Protein AF-0000000078525175 (afdb_homodimer)

Foldseek 3Di:
DVVVVVVVVVVVVVVVVVVVVVVVVVVCVVVVVVVVVVVVVVCCCVVVVVVVVLVLQLLQFQDDVVLPDVRTHGNGCVLVVCLCPDPCNVLQVVLLLVLLVLLCVPQLVLLLVVLLVLLPDDDPVVSVVVLCVQQVLLPQDLLNLLVLLCQLLPQPHHVVQVVCVVVPHHGDNQLLDLVNLSVSVRVSVSSRPSSVSNVQLNVQQVPFDCVVVVVCVVVVHDPVRCCVPPSCVSCVLVSLVVSLVSLLCSLVPDLPNLVSSDDPNNCSNSNHLSVVLCCCCVVVVSPNSSSNSVVVSNVVSVVRSVVSQVVSVVVDVHGPD/DVVVVVVVVVVVVVVVVVVVVVVVVVVCVVVVVVVVVVVVVVVCCVVVVVVVVLVLQLLQFPDDVVLPDVRTHGNGCVLVVCLCPDPCNVLQVCLLLVLLVLLCVPQLVLLLVVLLVLLPDDDPVVSVVSLCVQQVLLPQDLLNLLVLLCQLLPQPHHVVQVVCVVVPHHGDNQLLDLVNLSVSVRVSVSSRPSSVSNVQLNVQQVPFDCVVVVVCVVVVHDPVRCCVPPSCVSCVLVSLVVSLVSLLCSLVPDLPNLVSSDDPNNCSNSNHLSVVLCCCCVVVVSPNSSSNSVVVSNVVSVVRSVVSQVVSVVVDVHGPD

Secondary structure (DSSP, 8-state):
-HHHHHHHHHHHHHHHHHHHHHHHHHHHHHTHHHHHHHHHHHHIIIIIIHHHHHHGGGGGEEEEGGGHHHHEEE-TTHHHHHHHTSTTHHHHHHHHHHHHHHHHHHHHHHHHHHHHHHHH---HHHHHHHHHHHHGGGGS-HHHHHHHHHHHT-TTT-HHHHHHHHTTPPP--GGG-HHHHHHHHHHHHHHHHHHHHTHHHHHHHHTS-HHHHHHHHHTT--HHHHIIIIIHHHTHHHHHHHHHHHHTTGGG--HHHHHHH--TTSHHHH--HHHHHHIIIIIS--HHHHHHHHHHHHHHHHHHHHHHHHHHHHH-S----/-HHHHHHHHHHHHHHHHHHHHHHHHHHHHHTHHHHHHHHHHHHIIIIIIHHHHHHGGGGGEEEEGGGHHHHEEE-TTHHHHHHHTSTTHHHHHHHHHHHHHHHHHHHHHHHHHHHHHHHH---HHHHHHHHHHHHGGGGS-HHHHHHHHHHHT-TTT-HHHHHHHHTTPPP--GGG-HHHHHHHHHHHHHHHHHHHHTHHHHHHHHTS-HHHHHHHHHTT--HHHHIIIIIHHHTHHHHHHHHHHHHTTGGG--HHHHHHH--TTSHHHH--HHHHHHIIIIIS--HHHHHHHHHHHHHHHHHHHHHHHHHHHHH-S----

Solvent-accessible surface area (backbone atoms only — not comparable to full-atom values): 32439 Å² total; per-residue (Å²): 122,66,71,62,50,53,54,50,50,55,48,50,49,50,48,48,51,48,48,49,48,46,47,49,47,49,48,42,62,74,37,37,66,56,47,54,43,42,37,46,55,46,43,42,40,58,54,53,47,45,49,59,49,60,44,55,50,34,23,29,22,60,60,37,78,93,51,16,72,86,60,22,50,78,51,52,61,51,38,47,51,53,46,68,70,34,88,57,34,65,50,23,52,48,27,32,50,48,48,28,51,50,32,45,67,52,32,54,53,47,9,50,53,46,20,53,31,46,64,68,48,83,50,66,66,57,38,47,53,52,48,53,54,33,33,51,45,48,37,51,38,62,64,43,47,43,52,30,52,54,49,39,41,25,54,86,50,6,59,55,29,51,52,37,38,74,75,72,44,74,64,48,56,47,72,61,34,34,83,42,46,56,56,53,55,33,52,57,46,30,52,25,37,24,40,51,61,11,49,64,50,37,52,45,53,68,66,52,64,63,63,61,55,52,53,37,48,73,73,64,50,50,69,67,53,41,43,66,69,43,50,51,62,68,31,39,58,60,52,51,51,51,48,50,57,53,43,58,40,34,65,66,47,62,40,67,53,40,58,64,65,46,46,90,63,15,40,86,48,51,41,21,53,55,49,48,34,41,46,41,23,70,72,62,61,34,53,22,47,21,32,20,52,31,49,53,44,19,51,52,27,49,52,52,32,54,53,50,36,53,51,35,43,73,75,32,96,53,46,89,116,122,65,71,63,50,53,55,50,50,53,48,50,50,51,49,48,50,47,48,49,47,46,48,48,47,48,49,42,61,75,37,36,66,56,47,53,43,42,38,46,54,46,43,44,40,55,54,53,46,45,49,59,48,59,44,55,51,34,24,29,21,61,59,36,79,94,50,18,72,86,60,24,50,78,51,52,62,50,38,47,50,52,46,70,69,35,87,57,34,65,49,22,51,49,25,31,49,49,48,29,51,50,31,46,67,51,30,54,53,46,10,51,52,46,19,52,30,45,65,68,47,82,50,66,67,56,38,46,53,52,47,52,53,32,32,52,46,48,38,51,37,62,64,42,47,44,50,29,53,53,49,38,40,24,53,86,50,7,60,56,28,51,52,38,39,74,74,72,45,74,65,47,55,48,73,62,34,35,84,43,45,57,56,53,55,35,52,55,44,32,53,25,37,24,39,52,62,10,48,65,50,38,51,44,53,67,68,53,63,63,64,59,56,54,53,37,48,74,74,64,50,50,69,68,53,42,44,65,68,41,51,51,61,68,30,39,61,60,52,52,52,51,49,51,56,52,43,58,40,35,65,67,48,61,41,66,54,41,58,66,65,46,46,89,63,14,39,86,48,51,42,22,54,54,49,47,35,42,46,40,23,68,70,62,62,34,52,21,48,22,31,19,50,31,49,52,45,19,51,52,29,50,51,50,32,52,52,49,37,55,51,35,44,73,76,33,95,53,45,89,116

InterPro domains:
  IPR000515 ABC transporter type 1, transmembrane domain MetI-like [PF00528] (107-315)
  IPR000515 ABC transporter type 1, transmembrane domain MetI-like [PS50928] (93-308)
  IPR000515 ABC transporter type 1, transmembrane domain MetI-like [cd06261] (93-300)
  IPR035906 MetI-like superfamily [G3DSA:1.10.3720.10] (73-321)
  IPR035906 MetI-like superfamily [SSF161098] (78-305)
  IPR050809 Bacterial G3P & Sugar ABC Transporter Permeases [PTHR43227] (28-315)

Nearest PDB structures (foldseek):
  4tqv-assembly4_M  TM=9.052E-01  e=3.758E-21  Sphingomonas sp.
  4xtc-assembly1_M  TM=9.164E-01  e=6.109E-21  Sphingomonas sp. A1
  4tqu-assembly1_M  TM=9.035E-01  e=9.037E-20  Sphingomonas sp.
  2r6g-assembly1_F  TM=8.346E-01  e=4.310E-07  Escherichia coli K-12
  4jbw-assembly1_F  TM=8.024E-01  e=2.323E-07  Escherichia coli K-12

Organism: NCBI:txid29354

Radius of gyration: 28.92 Å; Cα contacts (8 Å, |Δi|>4): 830; chains: 2; bounding box: 129×66×66 Å

pLDDT: mean 84.56, std 12.34, range [41.88, 97.06]

Structure (mmCIF, N/CA/C/O backbone):
data_AF-0000000078525175-model_v1
#
loop_
_entity.id
_entity.type
_entity.pdbx_description
1 polymer 'Sugar ABC transporter permease'
#
loop_
_atom_site.group_PDB
_atom_site.id
_atom_site.type_symbol
_atom_site.label_atom_id
_atom_site.label_alt_id
_atom_site.label_comp_id
_atom_site.label_asym_id
_atom_site.label_entity_id
_atom_site.label_seq_id
_atom_site.pdbx_PDB_ins_code
_atom_site.Cartn_x
_atom_site.Cartn_y
_atom_site.Cartn_z
_atom_site.occupancy
_atom_site.B_iso_or_equiv
_atom_site.auth_seq_id
_atom_site.auth_comp_id
_atom_site.auth_asym_id
_atom_site.auth_atom_id
_atom_site.pdbx_PDB_model_num
ATOM 1 N N . MET A 1 1 ? 69.625 -20.359 15.43 1 43.78 1 MET A N 1
ATOM 2 C CA . MET A 1 1 ? 68.875 -21.234 14.562 1 43.78 1 MET A CA 1
ATOM 3 C C . MET A 1 1 ? 67.375 -21.047 14.812 1 43.78 1 MET A C 1
ATOM 5 O O . MET A 1 1 ? 66.562 -21.219 13.906 1 43.78 1 MET A O 1
ATOM 9 N N . LEU A 1 2 ? 67 -20.438 15.922 1 52.09 2 LEU A N 1
ATOM 10 C CA . LEU A 1 2 ? 65.562 -20.312 16.297 1 52.09 2 LEU A CA 1
ATOM 11 C C . LEU A 1 2 ? 65 -19.016 15.758 1 52.09 2 LEU A C 1
ATOM 13 O O . LEU A 1 2 ? 63.812 -18.984 15.352 1 52.09 2 LEU A O 1
ATOM 17 N N . LYS A 1 3 ? 65.75 -17.859 15.711 1 59.72 3 LYS A N 1
ATOM 18 C CA . LYS A 1 3 ? 65.25 -16.578 15.234 1 59.72 3 LYS A CA 1
ATOM 19 C C . LYS A 1 3 ? 65 -16.609 13.727 1 59.72 3 LYS A C 1
ATOM 21 O O . LYS A 1 3 ? 64.125 -15.953 13.219 1 59.72 3 LYS A O 1
ATOM 26 N N . THR A 1 4 ? 65.75 -17.406 13.047 1 58.75 4 THR A N 1
ATOM 27 C CA . THR A 1 4 ? 65.625 -17.484 11.594 1 58.75 4 THR A CA 1
ATOM 28 C C . THR A 1 4 ? 64.375 -18.297 11.203 1 58.75 4 THR A C 1
ATOM 30 O O . THR A 1 4 ? 63.75 -18.031 10.18 1 58.75 4 THR A O 1
ATOM 33 N N . ALA A 1 5 ? 64 -19.109 12.148 1 61.41 5 ALA A N 1
ATOM 34 C CA . ALA A 1 5 ? 62.844 -19.938 11.898 1 61.41 5 ALA A CA 1
ATOM 35 C C . ALA A 1 5 ? 61.562 -19.125 12.055 1 61.41 5 ALA A C 1
ATOM 37 O O . ALA A 1 5 ? 60.594 -19.312 11.297 1 61.41 5 ALA A O 1
ATOM 38 N N . GLY A 1 6 ? 61.5 -18.094 12.891 1 63.88 6 GLY A N 1
ATOM 39 C CA . GLY A 1 6 ? 60.344 -17.266 13.109 1 63.88 6 GLY A CA 1
ATOM 40 C C . GLY A 1 6 ? 60.031 -16.344 11.938 1 63.88 6 GLY A C 1
ATOM 41 O O . GLY A 1 6 ? 58.875 -16.125 11.586 1 63.88 6 GLY A O 1
ATOM 42 N N . LYS A 1 7 ? 61.094 -15.789 11.359 1 64.38 7 LYS A N 1
ATOM 43 C CA . LYS A 1 7 ? 60.969 -14.867 10.227 1 64.38 7 LYS A CA 1
ATOM 44 C C . LYS A 1 7 ? 60.5 -15.594 8.969 1 64.38 7 LYS A C 1
ATOM 46 O O . LYS A 1 7 ? 59.719 -15.062 8.203 1 64.38 7 LYS A O 1
ATOM 51 N N . THR A 1 8 ? 61 -16.859 8.875 1 60.75 8 THR A N 1
ATOM 52 C CA . THR A 1 8 ? 60.594 -17.672 7.727 1 60.75 8 THR A CA 1
ATOM 53 C C . THR A 1 8 ? 59.125 -18.062 7.824 1 60.75 8 THR A C 1
ATOM 55 O O . THR A 1 8 ? 58.406 -18.047 6.828 1 60.75 8 THR A O 1
ATOM 58 N N . ALA A 1 9 ? 58.719 -18.328 9.031 1 70.31 9 ALA A N 1
ATOM 59 C CA . ALA A 1 9 ? 57.312 -18.703 9.242 1 70.31 9 ALA A CA 1
ATOM 60 C C . ALA A 1 9 ? 56.375 -17.516 9.016 1 70.31 9 ALA A C 1
ATOM 62 O O . ALA A 1 9 ? 55.312 -17.672 8.438 1 70.31 9 ALA A O 1
ATOM 63 N N . SER A 1 10 ? 56.812 -16.297 9.531 1 68.69 10 SER A N 1
ATOM 64 C CA . SER A 1 10 ? 56.031 -15.086 9.297 1 68.69 10 SER A CA 1
ATOM 65 C C . SER A 1 10 ? 55.969 -14.734 7.809 1 68.69 10 SER A C 1
ATOM 67 O O . SER A 1 10 ? 54.938 -14.312 7.297 1 68.69 10 SER A O 1
ATOM 69 N N . ALA A 1 11 ? 57.062 -15.148 7.074 1 68.62 11 ALA A N 1
ATOM 70 C CA . ALA A 1 11 ? 57.156 -14.867 5.641 1 68.62 11 ALA A CA 1
ATOM 71 C C . ALA A 1 11 ? 56.281 -15.836 4.844 1 68.62 11 ALA A C 1
ATOM 73 O O . ALA A 1 11 ? 55.625 -15.445 3.867 1 68.62 11 ALA A O 1
ATOM 74 N N . LEU A 1 12 ? 56.281 -17.094 5.281 1 65.81 12 LEU A N 1
ATOM 75 C CA . LEU A 1 12 ? 55.406 -18.078 4.633 1 65.81 12 LEU A CA 1
ATOM 76 C C . LEU A 1 12 ? 53.938 -17.766 4.887 1 65.81 12 LEU A C 1
ATOM 78 O O . LEU A 1 12 ? 53.125 -17.938 3.996 1 65.81 12 LEU A O 1
ATOM 82 N N . ALA A 1 13 ? 53.625 -17.344 6.141 1 72.19 13 ALA A N 1
ATOM 83 C CA . ALA A 1 13 ? 52.281 -16.969 6.477 1 72.19 13 ALA A CA 1
ATOM 84 C C . ALA A 1 13 ? 51.812 -15.766 5.656 1 72.19 13 ALA A C 1
ATOM 86 O O . ALA A 1 13 ? 50.688 -15.711 5.195 1 72.19 13 ALA A O 1
ATOM 87 N N . ALA A 1 14 ? 52.688 -14.82 5.586 1 67.06 14 ALA A N 1
ATOM 88 C CA . ALA A 1 14 ? 52.406 -13.641 4.773 1 67.06 14 ALA A CA 1
ATOM 89 C C . ALA A 1 14 ? 52.219 -14.016 3.305 1 67.06 14 ALA A C 1
ATOM 91 O O . ALA A 1 14 ? 51.375 -13.469 2.613 1 67.06 14 ALA A O 1
ATOM 92 N N . GLY A 1 15 ? 53.094 -14.914 2.877 1 65.06 15 GLY A N 1
ATOM 93 C CA . GLY A 1 15 ? 52.969 -15.414 1.518 1 65.06 15 GLY A CA 1
ATOM 94 C C . GLY A 1 15 ? 51.688 -16.141 1.258 1 65.06 15 GLY A C 1
ATOM 95 O O . GLY A 1 15 ? 51.062 -15.984 0.194 1 65.06 15 GLY A O 1
ATOM 96 N N . ARG A 1 16 ? 51.219 -16.922 2.188 1 69.5 16 ARG A N 1
ATOM 97 C CA . ARG A 1 16 ? 49.969 -17.656 2.074 1 69.5 16 ARG A CA 1
ATOM 98 C C . ARG A 1 16 ? 48.75 -16.719 2.109 1 69.5 16 ARG A C 1
ATOM 100 O O . ARG A 1 16 ? 47.781 -16.906 1.373 1 69.5 16 ARG A O 1
ATOM 107 N N . ARG A 1 17 ? 48.844 -15.75 3.055 1 72.31 17 ARG A N 1
ATOM 108 C CA . ARG A 1 17 ? 47.781 -14.758 3.094 1 72.31 17 ARG A CA 1
ATOM 109 C C . ARG A 1 17 ? 47.688 -13.984 1.781 1 72.31 17 ARG A C 1
ATOM 111 O O . ARG A 1 17 ? 46.594 -13.695 1.289 1 72.31 17 ARG A O 1
ATOM 118 N N . LYS A 1 18 ? 48.875 -13.656 1.297 1 69.06 18 LYS A N 1
ATOM 119 C CA . LYS A 1 18 ? 48.938 -12.945 0.021 1 69.06 18 LYS A CA 1
ATOM 120 C C . LYS A 1 18 ? 48.375 -13.812 -1.109 1 69.06 18 LYS A C 1
ATOM 122 O O . LYS A 1 18 ? 47.688 -13.312 -1.995 1 69.06 18 LYS A O 1
ATOM 127 N N . GLU A 1 19 ? 48.781 -15 -1.062 1 69.94 19 GLU A N 1
ATOM 128 C CA . GLU A 1 19 ? 48.25 -15.93 -2.057 1 69.94 19 GLU A CA 1
ATOM 129 C C . GLU A 1 19 ? 46.75 -16.109 -1.889 1 69.94 19 GLU A C 1
ATOM 131 O O . GLU A 1 19 ? 46 -16.188 -2.875 1 69.94 19 GLU A O 1
ATOM 136 N N . GLU A 1 20 ? 46.25 -16.172 -0.659 1 71.44 20 GLU A N 1
ATOM 137 C CA . GLU A 1 20 ? 44.844 -16.297 -0.402 1 71.44 20 GLU A CA 1
ATOM 138 C C . GLU A 1 20 ? 44.062 -15.047 -0.849 1 71.44 20 GLU A C 1
ATOM 140 O O . GLU A 1 20 ? 43 -15.148 -1.428 1 71.44 20 GLU A O 1
ATOM 145 N N . ILE A 1 21 ? 44.719 -13.961 -0.481 1 65.06 21 ILE A N 1
ATOM 146 C CA . ILE A 1 21 ? 44.125 -12.711 -0.939 1 65.06 21 ILE A CA 1
ATOM 147 C C . ILE A 1 21 ? 44.125 -12.664 -2.465 1 65.06 21 ILE A C 1
ATOM 149 O O . ILE A 1 21 ? 43.156 -12.258 -3.09 1 65.06 21 ILE A O 1
ATOM 153 N N . ALA A 1 22 ? 45.219 -13.109 -3.061 1 67.06 22 ALA A N 1
ATOM 154 C CA . ALA A 1 22 ? 45.344 -13.125 -4.516 1 67.06 22 ALA A CA 1
ATOM 155 C C . ALA A 1 22 ? 44.312 -14.062 -5.141 1 67.06 22 ALA A C 1
ATOM 157 O O . ALA A 1 22 ? 43.75 -13.75 -6.188 1 67.06 22 ALA A O 1
ATOM 158 N N . GLN A 1 23 ? 44.125 -15.141 -4.605 1 66.62 23 GLN A N 1
ATOM 159 C CA . GLN A 1 23 ? 43.094 -16.078 -5.086 1 66.62 23 GLN A CA 1
ATOM 160 C C . GLN A 1 23 ? 41.719 -15.508 -4.902 1 66.62 23 GLN A C 1
ATOM 162 O O . GLN A 1 23 ? 40.844 -15.664 -5.773 1 66.62 23 GLN A O 1
ATOM 167 N N . VAL A 1 24 ? 41.562 -14.898 -3.709 1 62.94 24 VAL A N 1
ATOM 168 C CA . VAL A 1 24 ? 40.281 -14.258 -3.465 1 62.94 24 VAL A CA 1
ATOM 169 C C . VAL A 1 24 ? 40.062 -13.133 -4.48 1 62.94 24 VAL A C 1
ATOM 171 O O . VAL A 1 24 ? 38.969 -13.008 -5.051 1 62.94 24 VAL A O 1
ATOM 174 N N . ILE A 1 25 ? 41.094 -12.391 -4.645 1 61.88 25 ILE A N 1
ATOM 175 C CA . ILE A 1 25 ? 41.031 -11.312 -5.629 1 61.88 25 ILE A CA 1
ATOM 176 C C . ILE A 1 25 ? 40.844 -11.898 -7.027 1 61.88 25 ILE A C 1
ATOM 178 O O . ILE A 1 25 ? 40.094 -11.367 -7.848 1 61.88 25 ILE A O 1
ATOM 182 N N . GLY A 1 26 ? 41.625 -12.867 -7.34 1 61.53 26 GLY A N 1
ATOM 183 C CA . GLY A 1 26 ? 41.469 -13.555 -8.609 1 61.53 26 GLY A CA 1
ATOM 184 C C . GLY A 1 26 ? 40.062 -14.117 -8.82 1 61.53 26 GLY A C 1
ATOM 185 O O . GLY A 1 26 ? 39.5 -13.992 -9.906 1 61.53 26 GLY A O 1
ATOM 186 N N . ARG A 1 27 ? 39.562 -14.734 -7.855 1 61.56 27 ARG A N 1
ATOM 187 C CA . ARG A 1 27 ? 38.188 -15.25 -7.895 1 61.56 27 ARG A CA 1
ATOM 188 C C . ARG A 1 27 ? 37.188 -14.102 -7.973 1 61.56 27 ARG A C 1
ATOM 190 O O . ARG A 1 27 ? 36.156 -14.203 -8.672 1 61.56 27 ARG A O 1
ATOM 197 N N . MET A 1 28 ? 37.531 -13.125 -7.211 1 60.84 28 MET A N 1
ATOM 198 C CA . MET A 1 28 ? 36.688 -11.922 -7.277 1 60.84 28 MET A CA 1
ATOM 199 C C . MET A 1 28 ? 36.719 -11.312 -8.672 1 60.84 28 MET A C 1
ATOM 201 O O . MET A 1 28 ? 35.688 -10.844 -9.18 1 60.84 28 MET A O 1
ATOM 205 N N . LYS A 1 29 ? 37.875 -11.227 -9.172 1 60.31 29 LYS A N 1
ATOM 206 C CA . LYS A 1 29 ? 38 -10.703 -10.531 1 60.31 29 LYS A CA 1
ATOM 207 C C . LYS A 1 29 ? 37.312 -11.602 -11.539 1 60.31 29 LYS A C 1
ATOM 209 O O . LYS A 1 29 ? 36.719 -11.117 -12.516 1 60.31 29 LYS A O 1
ATOM 214 N N . LYS A 1 30 ? 37.438 -12.859 -11.383 1 60.56 30 LYS A N 1
ATOM 215 C CA . LYS A 1 30 ? 36.781 -13.789 -12.297 1 60.56 30 LYS A CA 1
ATOM 216 C C . LYS A 1 30 ? 35.281 -13.75 -12.133 1 60.56 30 LYS A C 1
ATOM 218 O O . LYS A 1 30 ? 34.531 -13.953 -13.102 1 60.56 30 LYS A O 1
ATOM 223 N N . ASN A 1 31 ? 34.875 -13.461 -10.883 1 60.66 31 ASN A N 1
ATOM 224 C CA . ASN A 1 31 ? 33.438 -13.445 -10.602 1 60.66 31 ASN A CA 1
ATOM 225 C C . ASN A 1 31 ? 32.938 -12.023 -10.359 1 60.66 31 ASN A C 1
ATOM 227 O O . ASN A 1 31 ? 32.062 -11.805 -9.516 1 60.66 31 ASN A O 1
ATOM 231 N N . TRP A 1 32 ? 33.625 -11.109 -10.984 1 61.47 32 TRP A N 1
ATOM 232 C CA . TRP A 1 32 ? 33.281 -9.711 -10.766 1 61.47 32 TRP A CA 1
ATOM 233 C C . TRP A 1 32 ? 31.812 -9.438 -11.062 1 61.47 32 TRP A C 1
ATOM 235 O O . TRP A 1 32 ? 31.219 -8.539 -10.469 1 61.47 32 TRP A O 1
ATOM 245 N N . GLN A 1 33 ? 31.312 -10.18 -11.984 1 58.62 33 GLN A N 1
ATOM 246 C CA . GLN A 1 33 ? 29.906 -10.008 -12.32 1 58.62 33 GLN A CA 1
ATOM 247 C C . GLN A 1 33 ? 29.016 -10.305 -11.117 1 58.62 33 GLN A C 1
ATOM 249 O O . GLN A 1 33 ? 28.031 -9.594 -10.883 1 58.62 33 GLN A O 1
ATOM 254 N N . LEU A 1 34 ? 29.453 -11.367 -10.484 1 58.19 34 LEU A N 1
ATOM 255 C CA . LEU A 1 34 ? 28.703 -11.703 -9.281 1 58.19 34 LEU A CA 1
ATOM 256 C C . LEU A 1 34 ? 28.812 -10.594 -8.242 1 58.19 34 LEU A C 1
ATOM 258 O O . LEU A 1 34 ? 27.828 -10.234 -7.594 1 58.19 34 LEU A O 1
ATOM 262 N N . TYR A 1 35 ? 30.047 -10.086 -8.125 1 60.47 35 TYR A N 1
ATOM 263 C CA . TYR A 1 35 ? 30.25 -9.039 -7.133 1 60.47 35 TYR A CA 1
ATOM 264 C C . TYR A 1 35 ? 29.516 -7.762 -7.527 1 60.47 35 TYR A C 1
ATOM 266 O O . TYR A 1 35 ? 29.016 -7.031 -6.664 1 60.47 35 TYR A O 1
ATOM 274 N N . ALA A 1 36 ? 29.469 -7.574 -8.781 1 60.75 36 ALA A N 1
ATOM 275 C CA . ALA A 1 36 ? 28.719 -6.402 -9.219 1 60.75 36 ALA A CA 1
ATOM 276 C C . ALA A 1 36 ? 27.234 -6.547 -8.898 1 60.75 36 ALA A C 1
ATOM 278 O O . ALA A 1 36 ? 26.578 -5.586 -8.484 1 60.75 36 ALA A O 1
ATOM 279 N N . ILE A 1 37 ? 26.828 -7.758 -9.156 1 59.34 37 ILE A N 1
ATOM 280 C CA . ILE A 1 37 ? 25.422 -8.016 -8.867 1 59.34 37 ILE A CA 1
ATOM 281 C C . ILE A 1 37 ? 25.188 -7.965 -7.359 1 59.34 37 ILE A C 1
ATOM 283 O O . ILE A 1 37 ? 24.188 -7.398 -6.902 1 59.34 37 ILE A O 1
ATOM 287 N N . ILE A 1 38 ? 26.203 -8.484 -6.652 1 60.22 38 ILE A N 1
ATOM 288 C CA . ILE A 1 38 ? 26.078 -8.492 -5.199 1 60.22 38 ILE A CA 1
ATOM 289 C C . ILE A 1 38 ? 26.359 -7.098 -4.645 1 60.22 38 ILE A C 1
ATOM 291 O O . ILE A 1 38 ? 25.812 -6.715 -3.607 1 60.22 38 ILE A O 1
ATOM 295 N N . ALA A 1 39 ? 27.156 -6.359 -5.328 1 61.41 39 ALA A N 1
ATOM 296 C CA . ALA A 1 39 ? 27.516 -5.02 -4.875 1 61.41 39 ALA A CA 1
ATOM 297 C C . ALA A 1 39 ? 26.297 -4.125 -4.773 1 61.41 39 ALA A C 1
ATOM 299 O O . ALA A 1 39 ? 26.219 -3.252 -3.908 1 61.41 39 ALA A O 1
ATOM 300 N N . LEU A 1 40 ? 25.422 -4.406 -5.555 1 54.38 40 LEU A N 1
ATOM 301 C CA . LEU A 1 40 ? 24.25 -3.535 -5.566 1 54.38 40 LEU A CA 1
ATOM 302 C C . LEU A 1 40 ? 23.484 -3.635 -4.25 1 54.38 40 LEU A C 1
ATOM 304 O O . LEU A 1 40 ? 23.25 -2.623 -3.582 1 54.38 40 LEU A O 1
ATOM 308 N N . PRO A 1 41 ? 23.203 -4.883 -3.99 1 54.88 41 PRO A N 1
ATOM 309 C CA . PRO A 1 41 ? 22.531 -4.918 -2.691 1 54.88 41 PRO A CA 1
ATOM 310 C C . PRO A 1 41 ? 23.406 -4.418 -1.552 1 54.88 41 PRO A C 1
ATOM 312 O O . PRO A 1 41 ? 22.922 -3.762 -0.628 1 54.88 41 PRO A O 1
ATOM 315 N N . VAL A 1 42 ? 24.656 -4.645 -1.667 1 58 42 VAL A N 1
ATOM 316 C CA . VAL A 1 42 ? 25.578 -4.18 -0.635 1 58 42 VAL A CA 1
ATOM 317 C C . VAL A 1 42 ? 25.672 -2.654 -0.666 1 58 42 VAL A C 1
ATOM 319 O O . VAL A 1 42 ? 25.672 -2.006 0.383 1 58 42 VAL A O 1
ATOM 322 N N . MET A 1 43 ? 25.797 -2.135 -1.793 1 55.69 43 MET A N 1
ATOM 323 C CA . MET A 1 43 ? 25.828 -0.678 -1.897 1 55.69 43 MET A CA 1
ATOM 324 C C . MET A 1 43 ? 24.531 -0.063 -1.393 1 55.69 43 MET A C 1
ATOM 326 O O . MET A 1 43 ? 24.547 0.948 -0.688 1 55.69 43 MET A O 1
ATOM 330 N N . VAL A 1 44 ? 23.562 -0.66 -1.896 1 51.78 44 VAL A N 1
ATOM 331 C CA . VAL A 1 44 ? 22.297 -0.176 -1.381 1 51.78 44 VAL A CA 1
ATOM 332 C C . VAL A 1 44 ? 22.281 -0.261 0.144 1 51.78 44 VAL A C 1
ATOM 334 O O . VAL A 1 44 ? 21.812 0.659 0.82 1 51.78 44 VAL A O 1
ATOM 337 N N . LEU A 1 45 ? 22.734 -1.439 0.57 1 51.5 45 LEU A N 1
ATOM 338 C CA . LEU A 1 45 ? 22.859 -1.617 2.014 1 51.5 45 LEU A CA 1
ATOM 339 C C . LEU A 1 45 ? 23.734 -0.524 2.625 1 51.5 45 LEU A C 1
ATOM 341 O O . LEU A 1 45 ? 23.375 0.048 3.66 1 51.5 45 LEU A O 1
ATOM 345 N N . LEU A 1 46 ? 24.891 -0.396 2.082 1 53.22 46 LEU A N 1
ATOM 346 C CA . LEU A 1 46 ? 25.828 0.546 2.664 1 53.22 46 LEU A CA 1
ATOM 347 C C . LEU A 1 46 ? 25.328 1.978 2.545 1 53.22 46 LEU A C 1
ATOM 349 O O . LEU A 1 46 ? 25.406 2.752 3.5 1 53.22 46 LEU A O 1
ATOM 353 N N . ILE A 1 47 ? 25 2.32 1.341 1 49.09 47 ILE A N 1
ATOM 354 C CA . ILE A 1 47 ? 24.594 3.699 1.098 1 49.09 47 ILE A CA 1
ATOM 355 C C . ILE A 1 47 ? 23.25 3.961 1.762 1 49.09 47 ILE A C 1
ATOM 357 O O . ILE A 1 47 ? 23.062 4.965 2.455 1 49.09 47 ILE A O 1
ATOM 361 N N . PHE A 1 48 ? 22.328 3.146 1.356 1 47.53 48 PHE A N 1
ATOM 362 C CA . PHE A 1 48 ? 20.922 3.449 1.614 1 47.53 48 PHE A CA 1
ATOM 363 C C . PHE A 1 48 ? 20.516 2.984 3.008 1 47.53 48 PHE A C 1
ATOM 365 O O . PHE A 1 48 ? 19.562 3.504 3.586 1 47.53 48 PHE A O 1
ATOM 372 N N . SER A 1 49 ? 21.078 1.856 3.418 1 50.94 49 SER A N 1
ATOM 373 C CA . SER A 1 49 ? 20.719 1.423 4.762 1 50.94 49 SER A CA 1
ATOM 374 C C . SER A 1 49 ? 21.312 2.346 5.82 1 50.94 49 SER A C 1
ATOM 376 O O . SER A 1 49 ? 20.641 2.67 6.809 1 50.94 49 SER A O 1
ATOM 378 N N . TYR A 1 50 ? 22.531 2.881 5.617 1 56.72 50 TYR A N 1
ATOM 379 C CA . TYR A 1 50 ? 23.188 3.623 6.695 1 56.72 50 TYR A CA 1
ATOM 380 C C . TYR A 1 50 ? 22.844 5.109 6.605 1 56.72 50 TYR A C 1
ATOM 382 O O . TYR A 1 50 ? 22.875 5.816 7.617 1 56.72 50 TYR A O 1
ATOM 390 N N . GLY A 1 51 ? 22.625 5.598 5.484 1 58.69 51 GLY A N 1
ATOM 391 C CA . GLY A 1 51 ? 22.375 7.027 5.418 1 58.69 51 GLY A CA 1
ATOM 392 C C . GLY A 1 51 ? 21.188 7.469 6.246 1 58.69 51 GLY A C 1
ATOM 393 O O . GLY A 1 51 ? 21.344 8.211 7.219 1 58.69 51 GLY A O 1
ATOM 394 N N . PRO A 1 52 ? 20.078 6.93 5.855 1 57.75 52 PRO A N 1
ATOM 395 C CA . PRO A 1 52 ? 18.922 7.332 6.656 1 57.75 52 PRO A CA 1
ATOM 396 C C . PRO A 1 52 ? 19 6.844 8.102 1 57.75 52 PRO A C 1
ATOM 398 O O . PRO A 1 52 ? 18.422 7.465 9 1 57.75 52 PRO A O 1
ATOM 401 N N . MET A 1 53 ? 19.781 5.879 8.25 1 64.56 53 MET A N 1
ATOM 402 C CA . MET A 1 53 ? 19.969 5.41 9.625 1 64.56 53 MET A CA 1
ATOM 403 C C . MET A 1 53 ? 20.703 6.461 10.461 1 64.56 53 MET A C 1
ATOM 405 O O . MET A 1 53 ? 20.484 6.543 11.672 1 64.56 53 MET A O 1
ATOM 409 N N . TYR A 1 54 ? 21.422 7.227 9.703 1 73.81 54 TYR A N 1
ATOM 410 C CA . TYR A 1 54 ? 22.062 8.336 10.398 1 73.81 54 TYR A CA 1
ATOM 411 C C . TYR A 1 54 ? 21.016 9.312 10.945 1 73.81 54 TYR A C 1
ATOM 413 O O . TYR A 1 54 ? 21.203 9.891 12.016 1 73.81 54 TYR A O 1
ATOM 421 N N . GLY A 1 55 ? 19.938 9.406 10.297 1 78.25 55 GLY A N 1
ATOM 422 C CA . GLY A 1 55 ? 18.859 10.273 10.758 1 78.25 55 GLY A CA 1
ATOM 423 C C . GLY A 1 55 ? 18.094 9.703 11.938 1 78.25 55 GLY A C 1
ATOM 424 O O . GLY A 1 55 ? 17.562 10.453 12.758 1 78.25 55 GLY A O 1
ATOM 425 N N . LEU A 1 56 ? 18.203 8.43 12.078 1 84.5 56 LEU A N 1
ATOM 426 C CA . LEU A 1 56 ? 17.469 7.762 13.148 1 84.5 56 LEU A CA 1
ATOM 427 C C . LEU A 1 56 ? 18.078 8.078 14.508 1 84.5 56 LEU A C 1
ATOM 429 O O . LEU A 1 56 ? 17.453 7.867 15.547 1 84.5 56 LEU A O 1
ATOM 433 N N . GLN A 1 57 ? 19.266 8.633 14.516 1 86.12 57 GLN A N 1
ATOM 434 C CA . GLN A 1 57 ? 19.938 8.945 15.773 1 86.12 57 GLN A CA 1
ATOM 435 C C . GLN A 1 57 ? 19.188 10.031 16.531 1 86.12 57 GLN A C 1
ATOM 437 O O . GLN A 1 57 ? 19.359 10.188 17.75 1 86.12 57 GLN A O 1
ATOM 442 N N . ILE A 1 58 ? 18.344 10.695 15.844 1 86.81 58 ILE A N 1
ATOM 443 C CA . ILE A 1 58 ? 17.562 11.773 16.438 1 86.81 58 ILE A CA 1
ATOM 444 C C . ILE A 1 58 ? 16.688 11.219 17.562 1 86.81 58 ILE A C 1
ATOM 446 O O . ILE A 1 58 ? 16.344 11.938 18.516 1 86.81 58 ILE A O 1
ATOM 450 N N . ALA A 1 59 ? 16.344 9.961 17.406 1 90.88 59 ALA A N 1
ATOM 451 C CA . ALA A 1 59 ? 15.531 9.312 18.438 1 90.88 59 ALA A CA 1
ATOM 452 C C . ALA A 1 59 ? 16.266 9.281 19.766 1 90.88 59 ALA A C 1
ATOM 454 O O . ALA A 1 59 ? 15.641 9.18 20.828 1 90.88 59 ALA A O 1
ATOM 455 N N . PHE A 1 60 ? 17.609 9.438 19.734 1 93.19 60 PHE A N 1
ATOM 456 C CA . PHE A 1 60 ? 18.422 9.312 20.922 1 93.19 60 PHE A CA 1
ATOM 457 C C . PHE A 1 60 ? 19.031 10.656 21.328 1 93.19 60 PHE A C 1
ATOM 459 O O . PHE A 1 60 ? 19.938 10.719 22.156 1 93.19 60 PHE A O 1
ATOM 466 N N . LYS A 1 61 ? 18.547 11.695 20.641 1 92.5 61 LYS A N 1
ATOM 467 C CA . LYS A 1 61 ? 19.078 13.039 20.891 1 92.5 61 LYS A CA 1
ATOM 468 C C . LYS A 1 61 ? 17.953 14.023 21.188 1 92.5 61 LYS A C 1
ATOM 470 O O . LYS A 1 61 ? 16.797 13.773 20.859 1 92.5 61 LYS A O 1
ATOM 475 N N . ASP A 1 62 ? 18.312 15.062 21.953 1 92.5 62 ASP A N 1
ATOM 476 C CA . ASP A 1 62 ? 17.484 16.266 21.953 1 92.5 62 ASP A CA 1
ATOM 477 C C . ASP A 1 62 ? 17.812 17.156 20.75 1 92.5 62 ASP A C 1
ATOM 479 O O . ASP A 1 62 ? 18.516 18.156 20.891 1 92.5 62 ASP A O 1
ATOM 483 N N . PHE A 1 63 ? 17.281 16.797 19.734 1 86 63 PHE A N 1
ATOM 484 C CA . PHE A 1 63 ? 17.641 17.359 18.422 1 86 63 PHE A CA 1
ATOM 485 C C . PHE A 1 63 ? 17.203 18.812 18.312 1 86 63 PHE A C 1
ATOM 487 O O . PHE A 1 63 ? 16.047 19.141 18.578 1 86 63 PHE A O 1
ATOM 494 N N . VAL A 1 64 ? 18.125 19.594 18 1 83 64 VAL A N 1
ATOM 495 C CA . VAL A 1 64 ? 17.891 21.016 17.688 1 83 64 VAL A CA 1
ATOM 496 C C . VAL A 1 64 ? 18.281 21.281 16.234 1 83 64 VAL A C 1
ATOM 498 O O . VAL A 1 64 ? 19.469 21.25 15.891 1 83 64 VAL A O 1
ATOM 501 N N . PRO A 1 65 ? 17.328 21.547 15.406 1 76.5 65 PRO A N 1
ATOM 502 C CA . PRO A 1 65 ? 17.562 21.688 13.969 1 76.5 65 PRO A CA 1
ATOM 503 C C . PRO A 1 65 ? 18.703 22.656 13.648 1 76.5 65 PRO A C 1
ATOM 505 O O . PRO A 1 65 ? 19.516 22.375 12.758 1 76.5 65 PRO A O 1
ATOM 508 N N . THR A 1 66 ? 18.812 23.719 14.32 1 78 66 THR A N 1
ATOM 509 C CA . THR A 1 66 ? 19.812 24.734 14.031 1 78 66 THR A CA 1
ATOM 510 C C . THR A 1 66 ? 21.219 24.234 14.383 1 78 66 THR A C 1
ATOM 512 O O . THR A 1 66 ? 22.219 24.75 13.859 1 78 66 THR A O 1
ATOM 515 N N . ARG A 1 67 ? 21.312 23.25 15.297 1 80.94 67 ARG A N 1
ATOM 516 C CA . ARG A 1 67 ? 22.609 22.75 15.727 1 80.94 67 ARG A CA 1
ATOM 517 C C . ARG A 1 67 ? 23.016 21.5 14.922 1 80.94 67 ARG A C 1
ATOM 519 O O . ARG A 1 67 ? 24.156 21.062 14.977 1 80.94 67 ARG A O 1
ATOM 526 N N . GLY A 1 68 ? 22.062 21.016 14.211 1 76.81 68 GLY A N 1
ATOM 527 C CA . GLY A 1 68 ? 22.344 19.828 13.422 1 76.81 68 GLY A CA 1
ATOM 528 C C . GLY A 1 68 ? 22.438 18.578 14.266 1 76.81 68 GLY A C 1
ATOM 529 O O . GLY A 1 68 ? 22.172 18.594 15.469 1 76.81 68 GLY A O 1
ATOM 530 N N . PHE A 1 69 ? 22.828 17.453 13.648 1 78.69 69 PHE A N 1
ATOM 531 C CA . PHE A 1 69 ? 22.891 16.156 14.305 1 78.69 69 PHE A CA 1
ATOM 532 C C . PHE A 1 69 ? 24.031 16.125 15.32 1 78.69 69 PHE A C 1
ATOM 534 O O . PHE A 1 69 ? 23.844 15.719 16.469 1 78.69 69 PHE A O 1
ATOM 541 N N . ALA A 1 70 ? 25.156 16.609 14.852 1 78.06 70 ALA A N 1
ATOM 542 C CA . ALA A 1 70 ? 26.344 16.547 15.695 1 78.06 70 ALA A CA 1
ATOM 543 C C . ALA A 1 70 ? 26.234 17.516 16.859 1 78.06 70 ALA A C 1
ATOM 545 O O . ALA A 1 70 ? 26.75 17.234 17.953 1 78.06 70 ALA A O 1
ATOM 546 N N . GLY A 1 71 ? 25.547 18.516 16.688 1 82.56 71 GLY A N 1
ATOM 547 C CA . GLY A 1 71 ? 25.469 19.547 17.719 1 82.56 71 GLY A CA 1
ATOM 548 C C . GLY A 1 71 ? 24.359 19.312 18.719 1 82.56 71 GLY A C 1
ATOM 549 O O . GLY A 1 71 ? 24.266 20.016 19.734 1 82.56 71 GLY A O 1
ATOM 550 N N . SER A 1 72 ? 23.562 18.344 18.516 1 89.75 72 SER A N 1
ATOM 551 C CA . SER A 1 72 ? 22.438 18.062 19.406 1 89.75 72 SER A CA 1
ATOM 552 C C . SER A 1 72 ? 22.844 17.047 20.469 1 89.75 72 SER A C 1
ATOM 554 O O . SER A 1 72 ? 23.578 16.094 20.188 1 89.75 72 SER A O 1
ATOM 556 N N . LYS A 1 73 ? 22.438 17.25 21.688 1 92.88 73 LYS A N 1
ATOM 557 C CA . LYS A 1 73 ? 22.844 16.469 22.859 1 92.88 73 LYS A CA 1
ATOM 558 C C . LYS A 1 73 ? 22.297 15.047 22.781 1 92.88 73 LYS A C 1
ATOM 560 O O . LYS A 1 73 ? 21.125 14.836 22.469 1 92.88 73 LYS A O 1
ATOM 565 N N . TRP A 1 74 ? 23.172 14.094 23.125 1 93.5 74 TRP A N 1
ATOM 566 C CA . TRP A 1 74 ? 22.75 12.695 23.234 1 93.5 74 TRP A CA 1
ATOM 567 C C . TRP A 1 74 ? 22.016 12.453 24.547 1 93.5 74 TRP A C 1
ATOM 569 O O . TRP A 1 74 ? 22.531 12.766 25.625 1 93.5 74 TRP A O 1
ATOM 579 N N . VAL A 1 75 ? 20.797 11.938 24.453 1 95 75 VAL A N 1
ATOM 580 C CA . VAL A 1 75 ? 20 11.758 25.656 1 95 75 VAL A CA 1
ATOM 581 C C . VAL A 1 75 ? 19.641 10.289 25.844 1 95 75 VAL A C 1
ATOM 583 O O . VAL A 1 75 ? 18.812 9.938 26.672 1 95 75 VAL A O 1
ATOM 586 N N . GLY A 1 76 ? 20.188 9.469 25.031 1 93.44 76 GLY A N 1
ATOM 587 C CA . GLY A 1 76 ? 20 8.039 25.172 1 93.44 76 GLY A CA 1
ATOM 588 C C . GLY A 1 76 ? 18.562 7.605 24.938 1 93.44 76 GLY A C 1
ATOM 589 O O . GLY A 1 76 ? 17.969 7.938 23.906 1 93.44 76 GLY A O 1
ATOM 590 N N . MET A 1 77 ? 18 6.934 25.969 1 95.38 77 MET A N 1
ATOM 591 C CA . MET A 1 77 ? 16.672 6.336 25.812 1 95.38 77 MET A CA 1
ATOM 592 C C . MET A 1 77 ? 15.602 7.227 26.422 1 95.38 77 MET A C 1
ATOM 594 O O . MET A 1 77 ? 14.477 6.777 26.656 1 95.38 77 MET A O 1
ATOM 598 N N . LYS A 1 78 ? 15.828 8.43 26.578 1 96 78 LYS A N 1
ATOM 599 C CA . LYS A 1 78 ? 14.938 9.375 27.234 1 96 78 LYS A CA 1
ATOM 600 C C . LYS A 1 78 ? 13.57 9.422 26.547 1 96 78 LYS A C 1
ATOM 602 O O . LYS A 1 78 ? 12.539 9.281 27.203 1 96 78 LYS A O 1
ATOM 607 N N . HIS A 1 79 ? 13.625 9.602 25.281 1 95.56 79 HIS A N 1
ATOM 608 C CA . HIS A 1 79 ? 12.383 9.75 24.531 1 95.56 79 HIS A CA 1
ATOM 609 C C . HIS A 1 79 ? 11.602 8.438 24.5 1 95.56 79 HIS A C 1
ATOM 611 O O . HIS A 1 79 ? 10.367 8.445 24.516 1 95.56 79 HIS A O 1
ATOM 617 N N . PHE A 1 80 ? 12.312 7.336 24.547 1 95.25 80 PHE A N 1
ATOM 618 C CA . PHE A 1 80 ? 11.664 6.031 24.609 1 95.25 80 PHE A CA 1
ATOM 619 C C . PHE A 1 80 ? 10.984 5.828 25.953 1 95.25 80 PHE A C 1
ATOM 621 O O . PHE A 1 80 ? 9.852 5.359 26.016 1 95.25 80 PHE A O 1
ATOM 628 N N . GLN A 1 81 ? 11.672 6.184 26.938 1 96.25 81 GLN A N 1
ATOM 629 C CA . GLN A 1 81 ? 11.141 6.059 28.297 1 96.25 81 GLN A CA 1
ATOM 630 C C . GLN A 1 81 ? 9.922 6.953 28.484 1 96.25 81 GLN A C 1
ATOM 632 O O . GLN A 1 81 ? 8.938 6.551 29.125 1 96.25 81 GLN A O 1
ATOM 637 N N . THR A 1 82 ? 10.016 8.125 27.938 1 95.44 82 THR A N 1
ATOM 638 C CA . THR A 1 82 ? 8.891 9.055 28.016 1 95.44 82 THR A CA 1
ATOM 639 C C . THR A 1 82 ? 7.652 8.461 27.344 1 95.44 82 THR A C 1
ATOM 641 O O . THR A 1 82 ? 6.539 8.586 27.859 1 95.44 82 THR A O 1
ATOM 644 N N . PHE A 1 83 ? 7.832 7.836 26.266 1 95.88 83 PHE A N 1
ATOM 645 C CA . PHE A 1 83 ? 6.715 7.246 25.531 1 95.88 83 PHE A CA 1
ATOM 646 C C . PHE A 1 83 ? 6.125 6.074 26.297 1 95.88 83 PHE A C 1
ATOM 648 O O . PHE A 1 83 ? 4.91 6.008 26.516 1 95.88 83 PHE A O 1
ATOM 655 N N . VAL A 1 84 ? 6.953 5.133 26.844 1 95.75 84 VAL A N 1
ATOM 656 C CA . VAL A 1 84 ? 6.508 3.898 27.469 1 95.75 84 VAL A CA 1
ATOM 657 C C . VAL A 1 84 ? 5.805 4.219 28.797 1 95.75 84 VAL A C 1
ATOM 659 O O . VAL A 1 84 ? 4.887 3.51 29.203 1 95.75 84 VAL A O 1
ATOM 662 N N . THR A 1 85 ? 6.176 5.312 29.359 1 95.62 85 THR A N 1
ATOM 663 C CA . THR A 1 85 ? 5.598 5.672 30.656 1 95.62 85 THR A CA 1
ATOM 664 C C . THR A 1 85 ? 4.418 6.625 30.484 1 95.62 85 THR A C 1
ATOM 666 O O . THR A 1 85 ? 3.775 7.012 31.453 1 95.62 85 THR A O 1
ATOM 669 N N . SER A 1 86 ? 4.176 6.961 29.297 1 94.31 86 SER A N 1
ATOM 670 C CA . SER A 1 86 ? 3.053 7.855 29.031 1 94.31 86 SER A CA 1
ATOM 671 C C . SER A 1 86 ? 1.719 7.145 29.219 1 94.31 86 SER A C 1
ATOM 673 O O . SER A 1 86 ? 1.628 5.926 29.047 1 94.31 86 SER A O 1
ATOM 675 N N . TYR A 1 87 ? 0.72 7.898 29.547 1 93.19 87 TYR A N 1
ATOM 676 C CA . TYR A 1 87 ? -0.612 7.344 29.766 1 93.19 87 TYR A CA 1
ATOM 677 C C . TYR A 1 87 ? -1.221 6.863 28.453 1 93.19 87 TYR A C 1
ATOM 679 O O . TYR A 1 87 ? -2.143 6.043 28.453 1 93.19 87 TYR A O 1
ATOM 687 N N . GLN A 1 88 ? -0.677 7.398 27.328 1 93.69 88 GLN A N 1
ATOM 688 C CA . GLN A 1 88 ? -1.229 7.066 26.016 1 93.69 88 GLN A CA 1
ATOM 689 C C . GLN A 1 88 ? -0.628 5.77 25.469 1 93.69 88 GLN A C 1
ATOM 691 O O . GLN A 1 88 ? -1.139 5.195 24.516 1 93.69 88 GLN A O 1
ATOM 696 N N . PHE A 1 89 ? 0.396 5.266 26.125 1 95.69 89 PHE A N 1
ATOM 697 C CA . PHE A 1 89 ? 1.168 4.148 25.578 1 95.69 89 PHE A CA 1
ATOM 698 C C . PHE A 1 89 ? 0.277 2.936 25.359 1 95.69 89 PHE A C 1
ATOM 700 O O . PHE A 1 89 ? 0.166 2.443 24.234 1 95.69 89 PHE A O 1
ATOM 707 N N . GLY A 1 90 ? -0.375 2.504 26.344 1 95.56 90 GLY A N 1
ATOM 708 C CA . GLY A 1 90 ? -1.216 1.32 26.266 1 95.56 90 GLY A CA 1
ATOM 709 C C . GLY A 1 90 ? -2.328 1.453 25.234 1 95.56 90 GLY A C 1
ATOM 710 O O . GLY A 1 90 ? -2.568 0.534 24.453 1 95.56 90 GLY A O 1
ATOM 711 N N . ARG A 1 91 ? -2.936 2.559 25.234 1 95.88 91 ARG A N 1
ATOM 712 C CA . ARG A 1 91 ? -4.051 2.797 24.328 1 95.88 91 ARG A CA 1
ATOM 713 C C . ARG A 1 91 ? -3.582 2.828 22.875 1 95.88 91 ARG A C 1
ATOM 715 O O . ARG A 1 91 ? -4.219 2.242 22 1 95.88 91 ARG A O 1
ATOM 722 N N . LEU A 1 92 ? -2.459 3.477 22.625 1 95.5 92 LEU A N 1
ATOM 723 C CA . LEU A 1 92 ? -1.938 3.611 21.266 1 95.5 92 LEU A CA 1
ATOM 724 C C . LEU A 1 92 ? -1.529 2.254 20.703 1 95.5 92 LEU A C 1
ATOM 726 O O . LEU A 1 92 ? -1.83 1.938 19.547 1 95.5 92 LEU A O 1
ATOM 730 N N . ILE A 1 93 ? -0.902 1.479 21.562 1 95.12 93 ILE A N 1
ATOM 731 C CA . ILE A 1 93 ? -0.47 0.156 21.125 1 95.12 93 ILE A CA 1
ATOM 732 C C . ILE A 1 93 ? -1.69 -0.724 20.875 1 95.12 93 ILE A C 1
ATOM 734 O O . ILE A 1 93 ? -1.778 -1.381 19.828 1 95.12 93 ILE A O 1
ATOM 738 N N . LYS A 1 94 ? -2.568 -0.688 21.781 1 96.31 94 LYS A N 1
ATOM 739 C CA . LYS A 1 94 ? -3.777 -1.496 21.656 1 96.31 94 LYS A CA 1
ATOM 740 C C . LYS A 1 94 ? -4.574 -1.112 20.406 1 96.31 94 LYS A C 1
ATOM 742 O O . LYS A 1 94 ? -4.973 -1.979 19.625 1 96.31 94 LYS A O 1
ATOM 747 N N . ASN A 1 95 ? -4.82 0.152 20.25 1 96.44 95 ASN A N 1
ATOM 748 C CA . ASN A 1 95 ? -5.586 0.624 19.094 1 96.44 95 ASN A CA 1
ATOM 749 C C . ASN A 1 95 ? -4.91 0.246 17.781 1 96.44 95 ASN A C 1
ATOM 751 O O . ASN A 1 95 ? -5.574 -0.185 16.844 1 96.44 95 ASN A O 1
ATOM 755 N N . THR A 1 96 ? -3.584 0.374 17.734 1 95.38 96 THR A N 1
ATOM 756 C CA . THR A 1 96 ? -2.83 0.075 16.531 1 95.38 96 THR A CA 1
ATOM 757 C C . THR A 1 96 ? -2.902 -1.413 16.203 1 95.38 96 THR A C 1
ATOM 759 O O . THR A 1 96 ? -3.232 -1.79 15.07 1 95.38 96 THR A O 1
ATOM 762 N N . LEU A 1 97 ? -2.725 -2.225 17.188 1 95.25 97 LEU A N 1
ATOM 763 C CA . LEU A 1 97 ? -2.711 -3.668 16.969 1 95.25 97 LEU A CA 1
ATOM 764 C C . LEU A 1 97 ? -4.109 -4.184 16.656 1 95.25 97 LEU A C 1
ATOM 766 O O . LEU A 1 97 ? -4.281 -5.027 15.773 1 95.25 97 LEU A O 1
ATOM 770 N N . LEU A 1 98 ? -5.078 -3.672 17.312 1 96.31 98 LEU A N 1
ATOM 771 C CA . LEU A 1 98 ? -6.438 -4.16 17.125 1 96.31 98 LEU A CA 1
ATOM 772 C C . LEU A 1 98 ? -6.949 -3.805 15.734 1 96.31 98 LEU A C 1
ATOM 774 O O . LEU A 1 98 ? -7.512 -4.652 15.039 1 96.31 98 LEU A O 1
ATOM 778 N N . VAL A 1 99 ? -6.777 -2.59 15.391 1 95.5 99 VAL A N 1
ATOM 779 C CA . VAL A 1 99 ? -7.273 -2.174 14.086 1 95.5 99 VAL A CA 1
ATOM 780 C C . VAL A 1 99 ? -6.516 -2.912 12.984 1 95.5 99 VAL A C 1
ATOM 782 O O . VAL A 1 99 ? -7.113 -3.354 12 1 95.5 99 VAL A O 1
ATOM 785 N N . SER A 1 100 ? -5.234 -3.062 13.109 1 94.88 100 SER A N 1
ATOM 786 C CA . SER A 1 100 ? -4.414 -3.713 12.094 1 94.88 100 SER A CA 1
ATOM 787 C C . SER A 1 100 ? -4.723 -5.203 12 1 94.88 100 SER A C 1
ATOM 789 O O . SER A 1 100 ? -4.879 -5.742 10.906 1 94.88 100 SER A O 1
ATOM 791 N N . LEU A 1 101 ? -4.781 -5.883 13.156 1 94.94 101 LEU A N 1
ATOM 792 C CA . LEU A 1 101 ? -5.066 -7.312 13.164 1 94.94 101 LEU A CA 1
ATOM 793 C C . LEU A 1 101 ? -6.484 -7.59 12.68 1 94.94 101 LEU A C 1
ATOM 795 O O . LEU A 1 101 ? -6.73 -8.578 11.984 1 94.94 101 LEU A O 1
ATOM 799 N N . TYR A 1 102 ? -7.375 -6.719 13.109 1 96.62 102 TYR A N 1
ATOM 800 C CA . TYR A 1 102 ? -8.75 -6.816 12.625 1 96.62 102 TYR A CA 1
ATOM 801 C C . TYR A 1 102 ? -8.812 -6.641 11.117 1 96.62 102 TYR A C 1
ATOM 803 O O . TYR A 1 102 ? -9.477 -7.41 10.422 1 96.62 102 TYR A O 1
ATOM 811 N N . SER A 1 103 ? -8.133 -5.688 10.57 1 95.75 103 SER A N 1
ATOM 812 C CA . SER A 1 103 ? -8.078 -5.453 9.133 1 95.75 103 SER A CA 1
ATOM 813 C C . SER A 1 103 ? -7.48 -6.645 8.398 1 95.75 103 SER A C 1
ATOM 815 O O . SER A 1 103 ? -7.957 -7.027 7.328 1 95.75 103 SER A O 1
ATOM 817 N N . LEU A 1 104 ? -6.453 -7.188 8.984 1 94.94 104 LEU A N 1
ATOM 818 C CA . LEU A 1 104 ? -5.816 -8.352 8.391 1 94.94 104 LEU A CA 1
ATOM 819 C C . LEU A 1 104 ? -6.758 -9.555 8.398 1 94.94 104 LEU A C 1
ATOM 821 O O . LEU A 1 104 ? -6.918 -10.234 7.387 1 94.94 104 LEU A O 1
ATOM 825 N N . ALA A 1 105 ? -7.359 -9.812 9.516 1 96.19 105 ALA A N 1
ATOM 826 C CA . ALA A 1 105 ? -8.234 -10.969 9.695 1 96.19 105 ALA A CA 1
ATOM 827 C C . ALA A 1 105 ? -9.438 -10.898 8.75 1 96.19 105 ALA A C 1
ATOM 829 O O . ALA A 1 105 ? -9.938 -11.93 8.297 1 96.19 105 ALA A O 1
ATOM 830 N N . ALA A 1 106 ? -9.859 -9.719 8.523 1 95.31 106 ALA A N 1
ATOM 831 C CA . ALA A 1 106 ? -11.039 -9.547 7.668 1 95.31 106 ALA A CA 1
ATOM 832 C C . ALA A 1 106 ? -10.633 -9.438 6.199 1 95.31 106 ALA A C 1
ATOM 834 O O . ALA A 1 106 ? -11.219 -10.109 5.34 1 95.31 106 ALA A O 1
ATOM 835 N N . GLY A 1 107 ? -9.656 -8.641 5.961 1 94.5 107 GLY A N 1
ATOM 836 C CA . GLY A 1 107 ? -9.305 -8.297 4.594 1 94.5 107 GLY A CA 1
ATOM 837 C C . GLY A 1 107 ? -8.586 -9.414 3.859 1 94.5 107 GLY A C 1
ATOM 838 O O . GLY A 1 107 ? -8.852 -9.656 2.682 1 94.5 107 GLY A O 1
ATOM 839 N N . PHE A 1 108 ? -7.703 -10.078 4.531 1 96 108 PHE A N 1
ATOM 840 C CA . PHE A 1 108 ? -6.855 -11.086 3.9 1 96 108 PHE A CA 1
ATOM 841 C C . PHE A 1 108 ? -7.688 -12.266 3.42 1 96 108 PHE A C 1
ATOM 843 O O . PHE A 1 108 ? -7.648 -12.617 2.238 1 96 108 PHE A O 1
ATOM 850 N N . PRO A 1 109 ? -8.5 -12.828 4.25 1 96.12 109 PRO A N 1
ATOM 851 C CA . PRO A 1 109 ? -9.344 -13.93 3.768 1 96.12 109 PRO A CA 1
ATOM 852 C C . PRO A 1 109 ? -10.375 -13.477 2.734 1 96.12 109 PRO A C 1
ATOM 854 O O . PRO A 1 109 ? -10.719 -14.234 1.83 1 96.12 109 PRO A O 1
ATOM 857 N N . ALA A 1 110 ? -10.844 -12.289 2.877 1 92.81 110 ALA A N 1
ATOM 858 C CA . ALA A 1 110 ? -11.859 -11.789 1.952 1 92.81 110 ALA A CA 1
ATOM 859 C C . ALA A 1 110 ? -11.344 -11.797 0.515 1 92.81 110 ALA A C 1
ATOM 861 O O . ALA A 1 110 ? -12.07 -12.188 -0.407 1 92.81 110 ALA A O 1
ATOM 862 N N . ALA A 1 111 ? -10.148 -11.367 0.341 1 94.69 111 ALA A N 1
ATOM 863 C CA . ALA A 1 111 ? -9.547 -11.344 -0.991 1 94.69 111 ALA A CA 1
ATOM 864 C C . ALA A 1 111 ? -9.398 -12.75 -1.554 1 94.69 111 ALA A C 1
ATOM 866 O O . ALA A 1 111 ? -9.648 -12.984 -2.74 1 94.69 111 ALA A O 1
ATOM 867 N N . ILE A 1 112 ? -9.008 -13.695 -0.748 1 96.25 112 ILE A N 1
ATOM 868 C CA . ILE A 1 112 ? -8.828 -15.078 -1.169 1 96.25 112 ILE A CA 1
ATOM 869 C C . ILE A 1 112 ? -10.18 -15.703 -1.516 1 96.25 112 ILE A C 1
ATOM 871 O O . ILE A 1 112 ? -10.32 -16.344 -2.555 1 96.25 112 ILE A O 1
ATOM 875 N N . ILE A 1 113 ? -11.141 -15.453 -0.6 1 93.44 113 ILE A N 1
ATOM 876 C CA . ILE A 1 113 ? -12.477 -15.992 -0.816 1 93.44 113 ILE A CA 1
ATOM 877 C C . ILE A 1 113 ? -13.031 -15.469 -2.139 1 93.44 113 ILE A C 1
ATOM 879 O O . ILE A 1 113 ? -13.57 -16.234 -2.939 1 93.44 113 ILE A O 1
ATOM 883 N N . LEU A 1 114 ? -12.867 -14.227 -2.416 1 91.19 114 LEU A N 1
ATOM 884 C CA . LEU A 1 114 ? -13.352 -13.633 -3.66 1 91.19 114 LEU A CA 1
ATOM 885 C C . LEU A 1 114 ? -12.633 -14.234 -4.859 1 91.19 114 LEU A C 1
ATOM 887 O O . LEU A 1 114 ? -13.258 -14.531 -5.883 1 91.19 114 LEU A O 1
ATOM 891 N N . ALA A 1 115 ? -11.336 -14.414 -4.75 1 94.19 115 ALA A N 1
ATOM 892 C CA . ALA A 1 115 ? -10.555 -14.992 -5.836 1 94.19 115 ALA A CA 1
ATOM 893 C C . ALA A 1 115 ? -11.039 -16.391 -6.18 1 94.19 115 ALA A C 1
ATOM 895 O O . ALA A 1 115 ? -11.227 -16.734 -7.352 1 94.19 115 ALA A O 1
ATOM 896 N N . VAL A 1 116 ? -11.258 -17.203 -5.156 1 93.44 116 VAL A N 1
ATOM 897 C CA . VAL A 1 116 ? -11.703 -18.578 -5.355 1 93.44 116 VAL A CA 1
ATOM 898 C C . VAL A 1 116 ? -13.102 -18.578 -5.973 1 93.44 116 VAL A C 1
ATOM 900 O O . VAL A 1 116 ? -13.383 -19.359 -6.887 1 93.44 116 VAL A O 1
ATOM 903 N N . ALA A 1 117 ? -13.984 -17.703 -5.453 1 89.5 117 ALA A N 1
ATOM 904 C CA . ALA A 1 117 ? -15.344 -17.609 -5.98 1 89.5 117 ALA A CA 1
ATOM 905 C C . ALA A 1 117 ? -15.328 -17.234 -7.461 1 89.5 117 ALA A C 1
ATOM 907 O O . ALA A 1 117 ? -16.047 -17.844 -8.258 1 89.5 117 ALA A O 1
ATOM 908 N N . ILE A 1 118 ? -14.523 -16.312 -7.824 1 88.31 118 ILE A N 1
ATOM 909 C CA . ILE A 1 118 ? -14.445 -15.867 -9.211 1 88.31 118 ILE A CA 1
ATOM 910 C C . ILE A 1 118 ? -13.852 -16.984 -10.078 1 88.31 118 ILE A C 1
ATOM 912 O O . ILE A 1 118 ? -14.312 -17.219 -11.195 1 88.31 118 ILE A O 1
ATOM 916 N N . ASN A 1 119 ? -12.875 -17.656 -9.492 1 88.69 119 ASN A N 1
ATOM 917 C CA . ASN A 1 119 ? -12.219 -18.734 -10.211 1 88.69 119 ASN A CA 1
ATOM 918 C C . ASN A 1 119 ? -13.18 -19.875 -10.516 1 88.69 119 ASN A C 1
ATOM 920 O O . ASN A 1 119 ? -13.016 -20.594 -11.508 1 88.69 119 ASN A O 1
ATOM 924 N N . GLU A 1 120 ? -14.148 -20.047 -9.711 1 85 120 GLU A N 1
ATOM 925 C CA . GLU A 1 120 ? -15.117 -21.141 -9.859 1 85 120 GLU A CA 1
ATOM 926 C C . GLU A 1 120 ? -16.141 -20.828 -10.945 1 85 120 GLU A C 1
ATOM 928 O O . GLU A 1 120 ? -16.844 -21.719 -11.422 1 85 120 GLU A O 1
ATOM 933 N N . CYS A 1 121 ? -16.203 -19.594 -11.273 1 81.75 121 CYS A N 1
ATOM 934 C CA . CYS A 1 121 ? -17.156 -19.219 -12.32 1 81.75 121 CYS A CA 1
ATOM 935 C C . CYS A 1 121 ? -16.703 -19.734 -13.68 1 81.75 121 CYS A C 1
ATOM 937 O O . CYS A 1 121 ? -15.516 -19.672 -14.008 1 81.75 121 CYS A O 1
ATOM 939 N N . LYS A 1 122 ? -17.578 -20.297 -14.438 1 78.81 122 LYS A N 1
ATOM 940 C CA . LYS A 1 122 ? -17.25 -20.938 -15.711 1 78.81 122 LYS A CA 1
ATOM 941 C C . LYS A 1 122 ? -17.344 -19.922 -16.859 1 78.81 122 LYS A C 1
ATOM 943 O O . LYS A 1 122 ? -16.578 -20 -17.828 1 78.81 122 LYS A O 1
ATOM 948 N N . SER A 1 123 ? -18.266 -19 -16.719 1 82.19 123 SER A N 1
ATOM 949 C CA . SER A 1 123 ? -18.469 -18.047 -17.797 1 82.19 123 SER A CA 1
ATOM 950 C C . SER A 1 123 ? -17.422 -16.953 -17.781 1 82.19 123 SER A C 1
ATOM 952 O O . SER A 1 123 ? -17.25 -16.25 -16.781 1 82.19 123 SER A O 1
ATOM 954 N N . LYS A 1 124 ? -16.75 -16.812 -18.875 1 83.38 124 LYS A N 1
ATOM 955 C CA . LYS A 1 124 ? -15.703 -15.797 -19 1 83.38 124 LYS A CA 1
ATOM 956 C C . LYS A 1 124 ? -16.281 -14.391 -18.859 1 83.38 124 LYS A C 1
ATOM 958 O O . LYS A 1 124 ? -15.664 -13.523 -18.234 1 83.38 124 LYS A O 1
ATOM 963 N N . TRP A 1 125 ? -17.438 -14.266 -19.438 1 81.94 125 TRP A N 1
ATOM 964 C CA . TRP A 1 125 ? -18.062 -12.953 -19.375 1 81.94 125 TRP A CA 1
ATOM 965 C C . TRP A 1 125 ? -18.438 -12.594 -17.938 1 81.94 125 TRP A C 1
ATOM 967 O O . TRP A 1 125 ? -18.266 -11.453 -17.516 1 81.94 125 TRP A O 1
ATOM 977 N N . TYR A 1 126 ? -18.969 -13.516 -17.234 1 79.44 126 TYR A N 1
ATOM 978 C CA . TYR A 1 126 ? -19.344 -13.289 -15.844 1 79.44 126 TYR A CA 1
ATOM 979 C C . TYR A 1 126 ? -18.109 -12.992 -15 1 79.44 126 TYR A C 1
ATOM 981 O O . TYR A 1 126 ? -18.125 -12.07 -14.18 1 79.44 126 TYR A O 1
ATOM 989 N N . LYS A 1 127 ? -17.016 -13.711 -15.195 1 84.62 127 LYS A N 1
ATOM 990 C CA . LYS A 1 127 ? -15.773 -13.5 -14.461 1 84.62 127 LYS A CA 1
ATOM 991 C C . LYS A 1 127 ? -15.25 -12.078 -14.664 1 84.62 127 LYS A C 1
ATOM 993 O O . LYS A 1 127 ? -14.938 -11.383 -13.695 1 84.62 127 LYS A O 1
ATOM 998 N N . LYS A 1 128 ? -15.328 -11.703 -15.859 1 82.94 128 LYS A N 1
ATOM 999 C CA . LYS A 1 128 ? -14.82 -10.375 -16.219 1 82.94 128 LYS A CA 1
ATOM 1000 C C . LYS A 1 128 ? -15.672 -9.281 -15.594 1 82.94 128 LYS A C 1
ATOM 1002 O O . LYS A 1 128 ? -15.148 -8.289 -15.086 1 82.94 128 LYS A O 1
ATOM 1007 N N . THR A 1 129 ? -16.969 -9.469 -15.68 1 80.94 129 THR A N 1
ATOM 1008 C CA . THR A 1 129 ? -17.875 -8.469 -15.141 1 80.94 129 THR A CA 1
ATOM 1009 C C . THR A 1 129 ? -17.719 -8.344 -13.633 1 80.94 129 THR A C 1
ATOM 1011 O O . THR A 1 129 ? -17.641 -7.238 -13.102 1 80.94 129 THR A O 1
ATOM 1014 N N . VAL A 1 130 ? -17.641 -9.5 -12.977 1 82.25 130 VAL A N 1
ATOM 1015 C CA . VAL A 1 130 ? -17.5 -9.492 -11.523 1 82.25 130 VAL A CA 1
ATOM 1016 C C . VAL A 1 130 ? -16.156 -8.859 -11.141 1 82.25 130 VAL A C 1
ATOM 1018 O O . VAL A 1 130 ? -16.094 -8.086 -10.18 1 82.25 130 VAL A O 1
ATOM 1021 N N . GLN A 1 131 ? -15.117 -9.133 -11.859 1 83.75 131 GLN A N 1
ATOM 1022 C CA . GLN A 1 131 ? -13.797 -8.57 -11.594 1 83.75 131 GLN A CA 1
ATOM 1023 C C . GLN A 1 131 ? -13.812 -7.047 -11.75 1 83.75 131 GLN A C 1
ATOM 1025 O O . GLN A 1 131 ? -13.305 -6.328 -10.891 1 83.75 131 GLN A O 1
ATOM 1030 N N . MET A 1 132 ? -14.422 -6.582 -12.75 1 79.06 132 MET A N 1
ATOM 1031 C CA . MET A 1 132 ? -14.445 -5.145 -13.008 1 79.06 132 MET A CA 1
ATOM 1032 C C . MET A 1 132 ? -15.211 -4.414 -11.906 1 79.06 132 MET A C 1
ATOM 1034 O O . MET A 1 132 ? -14.773 -3.361 -11.438 1 79.06 132 MET A O 1
ATOM 1038 N N . ILE A 1 133 ? -16.25 -5.012 -11.539 1 80.69 133 ILE A N 1
ATOM 1039 C CA . ILE A 1 133 ? -17.094 -4.398 -10.516 1 80.69 133 ILE A CA 1
ATOM 1040 C C . ILE A 1 133 ? -16.375 -4.414 -9.172 1 80.69 133 ILE A C 1
ATOM 1042 O O . ILE A 1 133 ? -16.406 -3.43 -8.43 1 80.69 133 ILE A O 1
ATOM 1046 N N . THR A 1 134 ? -15.734 -5.492 -8.906 1 84.38 134 THR A N 1
ATOM 1047 C CA . THR A 1 134 ? -15.102 -5.637 -7.598 1 84.38 134 THR A CA 1
ATOM 1048 C C . THR A 1 134 ? -13.805 -4.844 -7.535 1 84.38 134 THR A C 1
ATOM 1050 O O . THR A 1 134 ? -13.359 -4.453 -6.449 1 84.38 134 THR A O 1
ATOM 1053 N N . TYR A 1 135 ? -13.203 -4.543 -8.711 1 84.88 135 TYR A N 1
ATOM 1054 C CA . TYR A 1 135 ? -11.961 -3.779 -8.742 1 84.88 135 TYR A CA 1
ATOM 1055 C C . TYR A 1 135 ? -12.242 -2.285 -8.625 1 84.88 135 TYR A C 1
ATOM 1057 O O . TYR A 1 135 ? -11.398 -1.525 -8.141 1 84.88 135 TYR A O 1
ATOM 1065 N N . ALA A 1 136 ? -13.398 -1.848 -8.922 1 83.19 136 ALA A N 1
ATOM 1066 C CA . ALA A 1 136 ? -13.75 -0.446 -9.141 1 83.19 136 ALA A CA 1
ATOM 1067 C C . ALA A 1 136 ? -13.547 0.371 -7.867 1 83.19 136 ALA A C 1
ATOM 1069 O O . ALA A 1 136 ? -13.008 1.482 -7.914 1 83.19 136 ALA A O 1
ATOM 1070 N N . PRO A 1 137 ? -13.906 -0.12 -6.695 1 85.12 137 PRO A N 1
ATOM 1071 C CA . PRO A 1 137 ? -13.76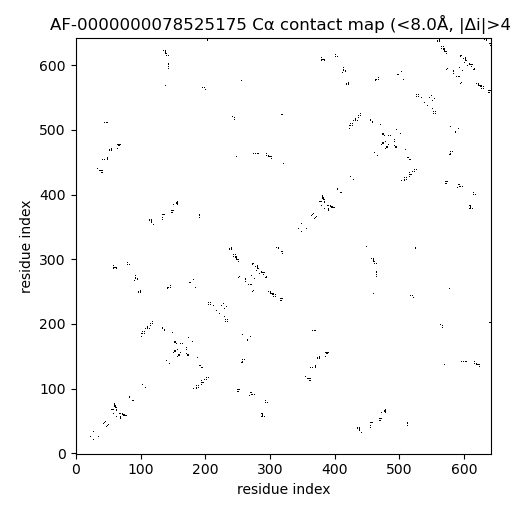6 0.693 -5.484 1 85.12 137 PRO A CA 1
ATOM 1072 C C . PRO A 1 137 ? -12.32 1.072 -5.191 1 85.12 137 PRO A C 1
ATOM 1074 O O . PRO A 1 137 ? -12.062 2.084 -4.535 1 85.12 137 PRO A O 1
ATOM 1077 N N . HIS A 1 138 ? -11.469 0.258 -5.645 1 88.12 138 HIS A N 1
ATOM 1078 C CA . HIS A 1 138 ? -10.055 0.477 -5.371 1 88.12 138 HIS A CA 1
ATOM 1079 C C . HIS A 1 138 ? -9.578 1.805 -5.949 1 88.12 138 HIS A C 1
ATOM 1081 O O . HIS A 1 138 ? -8.602 2.379 -5.477 1 88.12 138 HIS A O 1
ATOM 1087 N N . PHE A 1 139 ? -10.289 2.361 -6.855 1 83.44 139 PHE A N 1
ATOM 1088 C CA . PHE A 1 139 ? -9.836 3.555 -7.559 1 83.44 139 PHE A CA 1
ATOM 1089 C C . PHE A 1 139 ? -10.406 4.812 -6.91 1 83.44 139 PHE A C 1
ATOM 1091 O O . PHE A 1 139 ? -10.062 5.93 -7.309 1 83.44 139 PHE A O 1
ATOM 1098 N N . ILE A 1 140 ? -11.211 4.586 -5.93 1 82.25 140 ILE A N 1
ATOM 1099 C CA . ILE A 1 140 ? -11.672 5.719 -5.133 1 82.25 140 ILE A CA 1
ATOM 1100 C C . ILE A 1 140 ? -10.562 6.176 -4.191 1 82.25 140 ILE A C 1
ATOM 1102 O O . ILE A 1 140 ? -9.984 5.367 -3.465 1 82.25 140 ILE A O 1
ATOM 1106 N N . SER A 1 141 ? -10.266 7.422 -4.285 1 80.88 141 SER A N 1
ATOM 1107 C CA . SER A 1 141 ? -9.203 7.926 -3.424 1 80.88 141 SER A CA 1
ATOM 1108 C C . SER A 1 141 ? -9.586 7.801 -1.951 1 80.88 141 SER A C 1
ATOM 1110 O O . SER A 1 141 ? -10.766 7.742 -1.611 1 80.88 141 SER A O 1
ATOM 1112 N N . THR A 1 142 ? -8.625 7.805 -1.146 1 84.31 142 THR A N 1
ATOM 1113 C CA . THR A 1 142 ? -8.844 7.656 0.289 1 84.31 142 THR A CA 1
ATOM 1114 C C . THR A 1 142 ? -9.656 8.82 0.837 1 84.31 142 THR A C 1
ATOM 1116 O O . THR A 1 142 ? -10.531 8.633 1.688 1 84.31 142 THR A O 1
ATOM 1119 N N . VAL A 1 143 ? -9.383 10 0.361 1 79.5 143 VAL A N 1
ATOM 1120 C CA . VAL A 1 143 ? -10.086 11.188 0.832 1 79.5 143 VAL A CA 1
ATOM 1121 C C . VAL A 1 143 ? -11.562 11.102 0.459 1 79.5 143 VAL A C 1
ATOM 1123 O O . VAL A 1 143 ? -12.438 11.344 1.293 1 79.5 143 VAL A O 1
ATOM 1126 N N . VAL A 1 144 ? -11.773 10.742 -0.79 1 80.19 144 VAL A N 1
ATOM 1127 C CA . VAL A 1 144 ? -13.148 10.617 -1.261 1 80.19 144 VAL A CA 1
ATOM 1128 C C . VAL A 1 144 ? -13.852 9.484 -0.506 1 80.19 144 VAL A C 1
ATOM 1130 O O . VAL A 1 144 ? -15.008 9.625 -0.101 1 80.19 144 VAL A O 1
ATOM 1133 N N . MET A 1 145 ? -13.109 8.438 -0.313 1 85.88 145 MET A N 1
ATOM 1134 C CA . MET A 1 145 ? -13.672 7.305 0.421 1 85.88 145 MET A CA 1
ATOM 1135 C C . MET A 1 145 ? -14.062 7.715 1.838 1 85.88 145 MET A C 1
ATOM 1137 O O . MET A 1 145 ? -15.125 7.344 2.326 1 85.88 145 MET A O 1
ATOM 1141 N N . ALA A 1 146 ? -13.211 8.422 2.523 1 87.5 146 ALA A N 1
ATOM 1142 C CA . ALA A 1 146 ? -13.516 8.898 3.871 1 87.5 146 ALA A CA 1
ATOM 1143 C C . ALA A 1 146 ? -14.75 9.789 3.875 1 87.5 146 ALA A C 1
ATOM 1145 O O . ALA A 1 146 ? -15.602 9.68 4.758 1 87.5 146 ALA A O 1
ATOM 1146 N N . GLY A 1 147 ? -14.82 10.68 2.904 1 82.44 147 GLY A N 1
ATOM 1147 C CA . GLY A 1 147 ? -16 11.523 2.775 1 82.44 147 GLY A CA 1
ATOM 1148 C C . GLY A 1 147 ? -17.281 10.734 2.582 1 82.44 147 GLY A C 1
ATOM 1149 O O . GLY A 1 147 ? -18.297 11.031 3.203 1 82.44 147 GLY A O 1
ATOM 1150 N N . ILE A 1 148 ? -17.188 9.766 1.759 1 83.44 148 ILE A N 1
ATOM 1151 C CA . ILE A 1 148 ? -18.328 8.906 1.496 1 83.44 148 ILE A CA 1
ATOM 1152 C C . ILE A 1 148 ? -18.766 8.219 2.787 1 83.44 148 ILE A C 1
ATOM 1154 O O . ILE A 1 148 ? -19.953 8.188 3.109 1 83.44 148 ILE A O 1
ATOM 1158 N N . VAL A 1 149 ? -17.859 7.66 3.488 1 88.69 149 VAL A N 1
ATOM 1159 C CA . VAL A 1 149 ? -18.141 6.953 4.73 1 88.69 149 VAL A CA 1
ATOM 1160 C C . VAL A 1 149 ? -18.844 7.898 5.711 1 88.69 149 VAL A C 1
ATOM 1162 O O . VAL A 1 149 ? -19.875 7.555 6.289 1 88.69 149 VAL A O 1
ATOM 1165 N N . ILE A 1 150 ? -18.328 9.078 5.875 1 88.31 150 ILE A N 1
ATOM 1166 C CA . ILE A 1 150 ? -18.859 10.055 6.809 1 88.31 150 ILE A CA 1
ATOM 1167 C C . ILE A 1 150 ? -20.281 10.438 6.391 1 88.31 150 ILE A C 1
ATOM 1169 O O . ILE A 1 150 ? -21.188 10.531 7.227 1 88.31 150 ILE A O 1
ATOM 1173 N N . MET A 1 151 ? -20.516 10.555 5.156 1 83.44 151 MET A N 1
ATOM 1174 C CA . MET A 1 151 ? -21.812 10.992 4.648 1 83.44 151 MET A CA 1
ATOM 1175 C C . MET A 1 151 ? -22.844 9.875 4.742 1 83.44 151 MET A C 1
ATOM 1177 O O . MET A 1 151 ? -23.984 10.109 5.113 1 83.44 151 MET A O 1
ATOM 1181 N N . VAL A 1 152 ? -22.422 8.719 4.387 1 85.12 152 VAL A N 1
ATOM 1182 C CA . VAL A 1 152 ? -23.312 7.57 4.383 1 85.12 152 VAL A CA 1
ATOM 1183 C C . VAL A 1 152 ? -23.734 7.238 5.812 1 85.12 152 VAL A C 1
ATOM 1185 O O . VAL A 1 152 ? -24.875 6.801 6.047 1 85.12 152 VAL A O 1
ATOM 1188 N N . LEU A 1 153 ? -22.891 7.605 6.727 1 90.25 153 LEU A N 1
ATOM 1189 C CA . LEU A 1 153 ? -23.156 7.23 8.117 1 90.25 153 LEU A CA 1
ATOM 1190 C C . LEU A 1 153 ? -23.656 8.43 8.914 1 90.25 153 LEU A C 1
ATOM 1192 O O . LEU A 1 153 ? -23.766 8.352 10.141 1 90.25 153 LEU A O 1
ATOM 1196 N N . SER A 1 154 ? -23.922 9.484 8.258 1 89 154 SER A N 1
ATOM 1197 C CA . SER A 1 154 ? -24.422 10.68 8.93 1 89 154 SER A CA 1
ATOM 1198 C C . SER A 1 154 ? -25.688 10.383 9.719 1 89 154 SER A C 1
ATOM 1200 O O . SER A 1 154 ? -26.578 9.672 9.242 1 89 154 SER A O 1
ATOM 1202 N N . PRO A 1 155 ? -25.797 10.891 10.914 1 90.75 155 PRO A N 1
ATOM 1203 C CA . PRO A 1 155 ? -26.984 10.625 11.727 1 90.75 155 PRO A CA 1
ATOM 1204 C C . PRO A 1 155 ? -28.234 11.336 11.203 1 90.75 155 PRO A C 1
ATOM 1206 O O . PRO A 1 155 ? -29.359 10.898 11.477 1 90.75 155 PRO A O 1
ATOM 1209 N N . TYR A 1 156 ? -28.109 12.312 10.523 1 85.25 156 TYR A N 1
ATOM 1210 C CA . TYR A 1 156 ? -29.234 13.125 10.109 1 85.25 156 TYR A CA 1
ATOM 1211 C C . TYR A 1 156 ? -29.688 12.758 8.703 1 85.25 156 TYR A C 1
ATOM 1213 O O . TYR A 1 156 ? -30.891 12.609 8.445 1 85.25 156 TYR A O 1
ATOM 1221 N N . SER A 1 157 ? -28.719 12.508 7.816 1 80.69 157 SER A N 1
ATOM 1222 C CA . SER A 1 157 ? -29.109 12.352 6.422 1 80.69 157 SER A CA 1
ATOM 1223 C C . SER A 1 157 ? -28.469 11.117 5.801 1 80.69 157 SER A C 1
ATOM 1225 O O . SER A 1 157 ? -28.578 10.891 4.598 1 80.69 157 SER A O 1
ATOM 1227 N N . GLY A 1 158 ? -27.859 10.312 6.547 1 84.06 158 GLY A N 1
ATOM 1228 C CA . GLY A 1 158 ? -27.141 9.164 6.012 1 84.06 158 GLY A CA 1
ATOM 1229 C C . GLY A 1 158 ? -28.062 8.039 5.574 1 84.06 158 GLY A C 1
ATOM 1230 O O . GLY A 1 158 ? -29.094 7.797 6.203 1 84.06 158 GLY A O 1
ATOM 1231 N N . VAL A 1 159 ? -27.672 7.352 4.566 1 81.88 159 VAL A N 1
ATOM 1232 C CA . VAL A 1 159 ? -28.469 6.277 3.988 1 81.88 159 VAL A CA 1
ATOM 1233 C C . VAL A 1 159 ? -28.609 5.137 4.992 1 81.88 159 VAL A C 1
ATOM 1235 O O . VAL A 1 159 ? -29.672 4.508 5.082 1 81.88 159 VAL A O 1
ATOM 1238 N N . VAL A 1 160 ? -27.594 4.859 5.742 1 86.94 160 VAL A N 1
ATOM 1239 C CA . VAL A 1 160 ? -27.625 3.75 6.688 1 86.94 160 VAL A CA 1
ATOM 1240 C C . VAL A 1 160 ? -28.656 4.016 7.773 1 86.94 160 VAL A C 1
ATOM 1242 O O . VAL A 1 160 ? -29.469 3.143 8.102 1 86.94 160 VAL A O 1
ATOM 1245 N N . ASN A 1 161 ? -28.609 5.203 8.25 1 90.06 161 ASN A N 1
ATOM 1246 C CA . ASN A 1 161 ? -29.594 5.555 9.273 1 90.06 161 ASN A CA 1
ATOM 1247 C C . ASN A 1 161 ? -31.016 5.602 8.695 1 90.06 161 ASN A C 1
ATOM 1249 O O . ASN A 1 161 ? -31.969 5.266 9.383 1 90.06 161 ASN A O 1
ATOM 1253 N N . ASN A 1 162 ? -31.156 5.98 7.402 1 85.69 162 ASN A N 1
ATOM 1254 C CA . ASN A 1 162 ? -32.469 5.922 6.754 1 85.69 162 ASN A CA 1
ATOM 1255 C C . ASN A 1 162 ? -33 4.496 6.727 1 85.69 162 ASN A C 1
ATOM 1257 O O . ASN A 1 162 ? -34.188 4.281 6.98 1 85.69 162 ASN A O 1
ATOM 1261 N N . ILE A 1 163 ? -32.156 3.594 6.43 1 86.5 163 ILE A N 1
ATOM 1262 C CA . ILE A 1 163 ? -32.531 2.189 6.375 1 86.5 163 ILE A CA 1
ATOM 1263 C C . ILE A 1 163 ? -32.875 1.694 7.773 1 86.5 163 ILE A C 1
ATOM 1265 O O . ILE A 1 163 ? -33.906 1.008 7.965 1 86.5 163 ILE A O 1
ATOM 1269 N N . ILE A 1 164 ? -32.062 2.029 8.75 1 92.38 164 ILE A N 1
ATOM 1270 C CA . ILE A 1 164 ? -32.312 1.632 10.133 1 92.38 164 ILE A CA 1
ATOM 1271 C C . ILE A 1 164 ? -33.688 2.15 10.586 1 92.38 164 ILE A C 1
ATOM 1273 O O . ILE A 1 164 ? -34.469 1.405 11.164 1 92.38 164 ILE A O 1
ATOM 1277 N N . GLN A 1 165 ? -33.906 3.393 10.25 1 93.25 165 GLN A N 1
ATOM 1278 C CA . GLN A 1 165 ? -35.156 4.004 10.617 1 93.25 165 GLN A CA 1
ATOM 1279 C C . GLN A 1 165 ? -36.312 3.342 9.883 1 93.25 165 GLN A C 1
ATOM 1281 O O . GLN A 1 165 ? -37.406 3.174 10.445 1 93.25 165 GLN A O 1
ATOM 1286 N N . ALA A 1 166 ? -36.188 3.008 8.664 1 91.88 166 ALA A N 1
ATOM 1287 C CA . ALA A 1 166 ? -37.219 2.352 7.867 1 91.88 166 ALA A CA 1
ATOM 1288 C C . ALA A 1 166 ? -37.625 1.013 8.484 1 91.88 166 ALA A C 1
ATOM 1290 O O . ALA A 1 166 ? -38.781 0.58 8.352 1 91.88 166 ALA A O 1
ATOM 1291 N N . PHE A 1 167 ? -36.719 0.363 9.156 1 94.56 167 PHE A N 1
ATOM 1292 C CA . PHE A 1 167 ? -37 -0.929 9.781 1 94.56 167 PHE A CA 1
ATOM 1293 C C . PHE A 1 167 ? -37.375 -0.758 11.25 1 94.56 167 PHE A C 1
ATOM 1295 O O . PHE A 1 167 ? -37.375 -1.729 12.008 1 94.56 167 PHE A O 1
ATOM 1302 N N . GLY A 1 168 ? -37.562 0.468 11.695 1 94.25 168 GLY A N 1
ATOM 1303 C CA . GLY A 1 168 ? -38.094 0.755 13.023 1 94.25 168 GLY A CA 1
ATOM 1304 C C . GLY A 1 168 ? -37 1.026 14.055 1 94.25 168 GLY A C 1
ATOM 1305 O O . GLY A 1 168 ? -37.312 1.116 15.25 1 94.25 168 GLY A O 1
ATOM 1306 N N . GLY A 1 169 ? -35.812 1.15 13.656 1 95.38 169 GLY A N 1
ATOM 1307 C CA . GLY A 1 169 ? -34.719 1.425 14.578 1 95.38 169 GLY A CA 1
ATOM 1308 C C . GLY A 1 169 ? -34.5 2.906 14.805 1 95.38 169 GLY A C 1
ATOM 1309 O O . GLY A 1 169 ? -35.125 3.744 14.164 1 95.38 169 GLY A O 1
ATOM 1310 N N . GLU A 1 170 ? -33.594 3.189 15.773 1 95.75 170 GLU A N 1
ATOM 1311 C CA . GLU A 1 170 ? -33.188 4.566 16.047 1 95.75 170 GLU A CA 1
ATOM 1312 C C . GLU A 1 170 ? -31.906 4.934 15.328 1 95.75 170 GLU A C 1
ATOM 1314 O O . GLU A 1 170 ? -31.016 4.09 15.164 1 95.75 170 GLU A O 1
ATOM 1319 N N . ARG A 1 171 ? -31.938 6.168 14.953 1 94.5 171 ARG A N 1
ATOM 1320 C CA . ARG A 1 171 ? -30.75 6.664 14.258 1 94.5 171 ARG A CA 1
ATOM 1321 C C . ARG A 1 171 ? -29.516 6.633 15.164 1 94.5 171 ARG A C 1
ATOM 1323 O O . ARG A 1 171 ? -29.609 6.922 16.359 1 94.5 171 ARG A O 1
ATOM 1330 N N . ILE A 1 172 ? -28.469 6.258 14.625 1 95.25 172 ILE A N 1
ATOM 1331 C CA . ILE A 1 172 ? -27.219 6.102 15.359 1 95.25 172 ILE A CA 1
ATOM 1332 C C . ILE A 1 172 ? -26.188 7.082 14.828 1 95.25 172 ILE A C 1
ATOM 1334 O O . ILE A 1 172 ? -26.062 7.27 13.617 1 95.25 172 ILE A O 1
ATOM 1338 N N . ASP A 1 173 ? -25.453 7.734 15.758 1 95.38 173 ASP A N 1
ATOM 1339 C CA . ASP A 1 173 ? -24.297 8.539 15.375 1 95.38 173 ASP A CA 1
ATOM 1340 C C . ASP A 1 173 ? -23.016 7.691 15.344 1 95.38 173 ASP A C 1
ATOM 1342 O O . ASP A 1 173 ? -22.203 7.754 16.266 1 95.38 173 ASP A O 1
ATOM 1346 N N . PHE A 1 174 ? -22.812 7.043 14.273 1 95.56 174 PHE A N 1
ATOM 1347 C CA . PHE A 1 174 ? -21.75 6.055 14.133 1 95.56 174 PHE A CA 1
ATOM 1348 C C . PHE A 1 174 ? -20.391 6.691 14.359 1 95.56 174 PHE A C 1
ATOM 1350 O O . PHE A 1 174 ? -19.547 6.121 15.047 1 95.56 174 PHE A O 1
ATOM 1357 N N . MET A 1 175 ? -20.172 7.906 13.859 1 93.69 175 MET A N 1
ATOM 1358 C CA . MET A 1 175 ? -18.859 8.547 13.867 1 93.69 175 MET A CA 1
ATOM 1359 C C . MET A 1 175 ? -18.531 9.07 15.258 1 93.69 175 MET A C 1
ATOM 1361 O O . MET A 1 175 ? -17.359 9.25 15.594 1 93.69 175 MET A O 1
ATOM 1365 N N . ALA A 1 176 ? -19.547 9.281 16.031 1 94.38 176 ALA A N 1
ATOM 1366 C CA . ALA A 1 176 ? -19.359 9.82 17.375 1 94.38 176 ALA A CA 1
ATOM 1367 C C . ALA A 1 176 ? -19.234 8.703 18.406 1 94.38 176 ALA A C 1
ATOM 1369 O O . ALA A 1 176 ? -18.969 8.953 19.578 1 94.38 176 ALA A O 1
ATOM 1370 N N . ASN A 1 177 ? -19.453 7.52 17.969 1 95.19 177 ASN A N 1
ATOM 1371 C CA . ASN A 1 177 ? -19.312 6.359 18.828 1 95.19 177 ASN A CA 1
ATOM 1372 C C . ASN A 1 177 ? -18.016 5.609 18.562 1 95.19 177 ASN A C 1
ATOM 1374 O O . ASN A 1 177 ? -17.875 4.953 17.531 1 95.19 177 ASN A O 1
ATOM 1378 N N . ALA A 1 178 ? -17.109 5.609 19.5 1 96.12 178 ALA A N 1
ATOM 1379 C CA . ALA A 1 178 ? -15.766 5.039 19.375 1 96.12 178 ALA A CA 1
ATOM 1380 C C . ALA A 1 178 ? -15.828 3.533 19.141 1 96.12 178 ALA A C 1
ATOM 1382 O O . ALA A 1 178 ? -14.93 2.955 18.516 1 96.12 178 ALA A O 1
ATOM 1383 N N . GLY A 1 179 ? -16.875 2.939 19.547 1 96.31 179 GLY A N 1
ATOM 1384 C CA . GLY A 1 179 ? -17.016 1.5 19.406 1 96.31 179 GLY A CA 1
ATOM 1385 C C . GLY A 1 179 ? -17.188 1.061 17.969 1 96.31 179 GLY A C 1
ATOM 1386 O O . GLY A 1 179 ? -16.844 -0.068 17.609 1 96.31 179 GLY A O 1
ATOM 1387 N N . TYR A 1 180 ? -17.672 1.947 17.156 1 96.75 180 TYR A N 1
ATOM 1388 C CA . TYR A 1 180 ? -17.938 1.594 15.766 1 96.75 180 TYR A CA 1
ATOM 1389 C C . TYR A 1 180 ? -16.734 1.896 14.883 1 96.75 180 TYR A C 1
ATOM 1391 O O . TYR A 1 180 ? -16.672 1.46 13.734 1 96.75 180 TYR A O 1
ATOM 1399 N N . PHE A 1 181 ? -15.781 2.625 15.375 1 97.06 181 PHE A N 1
ATOM 1400 C CA . PHE A 1 181 ? -14.711 3.148 14.539 1 97.06 181 PHE A CA 1
ATOM 1401 C C . PHE A 1 181 ? -13.961 2.016 13.852 1 97.06 181 PHE A C 1
ATOM 1403 O O . PHE A 1 181 ? -13.766 2.045 12.633 1 97.06 181 PHE A O 1
ATOM 1410 N N . ARG A 1 182 ? -13.617 0.985 14.641 1 96.75 182 ARG A N 1
ATOM 1411 C CA . ARG A 1 182 ? -12.82 -0.097 14.062 1 96.75 182 ARG A CA 1
ATOM 1412 C C . ARG A 1 182 ? -13.602 -0.838 12.984 1 96.75 182 ARG A C 1
ATOM 1414 O O . ARG A 1 182 ? -13.039 -1.221 11.961 1 96.75 182 ARG A O 1
ATOM 1421 N N . HIS A 1 183 ? -14.836 -1.032 13.195 1 96.75 183 HIS A N 1
ATOM 1422 C CA . HIS A 1 183 ? -15.664 -1.71 12.203 1 96.75 183 HIS A CA 1
ATOM 1423 C C . HIS A 1 183 ? -15.781 -0.889 10.93 1 96.75 183 HIS A C 1
ATOM 1425 O O . HIS A 1 183 ? -15.648 -1.428 9.828 1 96.75 183 HIS A O 1
ATOM 1431 N N . ILE A 1 184 ? -16.031 0.394 11.148 1 95.5 184 ILE A N 1
ATOM 1432 C CA . ILE A 1 184 ? -16.172 1.296 10.016 1 95.5 184 ILE A CA 1
ATOM 1433 C C . ILE A 1 184 ? -14.891 1.31 9.195 1 95.5 184 ILE A C 1
ATOM 1435 O O . ILE A 1 184 ? -14.93 1.176 7.965 1 95.5 184 ILE A O 1
ATOM 1439 N N . TYR A 1 185 ? -13.789 1.437 9.844 1 96.12 185 TYR A N 1
ATOM 1440 C CA . TYR A 1 185 ? -12.492 1.49 9.18 1 96.12 185 TYR A CA 1
ATOM 1441 C C . TYR A 1 185 ? -12.219 0.196 8.422 1 96.12 185 TYR A C 1
ATOM 1443 O O . TYR A 1 185 ? -11.898 0.222 7.23 1 96.12 185 TYR A O 1
ATOM 1451 N N . VAL A 1 186 ? -12.398 -0.943 9.086 1 95.56 186 VAL A N 1
ATOM 1452 C CA . VAL A 1 186 ? -12 -2.24 8.547 1 95.56 186 VAL A CA 1
ATOM 1453 C C . VAL A 1 186 ? -12.906 -2.613 7.375 1 95.56 186 VAL A C 1
ATOM 1455 O O . VAL A 1 186 ? -12.414 -2.934 6.285 1 95.56 186 VAL A O 1
ATOM 1458 N N . TRP A 1 187 ? -14.156 -2.457 7.535 1 93.5 187 TRP A N 1
ATOM 1459 C CA . TRP A 1 187 ? -15.055 -2.994 6.52 1 93.5 187 TRP A CA 1
ATOM 1460 C C . TRP A 1 187 ? -15.148 -2.059 5.32 1 93.5 187 TRP A C 1
ATOM 1462 O O . TRP A 1 187 ? -15.352 -2.506 4.191 1 93.5 187 TRP A O 1
ATOM 1472 N N . SER A 1 188 ? -15.023 -0.735 5.523 1 90.94 188 SER A N 1
ATOM 1473 C CA . SER A 1 188 ? -14.906 0.146 4.367 1 90.94 188 SER A CA 1
ATOM 1474 C C . SER A 1 188 ? -13.633 -0.147 3.582 1 90.94 188 SER A C 1
ATOM 1476 O O . SER A 1 188 ? -13.617 -0.056 2.352 1 90.94 188 SER A O 1
ATOM 1478 N N . GLY A 1 189 ? -12.57 -0.517 4.301 1 92.06 189 GLY A N 1
ATOM 1479 C CA . GLY A 1 189 ? -11.328 -0.908 3.65 1 92.06 189 GLY A CA 1
ATOM 1480 C C . GLY A 1 189 ? -11.445 -2.213 2.885 1 92.06 189 GLY A C 1
ATOM 1481 O O . GLY A 1 189 ? -10.93 -2.328 1.769 1 92.06 189 GLY A O 1
ATOM 1482 N N . VAL A 1 190 ? -12.086 -3.178 3.535 1 92.56 190 VAL A N 1
ATOM 1483 C CA . VAL A 1 190 ? -12.281 -4.461 2.873 1 92.56 190 VAL A CA 1
ATOM 1484 C C . VAL A 1 190 ? -13.086 -4.262 1.589 1 92.56 190 VAL A C 1
ATOM 1486 O O . VAL A 1 190 ? -12.727 -4.793 0.536 1 92.56 190 VAL A O 1
ATOM 1489 N N . TRP A 1 191 ? -14.062 -3.486 1.705 1 88.19 191 TRP A N 1
ATOM 1490 C CA . TRP A 1 191 ? -14.883 -3.197 0.533 1 88.19 191 TRP A CA 1
ATOM 1491 C C . TRP A 1 191 ? -14.047 -2.559 -0.571 1 88.19 191 TRP A C 1
ATOM 1493 O O . TRP A 1 191 ? -14.141 -2.953 -1.736 1 88.19 191 TRP A O 1
ATOM 1503 N N . GLN A 1 192 ? -13.289 -1.686 -0.219 1 88.56 192 GLN A N 1
ATOM 1504 C CA . GLN A 1 192 ? -12.539 -0.888 -1.185 1 88.56 192 GLN A CA 1
ATOM 1505 C C . GLN A 1 192 ? -11.438 -1.713 -1.843 1 88.56 192 GLN A C 1
ATOM 1507 O O . GLN A 1 192 ? -11.148 -1.534 -3.027 1 88.56 192 GLN A O 1
ATOM 1512 N N . ASN A 1 193 ? -10.859 -2.672 -1.104 1 91.44 193 ASN A N 1
ATOM 1513 C CA . ASN A 1 193 ? -9.586 -3.211 -1.584 1 91.44 193 ASN A CA 1
ATOM 1514 C C . ASN A 1 193 ? -9.695 -4.703 -1.883 1 91.44 193 ASN A C 1
ATOM 1516 O O . ASN A 1 193 ? -8.828 -5.266 -2.555 1 91.44 193 ASN A O 1
ATOM 1520 N N . MET A 1 194 ? -10.703 -5.395 -1.423 1 92.5 194 MET A N 1
ATOM 1521 C CA . MET A 1 194 ? -10.75 -6.848 -1.526 1 92.5 194 MET A CA 1
ATOM 1522 C C . MET A 1 194 ? -10.672 -7.293 -2.982 1 92.5 194 MET A C 1
ATOM 1524 O O . MET A 1 194 ? -10 -8.281 -3.301 1 92.5 194 MET A O 1
ATOM 1528 N N . GLY A 1 195 ? -11.406 -6.605 -3.818 1 90.06 195 GLY A N 1
ATOM 1529 C CA . GLY A 1 195 ? -11.359 -6.957 -5.227 1 90.06 195 GLY A CA 1
ATOM 1530 C C . GLY A 1 195 ? -9.969 -6.852 -5.824 1 90.06 195 GLY A C 1
ATOM 1531 O O . GLY A 1 195 ? -9.492 -7.785 -6.465 1 90.06 195 GLY A O 1
ATOM 1532 N N . PHE A 1 196 ? -9.367 -5.734 -5.586 1 91.19 196 PHE A N 1
ATOM 1533 C CA . PHE A 1 196 ? -8.031 -5.492 -6.117 1 91.19 196 PHE A CA 1
ATOM 1534 C C . PHE A 1 196 ? -7.023 -6.469 -5.523 1 91.19 196 PHE A C 1
ATOM 1536 O O . PHE A 1 196 ? -6.18 -7.016 -6.238 1 91.19 196 PHE A O 1
ATOM 1543 N N . ASN A 1 197 ? -7.094 -6.719 -4.277 1 94.56 197 ASN A N 1
ATOM 1544 C CA . ASN A 1 197 ? -6.18 -7.629 -3.6 1 94.56 197 ASN A CA 1
ATOM 1545 C C . ASN A 1 197 ? -6.367 -9.07 -4.07 1 94.56 197 ASN A C 1
ATOM 1547 O O . ASN A 1 197 ? -5.496 -9.914 -3.865 1 94.56 197 ASN A O 1
ATOM 1551 N N . SER A 1 198 ? -7.465 -9.383 -4.664 1 94.31 198 SER A N 1
ATOM 1552 C CA . SER A 1 198 ? -7.734 -10.742 -5.109 1 94.31 198 SER A CA 1
ATOM 1553 C C . SER A 1 198 ? -7 -11.055 -6.41 1 94.31 198 SER A C 1
ATOM 1555 O O . SER A 1 198 ? -6.883 -12.219 -6.797 1 94.31 198 SER A O 1
ATOM 1557 N N . ILE A 1 199 ? -6.492 -10.039 -7.039 1 92.69 199 ILE A N 1
ATOM 1558 C CA . ILE A 1 199 ? -5.898 -10.172 -8.367 1 92.69 199 ILE A CA 1
ATOM 1559 C C . ILE A 1 199 ? -4.762 -11.188 -8.32 1 92.69 199 ILE A C 1
ATOM 1561 O O . ILE A 1 199 ? -4.695 -12.086 -9.164 1 92.69 199 ILE A O 1
ATOM 1565 N N . ILE A 1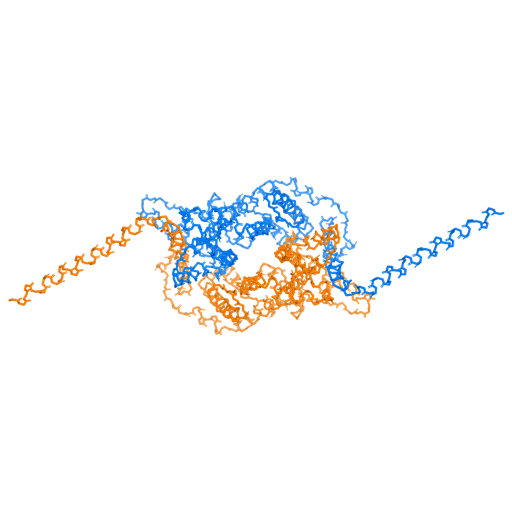 200 ? -3.957 -11.086 -7.352 1 93.5 200 ILE A N 1
ATOM 1566 C CA . ILE A 1 200 ? -2.775 -11.938 -7.277 1 93.5 200 ILE A CA 1
ATOM 1567 C C . ILE A 1 200 ? -3.201 -13.391 -7.066 1 93.5 200 ILE A C 1
ATOM 1569 O O . ILE A 1 200 ? -2.598 -14.305 -7.629 1 93.5 200 ILE A O 1
ATOM 1573 N N . TYR A 1 201 ? -4.223 -13.586 -6.352 1 96 201 TYR A N 1
ATOM 1574 C CA . TYR A 1 201 ? -4.688 -14.945 -6.082 1 96 201 TYR A CA 1
ATOM 1575 C C . TYR A 1 201 ? -5.387 -15.531 -7.305 1 96 201 TYR A C 1
ATOM 1577 O O . TYR A 1 201 ? -5.266 -16.719 -7.582 1 96 201 TYR A O 1
ATOM 1585 N N . ILE A 1 202 ? -6.141 -14.727 -7.973 1 93.25 202 ILE A N 1
ATOM 1586 C CA . ILE A 1 202 ? -6.781 -15.18 -9.203 1 93.25 202 ILE A CA 1
ATOM 1587 C C . ILE A 1 202 ? -5.723 -15.633 -10.203 1 93.25 202 ILE A C 1
ATOM 1589 O O . ILE A 1 202 ? -5.852 -16.688 -10.812 1 93.25 202 ILE A O 1
ATOM 1593 N N . SER A 1 203 ? -4.695 -14.828 -10.32 1 91.38 203 SER A N 1
ATOM 1594 C CA . SER A 1 203 ? -3.604 -15.172 -11.227 1 91.38 203 SER A CA 1
ATOM 1595 C C . SER A 1 203 ? -2.92 -16.469 -10.805 1 91.38 203 SER A C 1
ATOM 1597 O O . SER A 1 203 ? -2.578 -17.297 -11.648 1 91.38 203 SER A O 1
ATOM 1599 N N . ALA A 1 204 ? -2.684 -16.562 -9.508 1 92.88 204 ALA A N 1
ATOM 1600 C CA . ALA A 1 204 ? -2.066 -17.797 -9 1 92.88 204 ALA A CA 1
ATOM 1601 C C . ALA A 1 204 ? -2.955 -19 -9.266 1 92.88 204 ALA A C 1
ATOM 1603 O O . ALA A 1 204 ? -2.465 -20.062 -9.648 1 92.88 204 ALA A O 1
ATOM 1604 N N . LEU A 1 205 ? -4.207 -18.891 -9.125 1 94.31 205 LEU A N 1
ATOM 1605 C CA . LEU A 1 205 ? -5.16 -19.969 -9.359 1 94.31 205 LEU A CA 1
ATOM 1606 C C . LEU A 1 205 ? -5.188 -20.359 -10.836 1 94.31 205 LEU A C 1
ATOM 1608 O O . LEU A 1 205 ? -5.324 -21.547 -11.164 1 94.31 205 LEU A O 1
ATOM 1612 N N . ALA A 1 206 ? -5.055 -19.375 -11.656 1 89.56 206 ALA A N 1
ATOM 1613 C CA . ALA A 1 206 ? -5.086 -19.594 -13.102 1 89.56 206 ALA A CA 1
ATOM 1614 C C . ALA A 1 206 ? -3.879 -20.406 -13.555 1 89.56 206 ALA A C 1
ATOM 1616 O O . ALA A 1 206 ? -3.889 -21 -14.641 1 89.56 206 ALA A O 1
ATOM 1617 N N . SER A 1 207 ? -2.895 -20.406 -12.719 1 88.38 207 SER A N 1
ATOM 1618 C CA . SER A 1 207 ? -1.665 -21.094 -13.094 1 88.38 207 SER A CA 1
ATOM 1619 C C . SER A 1 207 ? -1.726 -22.578 -12.719 1 88.38 207 SER A C 1
ATOM 1621 O O . SER A 1 207 ? -0.853 -23.359 -13.102 1 88.38 207 SER A O 1
ATOM 1623 N N . ILE A 1 208 ? -2.754 -22.984 -12.023 1 92.31 208 ILE A N 1
ATOM 1624 C CA . ILE A 1 208 ? -2.889 -24.375 -11.609 1 92.31 208 ILE A CA 1
ATOM 1625 C C . ILE A 1 208 ? -3.262 -25.234 -12.82 1 92.31 208 ILE A C 1
ATOM 1627 O O . ILE A 1 208 ? -4.121 -24.859 -13.617 1 92.31 208 ILE A O 1
ATOM 1631 N N . ASP A 1 209 ? -2.684 -26.406 -12.93 1 92.56 209 ASP A N 1
ATOM 1632 C CA . ASP A 1 209 ? -2.924 -27.344 -14.023 1 92.56 209 ASP A CA 1
ATOM 1633 C C . ASP A 1 209 ? -4.387 -27.781 -14.055 1 92.56 209 ASP A C 1
ATOM 1635 O O . ASP A 1 209 ? -4.883 -28.375 -13.102 1 92.56 209 ASP A O 1
ATOM 1639 N N . PRO A 1 210 ? -4.941 -27.578 -15.133 1 91.12 210 PRO A N 1
ATOM 1640 C CA . PRO A 1 210 ? -6.352 -27.969 -15.242 1 91.12 210 PRO A CA 1
ATOM 1641 C C . PRO A 1 210 ? -6.562 -29.469 -15.148 1 91.12 210 PRO A C 1
ATOM 1643 O O . PRO A 1 210 ? -7.645 -29.922 -14.758 1 91.12 210 PRO A O 1
ATOM 1646 N N . THR A 1 211 ? -5.574 -30.234 -15.461 1 94.06 211 THR A N 1
ATOM 1647 C CA . THR A 1 211 ? -5.68 -31.688 -15.422 1 94.06 211 THR A CA 1
ATOM 1648 C C . THR A 1 211 ? -5.961 -32.156 -14 1 94.06 211 THR A C 1
ATOM 1650 O O . THR A 1 211 ? -6.609 -33.188 -13.812 1 94.06 211 THR A O 1
ATOM 1653 N N . LEU A 1 212 ? -5.445 -31.391 -13.086 1 93.75 212 LEU A N 1
ATOM 1654 C CA . LEU A 1 212 ? -5.703 -31.734 -11.695 1 93.75 212 LEU A CA 1
ATOM 1655 C C . LEU A 1 212 ? -7.195 -31.672 -11.383 1 93.75 212 LEU A C 1
ATOM 1657 O O . LEU A 1 212 ? -7.742 -32.562 -10.727 1 93.75 212 LEU A O 1
ATOM 1661 N N . HIS A 1 213 ? -7.859 -30.734 -11.914 1 92 213 HIS A N 1
ATOM 1662 C CA . HIS A 1 213 ? -9.289 -30.562 -11.688 1 92 213 HIS A CA 1
ATOM 1663 C C . HIS A 1 213 ? -10.102 -31.609 -12.453 1 92 213 HIS A C 1
ATOM 1665 O O . HIS A 1 213 ? -11.086 -32.125 -11.938 1 92 213 HIS A O 1
ATOM 1671 N N . GLU A 1 214 ? -9.68 -31.891 -13.633 1 92.94 214 GLU A N 1
ATOM 1672 C CA . GLU A 1 214 ? -10.359 -32.906 -14.445 1 92.94 214 GLU A CA 1
ATOM 1673 C C . GLU A 1 214 ? -10.281 -34.281 -13.797 1 92.94 214 GLU A C 1
ATOM 1675 O O . GLU A 1 214 ? -11.273 -35 -13.75 1 92.94 214 GLU A O 1
ATOM 1680 N N . ALA A 1 215 ? -9.109 -34.562 -13.367 1 95.56 215 ALA A N 1
ATOM 1681 C CA . ALA A 1 215 ? -8.906 -35.844 -12.695 1 95.56 215 ALA A CA 1
ATOM 1682 C C . ALA A 1 215 ? -9.773 -35.938 -11.438 1 95.56 215 ALA A C 1
ATOM 1684 O O . ALA A 1 215 ? -10.328 -37 -11.148 1 95.56 215 ALA A O 1
ATOM 1685 N N . ALA A 1 216 ? -9.859 -34.875 -10.711 1 94.62 216 ALA A N 1
ATOM 1686 C CA . ALA A 1 216 ? -10.656 -34.844 -9.484 1 94.62 216 ALA A CA 1
ATOM 1687 C C . ALA A 1 216 ? -12.141 -35.031 -9.781 1 94.62 216 ALA A C 1
ATOM 1689 O O . ALA A 1 216 ? -12.852 -35.719 -9.031 1 94.62 216 ALA A O 1
ATOM 1690 N N . VAL A 1 217 ? -12.594 -34.469 -10.852 1 92.75 217 VAL A N 1
ATOM 1691 C CA . VAL A 1 217 ? -13.992 -34.594 -11.25 1 92.75 217 VAL A CA 1
ATOM 1692 C C . VAL A 1 217 ? -14.289 -36.031 -11.617 1 92.75 217 VAL A C 1
ATOM 1694 O O . VAL A 1 217 ? -15.352 -36.562 -11.266 1 92.75 217 VAL A O 1
ATOM 1697 N N . VAL A 1 218 ? -13.367 -36.656 -12.297 1 94.69 218 VAL A N 1
ATOM 1698 C CA . VAL A 1 218 ? -13.516 -38.031 -12.672 1 94.69 218 VAL A CA 1
ATOM 1699 C C . VAL A 1 218 ? -13.586 -38.906 -11.422 1 94.69 218 VAL A C 1
ATOM 1701 O O . VAL A 1 218 ? -14.344 -39.906 -11.383 1 94.69 218 VAL A O 1
ATOM 1704 N N . ASP A 1 219 ? -12.875 -38.594 -10.375 1 95.25 219 ASP A N 1
ATOM 1705 C CA . ASP A 1 219 ? -12.859 -39.312 -9.109 1 95.25 219 ASP A CA 1
ATOM 1706 C C . ASP A 1 219 ? -14.102 -39 -8.281 1 95.25 219 ASP A C 1
ATOM 1708 O O . ASP A 1 219 ? -14.281 -39.531 -7.18 1 95.25 219 ASP A O 1
ATOM 1712 N N . GLY A 1 220 ? -14.891 -38.125 -8.742 1 93.19 220 GLY A N 1
ATOM 1713 C CA . GLY A 1 220 ? -16.141 -37.812 -8.078 1 93.19 220 GLY A CA 1
ATOM 1714 C C . GLY A 1 220 ? -16.016 -36.688 -7.043 1 93.19 220 GLY A C 1
ATOM 1715 O O . GLY A 1 220 ? -16.891 -36.531 -6.184 1 93.19 220 GLY A O 1
ATOM 1716 N N . ALA A 1 221 ? -14.945 -35.969 -7.102 1 92.75 221 ALA A N 1
ATOM 1717 C CA . ALA A 1 221 ? -14.734 -34.906 -6.125 1 92.75 221 ALA A CA 1
ATOM 1718 C C . ALA A 1 221 ? -15.656 -33.719 -6.391 1 92.75 221 ALA A C 1
ATOM 1720 O O . ALA A 1 221 ? -15.789 -33.281 -7.535 1 92.75 221 ALA A O 1
ATOM 1721 N N . GLY A 1 222 ? -16.281 -33.25 -5.34 1 91.31 222 GLY A N 1
ATOM 1722 C CA . GLY A 1 222 ? -17.125 -32.062 -5.426 1 91.31 222 GLY A CA 1
ATOM 1723 C C . GLY A 1 222 ? -16.344 -30.781 -5.461 1 91.31 222 GLY A C 1
ATOM 1724 O O . GLY A 1 222 ? -15.117 -30.781 -5.383 1 91.31 222 GLY A O 1
ATOM 1725 N N . ARG A 1 223 ? -17.016 -29.703 -5.629 1 87.88 223 ARG A N 1
ATOM 1726 C CA . ARG A 1 223 ? -16.391 -28.391 -5.758 1 87.88 223 ARG A CA 1
ATOM 1727 C C . ARG A 1 223 ? -15.633 -28.016 -4.484 1 87.88 223 ARG A C 1
ATOM 1729 O O . ARG A 1 223 ? -14.5 -27.547 -4.547 1 87.88 223 ARG A O 1
ATOM 1736 N N . TRP A 1 224 ? -16.25 -28.219 -3.402 1 90.5 224 TRP A N 1
ATOM 1737 C CA . TRP A 1 224 ? -15.641 -27.875 -2.129 1 90.5 224 TRP A CA 1
ATOM 1738 C C . TRP A 1 224 ? -14.383 -28.688 -1.884 1 90.5 224 TRP A C 1
ATOM 1740 O O . TRP A 1 224 ? -13.391 -28.172 -1.348 1 90.5 224 TRP A O 1
ATOM 1750 N N . GLN A 1 225 ? -14.469 -29.922 -2.305 1 93.88 225 GLN A N 1
ATOM 1751 C CA . GLN A 1 225 ? -13.305 -30.781 -2.162 1 93.88 225 GLN A CA 1
ATOM 1752 C C . GLN A 1 225 ? -12.148 -30.297 -3.041 1 93.88 225 GLN A C 1
ATOM 1754 O O . GLN A 1 225 ? -10.992 -30.312 -2.619 1 93.88 225 GLN A O 1
ATOM 1759 N N . ARG A 1 226 ? -12.539 -29.828 -4.211 1 94.94 226 ARG A N 1
ATOM 1760 C CA . ARG A 1 226 ? -11.516 -29.359 -5.133 1 94.94 226 ARG A CA 1
ATOM 1761 C C . ARG A 1 226 ? -10.898 -28.047 -4.645 1 94.94 226 ARG A C 1
ATOM 1763 O O . ARG A 1 226 ? -9.695 -27.844 -4.781 1 94.94 226 ARG A O 1
ATOM 1770 N N . ILE A 1 227 ? -11.75 -27.172 -4.066 1 94.88 227 ILE A N 1
ATOM 1771 C CA . ILE A 1 227 ? -11.258 -25.922 -3.527 1 94.88 227 ILE A CA 1
ATOM 1772 C C . ILE A 1 227 ? -10.273 -26.188 -2.393 1 94.88 227 ILE A C 1
ATOM 1774 O O . ILE A 1 227 ? -9.172 -25.625 -2.373 1 94.88 227 ILE A O 1
ATOM 1778 N N . TRP A 1 228 ? -10.547 -27.141 -1.526 1 95.19 228 TRP A N 1
ATOM 1779 C CA . TRP A 1 228 ? -9.766 -27.359 -0.315 1 95.19 228 TRP A CA 1
ATOM 1780 C C . TRP A 1 228 ? -8.539 -28.219 -0.61 1 95.19 228 TRP A C 1
ATOM 1782 O O . TRP A 1 228 ? -7.512 -28.094 0.053 1 95.19 228 TRP A O 1
ATOM 1792 N N . ASN A 1 229 ? -8.625 -29.047 -1.662 1 95.56 229 ASN A N 1
ATOM 1793 C CA . ASN A 1 229 ? -7.562 -30.016 -1.855 1 95.56 229 ASN A CA 1
ATOM 1794 C C . ASN A 1 229 ? -6.727 -29.703 -3.09 1 95.56 229 ASN A C 1
ATOM 1796 O O . ASN A 1 229 ? -5.625 -30.234 -3.256 1 95.56 229 ASN A O 1
ATOM 1800 N N . ILE A 1 230 ? -7.203 -28.781 -3.939 1 96.25 230 ILE A N 1
ATOM 1801 C CA . ILE A 1 230 ? -6.461 -28.469 -5.156 1 96.25 230 ILE A CA 1
ATOM 1802 C C . ILE A 1 230 ? -6.168 -26.969 -5.207 1 96.25 230 ILE A C 1
ATOM 1804 O O . ILE A 1 230 ? -5.008 -26.562 -5.18 1 96.25 230 ILE A O 1
ATOM 1808 N N . ASP A 1 231 ? -7.227 -26.141 -5.156 1 96 231 ASP A N 1
ATOM 1809 C CA . ASP A 1 231 ? -7.066 -24.703 -5.348 1 96 231 ASP A CA 1
ATOM 1810 C C . ASP A 1 231 ? -6.227 -24.078 -4.23 1 96 231 ASP A C 1
ATOM 1812 O O . ASP A 1 231 ? -5.168 -23.5 -4.488 1 96 231 ASP A O 1
ATOM 1816 N N . LEU A 1 232 ? -6.621 -24.234 -2.982 1 96 232 LEU A N 1
ATOM 1817 C CA . LEU A 1 232 ? -5.969 -23.562 -1.86 1 96 232 LEU A CA 1
ATOM 1818 C C . LEU A 1 232 ? -4.555 -24.094 -1.657 1 96 232 LEU A C 1
ATOM 1820 O O . LEU A 1 232 ? -3.604 -23.328 -1.549 1 96 232 LEU A O 1
ATOM 1824 N N . PRO A 1 233 ? -4.367 -25.422 -1.696 1 94.62 233 PRO A N 1
ATOM 1825 C CA . PRO A 1 233 ? -2.99 -25.922 -1.613 1 94.62 233 PRO A CA 1
ATOM 1826 C C . PRO A 1 233 ? -2.143 -25.5 -2.814 1 94.62 233 PRO A C 1
ATOM 1828 O O . PRO A 1 233 ? -0.932 -25.312 -2.684 1 94.62 233 PRO A O 1
ATOM 1831 N N . GLY A 1 234 ? -2.777 -25.375 -3.949 1 93.5 234 GLY A N 1
ATOM 1832 C CA . GLY A 1 234 ? -2.061 -25.016 -5.16 1 93.5 234 GLY A CA 1
ATOM 1833 C C . GLY A 1 234 ? -1.497 -23.594 -5.113 1 93.5 234 GLY A C 1
ATOM 1834 O O . GLY A 1 234 ? -0.499 -23.297 -5.773 1 93.5 234 GLY A O 1
ATOM 1835 N N . ILE A 1 235 ? -2.162 -22.734 -4.289 1 94.31 235 ILE A N 1
ATOM 1836 C CA . ILE A 1 235 ? -1.681 -21.359 -4.242 1 94.31 235 ILE A CA 1
ATOM 1837 C C . ILE A 1 235 ? -1.197 -21.031 -2.83 1 94.31 235 ILE A C 1
ATOM 1839 O O . ILE A 1 235 ? -1.135 -19.859 -2.445 1 94.31 235 ILE A O 1
ATOM 1843 N N . ALA A 1 236 ? -0.862 -22.031 -2.047 1 93.56 236 ALA A N 1
ATOM 1844 C CA . ALA A 1 236 ? -0.452 -21.859 -0.655 1 93.56 236 ALA A CA 1
ATOM 1845 C C . ALA A 1 236 ? 0.78 -20.969 -0.553 1 93.56 236 ALA A C 1
ATOM 1847 O O . ALA A 1 236 ? 0.876 -20.125 0.35 1 93.56 236 ALA A O 1
ATOM 1848 N N . SER A 1 237 ? 1.68 -21.141 -1.458 1 90.75 237 SER A N 1
ATOM 1849 C CA . SER A 1 237 ? 2.889 -20.328 -1.432 1 90.75 237 SER A CA 1
ATOM 1850 C C . SER A 1 237 ? 2.559 -18.844 -1.597 1 90.75 237 SER A C 1
ATOM 1852 O O . SER A 1 237 ? 3.102 -18 -0.882 1 90.75 237 SER A O 1
ATOM 1854 N N . THR A 1 238 ? 1.654 -18.578 -2.557 1 92.94 238 THR A N 1
ATOM 1855 C CA . THR A 1 238 ? 1.228 -17.203 -2.777 1 92.94 238 THR A CA 1
ATOM 1856 C C . THR A 1 238 ? 0.51 -16.656 -1.546 1 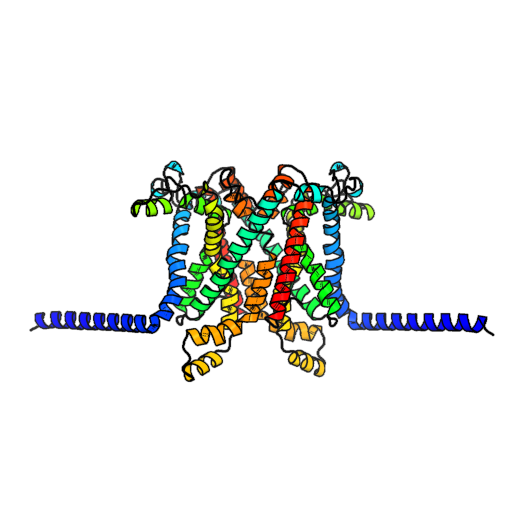92.94 238 THR A C 1
ATOM 1858 O O . THR A 1 238 ? 0.767 -15.531 -1.12 1 92.94 238 THR A O 1
ATOM 1861 N N . ILE A 1 239 ? -0.348 -17.469 -0.913 1 95.25 239 ILE A N 1
ATOM 1862 C CA . ILE A 1 239 ? -1.108 -17.078 0.27 1 95.25 239 ILE A CA 1
ATOM 1863 C C . ILE A 1 239 ? -0.151 -16.75 1.409 1 95.25 239 ILE A C 1
ATOM 1865 O O . ILE A 1 239 ? -0.298 -15.703 2.062 1 95.25 239 ILE A O 1
ATOM 1869 N N . ILE A 1 240 ? 0.825 -17.547 1.597 1 92.94 240 ILE A N 1
ATOM 1870 C CA . ILE A 1 240 ? 1.753 -17.375 2.709 1 92.94 240 ILE A CA 1
ATOM 1871 C C . ILE A 1 240 ? 2.602 -16.125 2.49 1 92.94 240 ILE A C 1
ATOM 1873 O O . ILE A 1 240 ? 2.787 -15.328 3.41 1 92.94 240 ILE A O 1
ATOM 1877 N N . ILE A 1 241 ? 3.086 -15.992 1.298 1 91.44 241 ILE A N 1
ATOM 1878 C CA . ILE A 1 241 ? 3.93 -14.836 1.002 1 91.44 241 ILE A CA 1
ATOM 1879 C C . ILE A 1 241 ? 3.117 -13.547 1.158 1 91.44 241 ILE A C 1
ATOM 1881 O O . ILE A 1 241 ? 3.609 -12.562 1.704 1 91.44 241 ILE A O 1
ATOM 1885 N N . MET A 1 242 ? 1.883 -13.547 0.669 1 93.94 242 MET A N 1
ATOM 1886 C CA . MET A 1 242 ? 1.035 -12.367 0.801 1 93.94 242 MET A CA 1
ATOM 1887 C C . MET A 1 242 ? 0.701 -12.094 2.266 1 93.94 242 MET A C 1
ATOM 1889 O O . MET A 1 242 ? 0.558 -10.938 2.672 1 93.94 242 MET A O 1
ATOM 1893 N N . LEU A 1 243 ? 0.534 -13.148 3.006 1 93.38 243 LEU A N 1
ATOM 1894 C CA . LEU A 1 243 ? 0.313 -12.984 4.438 1 93.38 243 LEU A CA 1
ATOM 1895 C C . LEU A 1 243 ? 1.512 -12.312 5.098 1 93.38 243 LEU A C 1
ATOM 1897 O O . LEU A 1 243 ? 1.349 -11.383 5.895 1 93.38 243 LEU A O 1
ATOM 1901 N N . ILE A 1 244 ? 2.656 -12.805 4.766 1 90.69 244 ILE A N 1
ATOM 1902 C CA . ILE A 1 244 ? 3.889 -12.234 5.301 1 90.69 244 ILE A CA 1
ATOM 1903 C C . ILE A 1 244 ? 3.982 -10.758 4.914 1 90.69 244 ILE A C 1
ATOM 1905 O O . ILE A 1 244 ? 4.27 -9.906 5.762 1 90.69 244 ILE A O 1
ATOM 1909 N N . MET A 1 245 ? 3.727 -10.492 3.695 1 91.56 245 MET A N 1
ATOM 1910 C CA . MET A 1 245 ? 3.811 -9.117 3.221 1 91.56 245 MET A CA 1
ATOM 1911 C C . MET A 1 245 ? 2.777 -8.234 3.918 1 91.56 245 MET A C 1
ATOM 1913 O O . MET A 1 245 ? 3.064 -7.086 4.262 1 91.56 245 MET A O 1
ATOM 1917 N N . ASN A 1 246 ? 1.594 -8.711 4.098 1 93 246 ASN A N 1
ATOM 1918 C CA . ASN A 1 246 ? 0.572 -7.965 4.82 1 93 246 ASN A CA 1
ATOM 1919 C C . ASN A 1 246 ? 0.983 -7.707 6.266 1 93 246 ASN A C 1
ATOM 1921 O O . ASN A 1 246 ? 0.728 -6.629 6.809 1 93 246 ASN A O 1
ATOM 1925 N N . CYS A 1 247 ? 1.582 -8.664 6.848 1 90 247 CYS A N 1
ATOM 1926 C CA . CYS A 1 247 ? 2.018 -8.539 8.234 1 90 247 CYS A CA 1
ATOM 1927 C C . CYS A 1 247 ? 3.109 -7.484 8.367 1 90 247 CYS A C 1
ATOM 1929 O O . CYS A 1 247 ? 3.244 -6.855 9.422 1 90 247 CYS A O 1
ATOM 1931 N N . GLY A 1 248 ? 3.848 -7.328 7.348 1 88.12 248 GLY A N 1
ATOM 1932 C CA . GLY A 1 248 ? 4.867 -6.289 7.352 1 88.12 248 GLY A CA 1
ATOM 1933 C C . GLY A 1 248 ? 4.289 -4.887 7.457 1 88.12 248 GLY A C 1
ATOM 1934 O O . GLY A 1 248 ? 5.016 -3.936 7.75 1 88.12 248 GLY A O 1
ATOM 1935 N N . HIS A 1 249 ? 3.012 -4.758 7.309 1 88.75 249 HIS A N 1
ATOM 1936 C CA . HIS A 1 249 ? 2.363 -3.453 7.348 1 88.75 249 HIS A CA 1
ATOM 1937 C C . HIS A 1 249 ? 1.47 -3.322 8.578 1 88.75 249 HIS A C 1
ATOM 1939 O O . HIS A 1 249 ? 0.696 -2.369 8.688 1 88.75 249 HIS A O 1
ATOM 1945 N N . ILE A 1 250 ? 1.568 -4.219 9.508 1 87.44 250 ILE A N 1
ATOM 1946 C CA . ILE A 1 250 ? 0.649 -4.258 10.641 1 87.44 250 ILE A CA 1
ATOM 1947 C C . ILE A 1 250 ? 0.772 -2.969 11.453 1 87.44 250 ILE A C 1
ATOM 1949 O O . ILE A 1 250 ? -0.236 -2.371 11.836 1 87.44 250 ILE A O 1
ATOM 1953 N N . MET A 1 251 ? 2.002 -2.523 11.648 1 85.38 251 MET A N 1
ATOM 1954 C CA . MET A 1 251 ? 2.176 -1.354 12.508 1 85.38 251 MET A CA 1
ATOM 1955 C C . MET A 1 251 ? 2.15 -0.069 11.688 1 85.38 251 MET A C 1
ATOM 1957 O O . MET A 1 251 ? 2.332 1.022 12.227 1 85.38 251 MET A O 1
ATOM 1961 N N . SER A 1 252 ? 2.043 -0.161 10.398 1 78.44 252 SER A N 1
ATOM 1962 C CA . SER A 1 252 ? 1.968 1.017 9.539 1 78.44 252 SER A CA 1
ATOM 1963 C C . SER A 1 252 ? 0.548 1.244 9.039 1 78.44 252 SER A C 1
ATOM 1965 O O . SER A 1 252 ? 0.351 1.688 7.902 1 78.44 252 SER A O 1
ATOM 1967 N N . VAL A 1 253 ? -0.353 1.034 9.977 1 68.69 253 VAL A N 1
ATOM 1968 C CA . VAL A 1 253 ? -1.759 1.052 9.586 1 68.69 253 VAL A CA 1
ATOM 1969 C C . VAL A 1 253 ? -2.135 2.439 9.07 1 68.69 253 VAL A C 1
ATOM 1971 O O . VAL A 1 253 ? -1.536 3.441 9.469 1 68.69 253 VAL A O 1
ATOM 1974 N N . GLY A 1 254 ? -3.068 2.543 8.148 1 71.69 254 GLY A N 1
ATOM 1975 C CA . GLY A 1 254 ? -3.689 3.533 7.281 1 71.69 254 GLY A CA 1
ATOM 1976 C C . GLY A 1 254 ? -3.812 4.898 7.93 1 71.69 254 GLY A C 1
ATOM 1977 O O . GLY A 1 254 ? -4.918 5.352 8.234 1 71.69 254 GLY A O 1
ATOM 1978 N N . TYR A 1 255 ? -2.77 5.504 8.094 1 77.5 255 TYR A N 1
ATOM 1979 C CA . TYR A 1 255 ? -2.686 6.801 8.75 1 77.5 255 TYR A CA 1
ATOM 1980 C C . TYR A 1 255 ? -3.646 7.801 8.117 1 77.5 255 TYR A C 1
ATOM 1982 O O . TYR A 1 255 ? -4.414 8.461 8.82 1 77.5 255 TYR A O 1
ATOM 1990 N N . GLU A 1 256 ? -3.65 7.781 6.855 1 79 256 GLU A N 1
ATOM 1991 C CA . GLU A 1 256 ? -4.438 8.805 6.168 1 79 256 GLU A CA 1
ATOM 1992 C C . GLU A 1 256 ? -5.93 8.609 6.41 1 79 256 GLU A C 1
ATOM 1994 O O . GLU A 1 256 ? -6.625 9.539 6.82 1 79 256 GLU A O 1
ATOM 1999 N N . LYS A 1 257 ? -6.312 7.422 6.242 1 89.19 257 LYS A N 1
ATOM 2000 C CA . LYS A 1 257 ? -7.742 7.16 6.387 1 89.19 257 LYS A CA 1
ATOM 2001 C C . LYS A 1 257 ? -8.18 7.301 7.84 1 89.19 257 LYS A C 1
ATOM 2003 O O . LYS A 1 257 ? -9.273 7.801 8.117 1 89.19 257 LYS A O 1
ATOM 2008 N N . ILE A 1 258 ? -7.352 6.867 8.727 1 92.56 258 ILE A N 1
ATOM 2009 C CA . ILE A 1 258 ? -7.684 6.992 10.141 1 92.56 258 ILE A CA 1
ATOM 2010 C C . ILE A 1 258 ? -7.781 8.469 10.523 1 92.56 258 ILE A C 1
ATOM 2012 O O . ILE A 1 258 ? -8.727 8.875 11.203 1 92.56 258 ILE A O 1
ATOM 2016 N N . LEU A 1 259 ? -6.879 9.188 10.07 1 87.06 259 LEU A N 1
ATOM 2017 C CA . LEU A 1 259 ? -6.875 10.617 10.359 1 87.06 259 LEU A CA 1
ATOM 2018 C C . LEU A 1 259 ? -8.133 11.289 9.812 1 87.06 259 LEU A C 1
ATOM 2020 O O . LEU A 1 259 ? -8.703 12.164 10.461 1 87.06 259 LEU A O 1
ATOM 2024 N N . LEU A 1 260 ? -8.547 10.844 8.68 1 86.31 260 LEU A N 1
ATOM 2025 C CA . LEU A 1 260 ? -9.688 11.461 8.008 1 86.31 260 LEU A CA 1
ATOM 2026 C C . LEU A 1 260 ? -10.992 11.086 8.703 1 86.31 260 LEU A C 1
ATOM 2028 O O . LEU A 1 260 ? -11.953 11.859 8.695 1 86.31 260 LEU A O 1
ATOM 2032 N N . LEU A 1 261 ? -10.992 9.961 9.32 1 92.69 261 LEU A N 1
ATOM 2033 C CA . LEU A 1 261 ? -12.219 9.477 9.945 1 92.69 261 LEU A CA 1
ATOM 2034 C C . LEU A 1 261 ? -12.219 9.789 11.438 1 92.69 261 LEU A C 1
ATOM 2036 O O . LEU A 1 261 ? -13.242 9.633 12.109 1 92.69 261 LEU A O 1
ATOM 2040 N N . GLN A 1 262 ? -11.094 10.25 11.875 1 92.81 262 GLN A N 1
ATOM 2041 C CA . GLN A 1 262 ? -10.898 10.531 13.289 1 92.81 262 GLN A CA 1
ATOM 2042 C C . GLN A 1 262 ? -11.586 11.828 13.695 1 92.81 262 GLN A C 1
ATOM 2044 O O . GLN A 1 262 ? -11.664 12.766 12.898 1 92.81 262 GLN A O 1
ATOM 2049 N N . ASN A 1 263 ? -12.125 11.867 14.852 1 92.06 263 ASN A N 1
ATOM 2050 C CA . ASN A 1 263 ? -12.648 13.07 15.492 1 92.06 263 ASN A CA 1
ATOM 2051 C C . ASN A 1 263 ? -12.453 13.031 17 1 92.06 263 ASN A C 1
ATOM 2053 O O . ASN A 1 263 ? -11.922 12.062 17.547 1 92.06 263 ASN A O 1
ATOM 2057 N N . SER A 1 264 ? -12.844 14.062 17.672 1 92.44 264 SER A N 1
ATOM 2058 C CA . SER A 1 264 ? -12.547 14.227 19.094 1 92.44 264 SER A CA 1
ATOM 2059 C C . SER A 1 264 ? -13.289 13.195 19.938 1 92.44 264 SER A C 1
ATOM 2061 O O . SER A 1 264 ? -12.828 12.805 21 1 92.44 264 SER A O 1
ATOM 2063 N N . VAL A 1 265 ? -14.352 12.68 19.422 1 93.62 265 VAL A N 1
ATOM 2064 C CA . VAL A 1 265 ? -15.203 11.828 20.25 1 93.62 265 VAL A CA 1
ATOM 2065 C C . VAL A 1 265 ? -14.828 10.367 20.047 1 93.62 265 VAL A C 1
ATOM 2067 O O . VAL A 1 265 ? -15.172 9.508 20.859 1 93.62 265 VAL A O 1
ATOM 2070 N N . ASN A 1 266 ? -14.109 10.031 18.984 1 95.56 266 ASN A N 1
ATOM 2071 C CA . ASN A 1 266 ? -13.773 8.625 18.766 1 95.56 266 ASN A CA 1
ATOM 2072 C C . ASN A 1 266 ? -12.273 8.383 18.922 1 95.56 266 ASN A C 1
ATOM 2074 O O . ASN A 1 266 ? -11.773 7.316 18.547 1 95.56 266 ASN A O 1
ATOM 2078 N N . MET A 1 267 ? -11.562 9.273 19.453 1 94.31 267 MET A N 1
ATOM 2079 C CA . MET A 1 267 ? -10.109 9.227 19.594 1 94.31 267 MET A CA 1
ATOM 2080 C C . MET A 1 267 ? -9.688 8.062 20.469 1 94.31 267 MET A C 1
ATOM 2082 O O . MET A 1 267 ? -8.594 7.512 20.297 1 94.31 267 MET A O 1
ATOM 2086 N N . SER A 1 268 ? -10.516 7.668 21.359 1 95.5 268 SER A N 1
ATOM 2087 C CA . SER A 1 268 ? -10.18 6.578 22.281 1 95.5 268 SER A CA 1
ATOM 2088 C C . SER A 1 268 ? -9.891 5.289 21.516 1 95.5 268 SER A C 1
ATOM 2090 O O . SER A 1 268 ? -9.117 4.445 21.984 1 95.5 268 SER A O 1
ATOM 2092 N N . THR A 1 269 ? -10.445 5.168 20.281 1 96.25 269 THR A N 1
ATOM 2093 C CA . THR A 1 269 ? -10.242 3.947 19.5 1 96.25 269 THR A CA 1
ATOM 2094 C C . THR A 1 269 ? -9.539 4.254 18.188 1 96.25 269 THR A C 1
ATOM 2096 O O . THR A 1 269 ? -8.883 3.387 17.609 1 96.25 269 THR A O 1
ATOM 2099 N N . SER A 1 270 ? -9.594 5.516 17.797 1 95.56 270 SER A N 1
ATOM 2100 C CA . SER A 1 270 ? -9.102 5.84 16.453 1 95.56 270 SER A CA 1
ATOM 2101 C C . SER A 1 270 ? -7.645 6.301 16.5 1 95.56 270 SER A C 1
ATOM 2103 O O . SER A 1 270 ? -6.961 6.316 15.477 1 95.56 270 SER A O 1
ATOM 2105 N N . ASP A 1 271 ? -7.23 6.672 17.688 1 94.75 271 ASP A N 1
ATOM 2106 C CA . ASP A 1 271 ? -5.863 7.168 17.797 1 94.75 271 ASP A CA 1
ATOM 2107 C C . ASP A 1 271 ? -4.859 6.016 17.797 1 94.75 271 ASP A C 1
ATOM 2109 O O . ASP A 1 271 ? -4.855 5.199 18.734 1 94.75 271 ASP A O 1
ATOM 2113 N N . VAL A 1 272 ? -4.09 5.977 16.797 1 94.62 272 VAL A N 1
ATOM 2114 C CA . VAL A 1 272 ? -3.072 4.941 16.641 1 94.62 272 VAL A CA 1
ATOM 2115 C C . VAL A 1 272 ? -1.685 5.578 16.625 1 94.62 272 VAL A C 1
ATOM 2117 O O . VAL A 1 272 ? -1.558 6.805 16.609 1 94.62 272 VAL A O 1
ATOM 2120 N N . ILE A 1 273 ? -0.674 4.773 16.594 1 92.31 273 ILE A N 1
ATOM 2121 C CA . ILE A 1 273 ? 0.697 5.258 16.719 1 92.31 273 ILE A CA 1
ATOM 2122 C C . ILE A 1 273 ? 1.032 6.168 15.547 1 92.31 273 ILE A C 1
ATOM 2124 O O . ILE A 1 273 ? 1.631 7.23 15.727 1 92.31 273 ILE A O 1
ATOM 2128 N N . SER A 1 274 ? 0.619 5.812 14.398 1 88.5 274 SER A N 1
ATOM 2129 C CA . SER A 1 274 ? 0.955 6.598 13.219 1 88.5 274 SER A CA 1
ATOM 2130 C C . SER A 1 274 ? 0.336 7.988 13.281 1 88.5 274 SER A C 1
ATOM 2132 O O . SER A 1 274 ? 0.98 8.977 12.93 1 88.5 274 SER A O 1
ATOM 2134 N N . THR A 1 275 ? -0.913 8.094 13.703 1 90.06 275 THR A N 1
ATOM 2135 C CA . THR A 1 275 ? -1.54 9.406 13.82 1 90.06 275 THR A CA 1
ATOM 2136 C C . THR A 1 275 ? -0.933 10.195 14.977 1 90.06 275 THR A C 1
ATOM 2138 O O . THR A 1 275 ? -0.817 11.422 14.906 1 90.06 275 THR A O 1
ATOM 2141 N N . TYR A 1 276 ? -0.556 9.5 16.016 1 91.69 276 TYR A N 1
ATOM 2142 C CA . TYR A 1 276 ? 0.111 10.133 17.156 1 91.69 276 TYR A CA 1
ATOM 2143 C C . TYR A 1 276 ? 1.451 10.727 16.734 1 91.69 276 TYR A C 1
ATOM 2145 O O . TYR A 1 276 ? 1.763 11.875 17.078 1 91.69 276 TYR A O 1
ATOM 2153 N N . VAL A 1 277 ? 2.178 9.953 16.031 1 88.38 277 VAL A N 1
ATOM 2154 C CA . VAL A 1 277 ? 3.484 10.398 15.555 1 88.38 277 VAL A CA 1
ATOM 2155 C C . VAL A 1 277 ? 3.318 11.602 14.625 1 88.38 277 VAL A C 1
ATOM 2157 O O . VAL A 1 277 ? 4.117 12.539 14.672 1 88.38 277 VAL A O 1
ATOM 2160 N N . TYR A 1 278 ? 2.312 11.531 13.859 1 84 278 TYR A N 1
ATOM 2161 C CA . TYR A 1 278 ? 2.029 12.648 12.969 1 84 278 TYR A CA 1
ATOM 2162 C C . TYR A 1 278 ? 1.717 13.914 13.758 1 84 278 TYR A C 1
ATOM 2164 O O . TYR A 1 278 ? 2.264 14.984 13.477 1 84 278 TYR A O 1
ATOM 2172 N N . ARG A 1 279 ? 0.937 13.828 14.664 1 87.56 279 ARG A N 1
ATOM 2173 C CA . ARG A 1 279 ? 0.512 14.977 15.453 1 87.56 279 ARG A CA 1
ATOM 2174 C C . ARG A 1 279 ? 1.675 15.539 16.266 1 87.56 279 ARG A C 1
ATOM 2176 O O . ARG A 1 279 ? 1.938 16.75 16.219 1 87.56 279 ARG A O 1
ATOM 2183 N N . ILE A 1 280 ? 2.402 14.695 16.875 1 87.31 280 ILE A N 1
ATOM 2184 C CA . ILE A 1 280 ? 3.463 15.164 17.766 1 87.31 280 ILE A CA 1
ATOM 2185 C C . ILE A 1 280 ? 4.672 15.602 16.938 1 87.31 280 ILE A C 1
ATOM 2187 O O . ILE A 1 280 ? 5.363 16.562 17.297 1 87.31 280 ILE A O 1
ATOM 2191 N N . GLY A 1 281 ? 4.996 14.867 15.922 1 79.62 281 GLY A N 1
ATOM 2192 C CA . GLY A 1 281 ? 6.16 15.156 15.102 1 79.62 281 GLY A CA 1
ATOM 2193 C C . GLY A 1 281 ? 5.965 16.359 14.195 1 79.62 281 GLY A C 1
ATOM 2194 O O . GLY A 1 281 ? 6.805 17.266 14.164 1 79.62 281 GLY A O 1
ATOM 2195 N N . LEU A 1 282 ? 4.914 16.375 13.461 1 72.25 282 LEU A N 1
ATOM 2196 C CA . LEU A 1 282 ? 4.754 17.375 12.414 1 72.25 282 LEU A CA 1
ATOM 2197 C C . LEU A 1 282 ? 3.959 18.578 12.93 1 72.25 282 LEU A C 1
ATOM 2199 O O . LEU A 1 282 ? 4.277 19.719 12.602 1 72.25 282 LEU A O 1
ATOM 2203 N N . GLN A 1 283 ? 3.059 18.281 13.727 1 73.44 283 GLN A N 1
ATOM 2204 C CA . GLN A 1 283 ? 2.25 19.406 14.195 1 73.44 283 GLN A CA 1
ATOM 2205 C C . GLN A 1 283 ? 2.904 20.094 15.391 1 73.44 283 GLN A C 1
ATOM 2207 O O . GLN A 1 283 ? 2.93 21.328 15.461 1 73.44 283 GLN A O 1
ATOM 2212 N N . ASN A 1 284 ? 3.516 19.297 16.266 1 80.31 284 ASN A N 1
ATOM 2213 C CA . ASN A 1 284 ? 4.094 19.859 17.484 1 80.31 284 ASN A CA 1
ATOM 2214 C C . ASN A 1 284 ? 5.605 20.016 17.359 1 80.31 284 ASN A C 1
ATOM 2216 O O . ASN A 1 284 ? 6.258 20.5 18.297 1 80.31 284 ASN A O 1
ATOM 2220 N N . ALA A 1 285 ? 6.18 19.531 16.281 1 77.62 285 ALA A N 1
ATOM 2221 C CA . ALA A 1 285 ? 7.59 19.703 15.945 1 77.62 285 ALA A CA 1
ATOM 2222 C C . ALA A 1 285 ? 8.477 19.031 16.984 1 77.62 285 ALA A C 1
ATOM 2224 O O . ALA A 1 285 ? 9.523 19.562 17.375 1 77.62 285 ALA A O 1
ATOM 2225 N N . GLN A 1 286 ? 7.945 18.016 17.609 1 86.88 286 GLN A N 1
ATOM 2226 C CA . GLN A 1 286 ? 8.766 17.188 18.5 1 86.88 286 GLN A CA 1
ATOM 2227 C C . GLN A 1 286 ? 9.414 16.047 17.719 1 86.88 286 GLN A C 1
ATOM 2229 O O . GLN A 1 286 ? 9.008 14.891 17.859 1 86.88 286 GLN A O 1
ATOM 2234 N N . TYR A 1 287 ? 10.461 16.406 17.172 1 83.56 287 TYR A N 1
ATOM 2235 C CA . TYR A 1 287 ? 11.062 15.516 16.188 1 83.56 287 TYR A CA 1
ATOM 2236 C C . TYR A 1 287 ? 11.734 14.336 16.859 1 83.56 287 TYR A C 1
ATOM 2238 O O . TYR A 1 287 ? 11.57 13.188 16.438 1 83.56 287 TYR A O 1
ATOM 2246 N N . SER A 1 288 ? 12.43 14.625 17.938 1 89.94 288 SER A N 1
ATOM 2247 C CA . SER A 1 288 ? 13.141 13.562 18.625 1 89.94 288 SER A CA 1
ATOM 2248 C C . SER A 1 288 ? 12.172 12.547 19.219 1 89.94 288 SER A C 1
ATOM 2250 O O . SER A 1 288 ? 12.344 11.336 19.047 1 89.94 288 SER A O 1
ATOM 2252 N N . PHE A 1 289 ? 11.188 13.109 19.844 1 91.69 289 PHE A N 1
ATOM 2253 C CA . PHE A 1 289 ? 10.195 12.242 20.469 1 91.69 289 PHE A CA 1
ATOM 2254 C C . PHE A 1 289 ? 9.414 11.461 19.438 1 91.69 289 PHE A C 1
ATOM 2256 O O . PHE A 1 289 ? 9.219 10.25 19.578 1 91.69 289 PHE A O 1
ATOM 2263 N N . SER A 1 290 ? 9.023 12.086 18.406 1 89.75 290 SER A N 1
ATOM 2264 C CA . SER A 1 290 ? 8.266 11.414 17.344 1 89.75 290 SER A CA 1
ATOM 2265 C C . SER A 1 290 ? 9.109 10.344 16.656 1 89.75 290 SER A C 1
ATOM 2267 O O . SER A 1 290 ? 8.602 9.273 16.312 1 89.75 290 SER A O 1
ATOM 2269 N N . THR A 1 291 ? 10.352 10.625 16.422 1 88.94 291 THR A N 1
ATOM 2270 C CA . THR A 1 291 ? 11.25 9.641 15.82 1 88.94 291 THR A CA 1
ATOM 2271 C C . THR A 1 291 ? 11.43 8.438 16.734 1 88.94 291 THR A C 1
ATOM 2273 O O . THR A 1 291 ? 11.453 7.293 16.281 1 88.94 291 THR A O 1
ATOM 2276 N N . ALA A 1 292 ? 11.547 8.719 17.969 1 91.88 292 ALA A N 1
ATOM 2277 C CA . ALA A 1 292 ? 11.672 7.633 18.938 1 91.88 292 ALA A CA 1
ATOM 2278 C C . ALA A 1 292 ? 10.438 6.738 18.922 1 91.88 292 ALA A C 1
ATOM 2280 O O . ALA A 1 292 ? 10.555 5.512 18.906 1 91.88 292 ALA A O 1
ATOM 2281 N N . VAL A 1 293 ? 9.289 7.348 18.922 1 92.38 293 VAL A N 1
ATOM 2282 C CA . VAL A 1 293 ? 8.047 6.59 18.891 1 92.38 293 VAL A CA 1
ATOM 2283 C C . VAL A 1 293 ? 7.957 5.801 17.578 1 92.38 293 VAL A C 1
ATOM 2285 O O . VAL A 1 293 ? 7.562 4.633 17.578 1 92.38 293 VAL A O 1
ATOM 2288 N N . GLY A 1 294 ? 8.328 6.434 16.516 1 88.88 294 GLY A N 1
ATOM 2289 C CA . GLY A 1 294 ? 8.359 5.754 15.234 1 88.88 294 GLY A CA 1
ATOM 2290 C C . GLY A 1 294 ? 9.297 4.562 15.211 1 88.88 294 GLY A C 1
ATOM 2291 O O . GLY A 1 294 ? 8.961 3.514 14.656 1 88.88 294 GLY A O 1
ATOM 2292 N N . LEU A 1 295 ? 10.414 4.785 15.758 1 87.5 295 LEU A N 1
ATOM 2293 C CA . LEU A 1 295 ? 11.383 3.697 15.82 1 87.5 295 LEU A CA 1
ATOM 2294 C C . LEU A 1 295 ? 10.852 2.549 16.672 1 87.5 295 LEU A C 1
ATOM 2296 O O . LEU A 1 295 ? 11.031 1.379 16.328 1 87.5 295 LEU A O 1
ATOM 2300 N N . PHE A 1 296 ? 10.297 2.943 17.75 1 89.69 296 PHE A N 1
ATOM 2301 C CA . PHE A 1 296 ? 9.664 1.947 18.594 1 89.69 296 PHE A CA 1
ATOM 2302 C C . PHE A 1 296 ? 8.625 1.15 17.812 1 89.69 296 PHE A C 1
ATOM 2304 O O . PHE A 1 296 ? 8.594 -0.08 17.891 1 89.69 296 PHE A O 1
ATOM 2311 N N . ASN A 1 297 ? 7.82 1.828 17.094 1 90.38 297 ASN A N 1
ATOM 2312 C CA . ASN A 1 297 ? 6.812 1.218 16.234 1 90.38 297 ASN A CA 1
ATOM 2313 C C . ASN A 1 297 ? 7.445 0.276 15.211 1 90.38 297 ASN A C 1
ATOM 2315 O O . ASN A 1 297 ? 6.938 -0.822 14.977 1 90.38 297 ASN A O 1
ATOM 2319 N N . GLY A 1 298 ? 8.469 0.712 14.594 1 88 298 GLY A N 1
ATOM 2320 C CA . GLY A 1 298 ? 9.188 -0.101 13.625 1 88 298 GLY A CA 1
ATOM 2321 C C . GLY A 1 298 ? 9.742 -1.381 14.211 1 88 298 GLY A C 1
ATOM 2322 O O . GLY A 1 298 ? 9.672 -2.441 13.586 1 88 298 GLY A O 1
ATOM 2323 N N . VAL A 1 299 ? 10.273 -1.301 15.375 1 85.75 299 VAL A N 1
ATOM 2324 C CA . VAL A 1 299 ? 10.844 -2.463 16.047 1 85.75 299 VAL A CA 1
ATOM 2325 C C . VAL A 1 299 ? 9.742 -3.486 16.328 1 85.75 299 VAL A C 1
ATOM 2327 O O . VAL A 1 299 ? 9.93 -4.684 16.094 1 85.75 299 VAL A O 1
ATOM 2330 N N . ILE A 1 300 ? 8.641 -2.992 16.766 1 88.12 300 ILE A N 1
ATOM 2331 C CA . ILE A 1 300 ? 7.516 -3.885 17.031 1 88.12 300 ILE A CA 1
ATOM 2332 C C . ILE A 1 300 ? 7.09 -4.574 15.734 1 88.12 300 ILE A C 1
ATOM 2334 O O . ILE A 1 300 ? 6.848 -5.781 15.719 1 88.12 300 ILE A O 1
ATOM 2338 N N . ASN A 1 301 ? 7.047 -3.775 14.742 1 88.44 301 ASN A N 1
ATOM 2339 C CA . ASN A 1 301 ? 6.648 -4.34 13.461 1 88.44 301 ASN A CA 1
ATOM 2340 C C . ASN A 1 301 ? 7.641 -5.398 12.984 1 88.44 301 ASN A C 1
ATOM 2342 O O . ASN A 1 301 ? 7.242 -6.426 12.43 1 88.44 301 ASN A O 1
ATOM 2346 N N . CYS A 1 302 ? 8.875 -5.141 13.18 1 84.06 302 CYS A N 1
ATOM 2347 C CA . CYS A 1 302 ? 9.906 -6.098 12.797 1 84.06 302 CYS A CA 1
ATOM 2348 C C . CYS A 1 302 ? 9.758 -7.398 13.586 1 84.06 302 CYS A C 1
ATOM 2350 O O . CYS A 1 302 ? 9.844 -8.484 13.008 1 84.06 302 CYS A O 1
ATOM 2352 N N . ILE A 1 303 ? 9.516 -7.277 14.82 1 85.75 303 ILE A N 1
ATOM 2353 C CA . ILE A 1 303 ? 9.336 -8.445 15.672 1 85.75 303 ILE A CA 1
ATOM 2354 C C . ILE A 1 303 ? 8.133 -9.25 15.195 1 85.75 303 ILE A C 1
ATOM 2356 O O . ILE A 1 303 ? 8.203 -10.477 15.094 1 85.75 303 ILE A O 1
ATOM 2360 N N . LEU A 1 304 ? 7.105 -8.547 14.859 1 85.88 304 LEU A N 1
ATOM 2361 C CA . LEU A 1 304 ? 5.898 -9.219 14.383 1 85.88 304 LEU A CA 1
ATOM 2362 C C . LEU A 1 304 ? 6.164 -9.938 13.062 1 85.88 304 LEU A C 1
ATOM 2364 O O . LEU A 1 304 ? 5.73 -11.078 12.875 1 85.88 304 LEU A O 1
ATOM 2368 N N . LEU A 1 305 ? 6.867 -9.297 12.195 1 84.44 305 LEU A N 1
ATOM 2369 C CA . LEU A 1 305 ? 7.18 -9.883 10.898 1 84.44 305 LEU A CA 1
ATOM 2370 C C . LEU A 1 305 ? 8.016 -11.141 11.055 1 84.44 305 LEU A C 1
ATOM 2372 O O . LEU A 1 305 ? 7.738 -12.164 10.422 1 84.44 305 LEU A O 1
ATOM 2376 N N . VAL A 1 306 ? 9.031 -11.117 11.875 1 82.25 306 VAL A N 1
ATOM 2377 C CA . VAL A 1 306 ? 9.914 -12.258 12.102 1 82.25 306 VAL A CA 1
ATOM 2378 C C . VAL A 1 306 ? 9.125 -13.406 12.734 1 82.25 306 VAL A C 1
ATOM 2380 O O . VAL A 1 306 ? 9.312 -14.562 12.367 1 82.25 306 VAL A O 1
ATOM 2383 N N . SER A 1 307 ? 8.273 -13.031 13.641 1 86.56 307 SER A N 1
ATOM 2384 C CA . SER A 1 307 ? 7.461 -14.047 14.297 1 86.56 307 SER A CA 1
ATOM 2385 C C . SER A 1 307 ? 6.543 -14.75 13.305 1 86.56 307 SER A C 1
ATOM 2387 O O . SER A 1 307 ? 6.438 -15.977 13.305 1 86.56 307 SER A O 1
ATOM 2389 N N . ILE A 1 308 ? 5.977 -14.008 12.484 1 84.75 308 ILE A N 1
ATOM 2390 C CA . ILE A 1 308 ? 5.062 -14.57 11.5 1 84.75 308 ILE A CA 1
ATOM 2391 C C . ILE A 1 308 ? 5.844 -15.398 10.484 1 84.75 308 ILE A C 1
ATOM 2393 O O . ILE A 1 308 ? 5.379 -16.453 10.031 1 84.75 308 ILE A O 1
ATOM 2397 N N . ASN A 1 309 ? 6.969 -14.891 10.117 1 83.12 309 ASN A N 1
ATOM 2398 C CA . ASN A 1 309 ? 7.82 -15.633 9.195 1 83.12 309 ASN A CA 1
ATOM 2399 C C . ASN A 1 309 ? 8.234 -16.984 9.781 1 83.12 309 ASN A C 1
ATOM 2401 O O . ASN A 1 309 ? 8.289 -17.984 9.062 1 83.12 309 ASN A O 1
ATOM 2405 N N . LYS A 1 310 ? 8.5 -17.031 11.008 1 85.12 310 LYS A N 1
ATOM 2406 C CA . LYS A 1 310 ? 8.852 -18.281 11.68 1 85.12 310 LYS A CA 1
ATOM 2407 C C . LYS A 1 310 ? 7.684 -19.266 11.672 1 85.12 310 LYS A C 1
ATOM 2409 O O . LYS A 1 310 ? 7.871 -20.469 11.469 1 85.12 310 LYS A O 1
ATOM 2414 N N . ILE A 1 311 ? 6.57 -18.719 11.82 1 86.31 311 ILE A N 1
ATOM 2415 C CA . ILE A 1 311 ? 5.371 -19.547 11.805 1 86.31 311 ILE A CA 1
ATOM 2416 C C . ILE A 1 311 ? 5.121 -20.078 10.398 1 86.31 311 ILE A C 1
ATOM 2418 O O . ILE A 1 311 ? 4.789 -21.25 10.211 1 86.31 311 ILE A O 1
ATOM 2422 N N . ALA A 1 312 ? 5.293 -19.219 9.477 1 83.88 312 ALA A N 1
ATOM 2423 C CA . ALA A 1 312 ? 5.121 -19.594 8.078 1 83.88 312 ALA A CA 1
ATOM 2424 C C . ALA A 1 312 ? 6.109 -20.688 7.684 1 83.88 312 ALA A C 1
ATOM 2426 O O . ALA A 1 312 ? 5.75 -21.625 6.969 1 83.88 312 ALA A O 1
ATOM 2427 N N . LYS A 1 313 ? 7.293 -20.641 8.148 1 82.56 313 LYS A N 1
ATOM 2428 C CA . LYS A 1 313 ? 8.328 -21.641 7.867 1 82.56 313 LYS A CA 1
ATOM 2429 C C . LYS A 1 313 ? 7.945 -23 8.422 1 82.56 313 LYS A C 1
ATOM 2431 O O . LYS A 1 313 ? 8.266 -24.031 7.816 1 82.56 313 LYS A O 1
ATOM 2436 N N . ARG A 1 314 ? 7.301 -22.984 9.438 1 81.5 314 ARG A N 1
ATOM 2437 C CA . ARG A 1 314 ? 6.914 -24.234 10.086 1 81.5 314 ARG A CA 1
ATOM 2438 C C . ARG A 1 314 ? 5.746 -24.891 9.359 1 81.5 314 ARG A C 1
ATOM 2440 O O . ARG A 1 314 ? 5.656 -26.109 9.289 1 81.5 314 ARG A O 1
ATOM 2447 N N . VAL A 1 315 ? 4.93 -24.031 8.805 1 75.88 315 VAL A N 1
ATOM 2448 C CA . VAL A 1 315 ? 3.695 -24.531 8.219 1 75.88 315 VAL A CA 1
ATOM 2449 C C . VAL A 1 315 ? 3.92 -24.844 6.738 1 75.88 315 VAL A C 1
ATOM 2451 O O . VAL A 1 315 ? 3.285 -25.75 6.18 1 75.88 315 VAL A O 1
ATOM 2454 N N . SER A 1 316 ? 4.773 -24 6.203 1 73.5 316 SER A N 1
ATOM 2455 C CA . SER A 1 316 ? 5.004 -24.188 4.773 1 73.5 316 SER A CA 1
ATOM 2456 C C . SER A 1 316 ? 6.484 -24.062 4.43 1 73.5 316 SER A C 1
ATOM 2458 O O . SER A 1 316 ? 7.273 -23.562 5.234 1 73.5 316 SER A O 1
ATOM 2460 N N . GLU A 1 317 ? 6.855 -24.672 3.387 1 72.31 317 GLU A N 1
ATOM 2461 C CA . GLU A 1 317 ? 8.242 -24.578 2.932 1 72.31 317 GLU A CA 1
ATOM 2462 C C . GLU A 1 317 ? 8.539 -23.188 2.354 1 72.31 317 GLU A C 1
ATOM 2464 O O . GLU A 1 317 ? 9.688 -22.891 2.01 1 72.31 317 GLU A O 1
ATOM 2469 N N . THR A 1 318 ? 7.48 -22.453 2.449 1 71.88 318 THR A N 1
ATOM 2470 C CA . THR A 1 318 ? 7.645 -21.109 1.91 1 71.88 318 THR A CA 1
ATOM 2471 C C . THR A 1 318 ? 7.852 -20.094 3.035 1 71.88 318 THR A C 1
ATOM 2473 O O . THR A 1 318 ? 7.07 -20.047 3.988 1 71.88 318 THR A O 1
ATOM 2476 N N . SER A 1 319 ? 8.992 -19.5 3.195 1 74.31 319 SER A N 1
ATOM 2477 C CA . SER A 1 319 ? 9.305 -18.453 4.164 1 74.31 319 SER A CA 1
ATOM 2478 C C . SER A 1 319 ? 10.273 -17.438 3.584 1 74.31 319 SER A C 1
ATOM 2480 O O . SER A 1 319 ? 10.664 -17.531 2.418 1 74.31 319 SER A O 1
ATOM 2482 N N . LEU A 1 320 ? 10.5 -16.359 4.273 1 71 320 LEU A N 1
ATOM 2483 C CA . LEU A 1 320 ? 11.422 -15.328 3.822 1 71 320 LEU A CA 1
ATOM 2484 C C . LEU A 1 320 ? 12.852 -15.844 3.818 1 71 320 LEU A C 1
ATOM 2486 O O . LEU A 1 320 ? 13.664 -15.445 2.975 1 71 320 LEU A O 1
ATOM 2490 N N . TRP A 1 321 ? 13.133 -16.484 4.766 1 67.38 321 TRP A N 1
ATOM 2491 C CA . TRP A 1 321 ? 14.453 -17.109 4.879 1 67.38 321 TRP A CA 1
ATOM 2492 C C . TRP A 1 321 ? 14.398 -18.312 5.805 1 67.38 321 TRP A C 1
ATOM 2494 O O . TRP A 1 321 ? 13.508 -18.422 6.645 1 67.38 321 TRP A O 1
ATOM 2504 N N . MET B 1 1 ? -61.219 -21.406 -34.938 1 41.88 1 MET B N 1
ATOM 2505 C CA . MET B 1 1 ? -60.094 -22.328 -34.906 1 41.88 1 MET B CA 1
ATOM 2506 C C . MET B 1 1 ? -58.781 -21.578 -34.688 1 41.88 1 MET B C 1
ATOM 2508 O O . MET B 1 1 ? -57.875 -22.125 -34.062 1 41.88 1 MET B O 1
ATOM 2512 N N . LEU B 1 2 ? -58.781 -20.25 -34.906 1 51.5 2 LEU B N 1
ATOM 2513 C CA . LEU B 1 2 ? -57.531 -19.484 -34.812 1 51.5 2 LEU B CA 1
ATOM 2514 C C . LEU B 1 2 ? -57.344 -18.953 -33.406 1 51.5 2 LEU B C 1
ATOM 2516 O O . LEU B 1 2 ? -56.188 -18.875 -32.938 1 51.5 2 LEU B O 1
ATOM 2520 N N . LYS B 1 3 ? -58.375 -18.5 -32.688 1 59.31 3 LYS B N 1
ATOM 2521 C CA . LYS B 1 3 ? -58.219 -17.938 -31.359 1 59.31 3 LYS B CA 1
ATOM 2522 C C . LYS B 1 3 ? -57.812 -19.016 -30.344 1 59.31 3 LYS B C 1
ATOM 2524 O O . LYS B 1 3 ? -57.125 -18.734 -29.375 1 59.31 3 LYS B O 1
ATOM 2529 N N . THR B 1 4 ? -58.25 -20.219 -30.594 1 58.28 4 THR B N 1
ATOM 2530 C CA . THR B 1 4 ? -57.938 -21.297 -29.672 1 58.28 4 THR B CA 1
ATOM 2531 C C . THR B 1 4 ? -56.469 -21.719 -29.828 1 58.28 4 THR B C 1
ATOM 2533 O O . THR B 1 4 ? -55.812 -22.109 -28.844 1 58.28 4 THR B O 1
ATOM 2536 N N . ALA B 1 5 ? -55.938 -21.453 -30.984 1 61.81 5 ALA B N 1
ATOM 2537 C CA . ALA B 1 5 ? -54.562 -21.797 -31.25 1 61.81 5 ALA B CA 1
ATOM 2538 C C . ALA B 1 5 ? -53.625 -20.812 -30.562 1 61.81 5 ALA B C 1
ATOM 2540 O O . ALA B 1 5 ? -52.562 -21.219 -30.062 1 61.81 5 ALA B O 1
ATOM 2541 N N . GLY B 1 6 ? -53.969 -19.531 -30.375 1 63.78 6 GLY B N 1
ATOM 2542 C CA . GLY B 1 6 ? -53.125 -18.531 -29.719 1 63.78 6 GLY B CA 1
ATOM 2543 C C . GLY B 1 6 ? -53 -18.75 -28.234 1 63.78 6 GLY B C 1
ATOM 2544 O O . GLY B 1 6 ? -51.906 -18.547 -27.672 1 63.78 6 GLY B O 1
ATOM 2545 N N . LYS B 1 7 ? -54.062 -19.172 -27.625 1 64 7 LYS B N 1
ATOM 2546 C CA . LYS B 1 7 ? -54.094 -19.406 -26.188 1 64 7 LYS B CA 1
ATOM 2547 C C . LYS B 1 7 ? -53.281 -20.656 -25.812 1 64 7 LYS B C 1
ATOM 2549 O O . LYS B 1 7 ? -52.594 -20.672 -24.797 1 64 7 LYS B O 1
ATOM 2554 N N . THR B 1 8 ? -53.344 -21.641 -26.734 1 61.75 8 THR B N 1
ATOM 2555 C CA . THR B 1 8 ? -52.562 -22.859 -26.516 1 61.75 8 THR B CA 1
ATOM 2556 C C . THR B 1 8 ? -51.062 -22.594 -26.656 1 61.75 8 THR B C 1
ATOM 2558 O O . THR B 1 8 ? -50.25 -23.125 -25.906 1 61.75 8 THR B O 1
ATOM 2561 N N . ALA B 1 9 ? -50.75 -21.734 -27.594 1 71.5 9 ALA B N 1
ATOM 2562 C CA . ALA B 1 9 ? -49.344 -21.375 -27.812 1 71.5 9 ALA B CA 1
ATOM 2563 C C . ALA B 1 9 ? -48.781 -20.562 -26.641 1 71.5 9 ALA B C 1
ATOM 2565 O O . ALA B 1 9 ? -47.656 -20.75 -26.219 1 71.5 9 ALA B O 1
ATOM 2566 N N . SER B 1 10 ? -49.594 -19.609 -26.156 1 68.44 10 SER B N 1
ATOM 2567 C CA . SER B 1 10 ? -49.188 -18.812 -25 1 68.44 10 SER B CA 1
ATOM 2568 C C . SER B 1 10 ? -49.062 -19.672 -23.75 1 68.44 10 SER B C 1
ATOM 2570 O O . SER B 1 10 ? -48.156 -19.5 -22.953 1 68.44 10 SER B O 1
ATOM 2572 N N . ALA B 1 11 ? -49.875 -20.766 -23.703 1 69 11 ALA B N 1
ATOM 2573 C CA . ALA B 1 11 ? -49.844 -21.672 -22.562 1 69 11 ALA B CA 1
ATOM 2574 C C . ALA B 1 11 ? -48.656 -22.594 -22.625 1 69 11 ALA B C 1
ATOM 2576 O O . ALA B 1 11 ? -48.031 -22.891 -21.594 1 69 11 ALA B O 1
ATOM 2577 N N . LEU B 1 12 ? -48.281 -23.062 -23.797 1 67.69 12 LEU B N 1
ATOM 2578 C CA . LEU B 1 12 ? -47.125 -23.891 -23.984 1 67.69 12 LEU B CA 1
ATOM 2579 C C . LEU B 1 12 ? -45.844 -23.094 -23.734 1 67.69 12 LEU B C 1
ATOM 2581 O O . LEU B 1 12 ? -44.875 -23.609 -23.141 1 67.69 12 LEU B O 1
ATOM 2585 N N . ALA B 1 13 ? -45.844 -21.797 -24.203 1 74.25 13 ALA B N 1
ATOM 2586 C CA . ALA B 1 13 ? -44.719 -20.922 -23.953 1 74.25 13 ALA B CA 1
ATOM 2587 C C . ALA B 1 13 ? -44.531 -20.641 -22.469 1 74.25 13 ALA B C 1
ATOM 2589 O O . ALA B 1 13 ? -43.406 -20.609 -21.953 1 74.25 13 ALA B O 1
ATOM 2590 N N . ALA B 1 14 ? -45.656 -20.391 -21.844 1 69.88 14 ALA B N 1
ATOM 2591 C CA . ALA B 1 14 ? -45.625 -20.172 -20.406 1 69.88 14 ALA B CA 1
ATOM 2592 C C . ALA B 1 14 ? -45.188 -21.438 -19.672 1 69.88 14 ALA B C 1
ATOM 2594 O O . ALA B 1 14 ? -44.438 -21.359 -18.688 1 69.88 14 ALA B O 1
ATOM 2595 N N . GLY B 1 15 ? -45.656 -22.547 -20.172 1 66.81 15 GLY B N 1
ATOM 2596 C CA . GLY B 1 15 ? -45.219 -23.828 -19.609 1 66.81 15 GLY B CA 1
ATOM 2597 C C . GLY B 1 15 ? -43.75 -24.094 -19.781 1 66.81 15 GLY B C 1
ATOM 2598 O O . GLY B 1 15 ? -43.094 -24.594 -18.875 1 66.81 15 GLY B O 1
ATOM 2599 N N . ARG B 1 16 ? -43.156 -23.75 -20.922 1 72 16 ARG B N 1
ATOM 2600 C CA . ARG B 1 16 ? -41.75 -23.922 -21.203 1 72 16 ARG B CA 1
ATOM 2601 C C . ARG B 1 16 ? -40.875 -22.984 -20.359 1 72 16 ARG B C 1
ATOM 2603 O O . ARG B 1 16 ? -39.812 -23.359 -19.875 1 72 16 ARG B O 1
ATOM 2610 N N . ARG B 1 17 ? -41.375 -21.734 -20.281 1 70.88 17 ARG B N 1
ATOM 2611 C CA . ARG B 1 17 ? -40.656 -20.797 -19.438 1 70.88 17 ARG B CA 1
ATOM 2612 C C . ARG B 1 17 ? -40.656 -21.25 -17.984 1 70.88 17 ARG B C 1
ATOM 2614 O O . ARG B 1 17 ? -39.625 -21.125 -17.281 1 70.88 17 ARG B O 1
ATOM 2621 N N . LYS B 1 18 ? -41.781 -21.797 -17.609 1 71.62 18 LYS B N 1
ATOM 2622 C CA . LYS B 1 18 ? -41.875 -22.297 -16.234 1 71.62 18 LYS B CA 1
ATOM 2623 C C . LYS B 1 18 ? -40.938 -23.5 -16.031 1 71.62 18 LYS B C 1
ATOM 2625 O O . LYS B 1 18 ? -40.312 -23.625 -14.977 1 71.62 18 LYS B O 1
ATOM 2630 N N . GLU B 1 19 ? -40.969 -24.312 -17 1 70.44 19 GLU B N 1
ATOM 2631 C CA . GLU B 1 19 ? -40.062 -25.453 -16.922 1 70.44 19 GLU B CA 1
ATOM 2632 C C . GLU B 1 19 ? -38.594 -25 -16.953 1 70.44 19 GLU B C 1
ATOM 2634 O O . GLU B 1 19 ? -37.781 -25.547 -16.25 1 70.44 19 GLU B O 1
ATOM 2639 N N . GLU B 1 20 ? -38.312 -24 -17.781 1 72.06 20 GLU B N 1
ATOM 2640 C CA . GLU B 1 20 ? -36.938 -23.469 -17.844 1 72.06 20 GLU B CA 1
ATOM 2641 C C . GLU B 1 20 ? -36.531 -22.797 -16.531 1 72.06 20 GLU B C 1
ATOM 2643 O O . GLU B 1 20 ? -35.406 -22.969 -16.062 1 72.06 20 GLU B O 1
ATOM 2648 N N . ILE B 1 21 ? -37.5 -22.094 -16.078 1 65.88 21 ILE B N 1
ATOM 2649 C CA . ILE B 1 21 ? -37.25 -21.484 -14.789 1 65.88 21 ILE B CA 1
ATOM 2650 C C . ILE B 1 21 ? -37.094 -22.562 -13.719 1 65.88 21 ILE B C 1
ATOM 2652 O O . ILE B 1 21 ? -36.219 -22.469 -12.867 1 65.88 21 ILE B O 1
ATOM 2656 N N . ALA B 1 22 ? -37.969 -23.578 -13.766 1 67.5 22 ALA B N 1
ATOM 2657 C CA . ALA B 1 22 ? -37.875 -24.688 -12.828 1 67.5 22 ALA B CA 1
ATOM 2658 C C . ALA B 1 22 ? -36.531 -25.406 -12.961 1 67.5 22 ALA B C 1
ATOM 2660 O O . ALA B 1 22 ? -35.938 -25.812 -11.953 1 67.5 22 ALA B O 1
ATOM 2661 N N . GLN B 1 23 ? -36.094 -25.625 -14.102 1 67.12 23 GLN B N 1
ATOM 2662 C CA . GLN B 1 23 ? -34.781 -26.25 -14.328 1 67.12 23 GLN B CA 1
ATOM 2663 C C . GLN B 1 23 ? -33.656 -25.359 -13.836 1 67.12 23 GLN B C 1
ATOM 2665 O O . GLN B 1 23 ? -32.688 -25.844 -13.258 1 67.12 23 GLN B O 1
ATOM 2670 N N . VAL B 1 24 ? -33.844 -24.094 -14.156 1 63.09 24 VAL B N 1
ATOM 2671 C CA . VAL B 1 24 ? -32.844 -23.141 -13.672 1 63.09 24 VAL B CA 1
ATOM 2672 C C . VAL B 1 24 ? -32.844 -23.141 -12.141 1 63.09 24 VAL B C 1
ATOM 2674 O O . VAL B 1 24 ? -31.797 -23.156 -11.516 1 63.09 24 VAL B O 1
ATOM 2677 N N . ILE B 1 25 ? -34 -23.094 -11.633 1 61.88 25 ILE B N 1
ATOM 2678 C CA . ILE B 1 25 ? -34.156 -23.141 -10.18 1 61.88 25 ILE B CA 1
ATOM 2679 C C . ILE B 1 25 ? -33.625 -24.469 -9.656 1 61.88 25 ILE B C 1
ATOM 2681 O O . ILE B 1 25 ? -32.969 -24.531 -8.609 1 61.88 25 ILE B O 1
ATOM 2685 N N . GLY B 1 26 ? -34.031 -25.531 -10.273 1 61.78 26 GLY B N 1
ATOM 2686 C CA . GLY B 1 26 ? -33.5 -26.844 -9.914 1 61.78 26 GLY B CA 1
ATOM 2687 C C . GLY B 1 26 ? -32 -26.922 -9.992 1 61.78 26 GLY B C 1
ATOM 2688 O O . GLY B 1 26 ? -31.359 -27.484 -9.102 1 61.78 26 GLY B O 1
ATOM 2689 N N . ARG B 1 27 ? -31.438 -26.422 -11.016 1 61.72 27 ARG B N 1
ATOM 2690 C CA . ARG B 1 27 ? -29.984 -26.375 -11.172 1 61.72 27 ARG B CA 1
ATOM 2691 C C . ARG B 1 27 ? -29.375 -25.422 -10.148 1 61.72 27 ARG B C 1
ATOM 2693 O O . ARG B 1 27 ? -28.297 -25.703 -9.617 1 61.72 27 ARG B O 1
ATOM 2700 N N . MET B 1 28 ? -30.078 -24.375 -9.977 1 60.62 28 MET B N 1
ATOM 2701 C CA . MET B 1 28 ? -29.641 -23.453 -8.938 1 60.62 28 MET B CA 1
ATOM 2702 C C . MET B 1 28 ? -29.672 -24.109 -7.562 1 60.62 28 MET B C 1
ATOM 2704 O O . MET B 1 28 ? -28.781 -23.891 -6.738 1 60.62 28 MET B O 1
ATOM 2708 N N . LYS B 1 29 ? -30.719 -24.75 -7.316 1 59.94 29 LYS B N 1
ATOM 2709 C CA . LYS B 1 29 ? -30.844 -25.484 -6.055 1 59.94 29 LYS B CA 1
ATOM 2710 C C . LYS B 1 29 ? -29.781 -26.562 -5.941 1 59.94 29 LYS B C 1
ATOM 2712 O O . LYS B 1 29 ? -29.25 -26.812 -4.855 1 59.94 29 LYS B O 1
ATOM 2717 N N . LYS B 1 30 ? -29.531 -27.25 -6.98 1 60.47 30 LYS B N 1
ATOM 2718 C CA . LYS B 1 30 ? -28.531 -28.312 -6.961 1 60.47 30 LYS B CA 1
ATOM 2719 C C . LYS B 1 30 ? -27.125 -27.719 -6.832 1 60.47 30 LYS B C 1
ATOM 2721 O O . LYS B 1 30 ? -26.234 -28.344 -6.234 1 60.47 30 LYS B O 1
ATOM 2726 N N . ASN B 1 31 ? -27 -26.5 -7.383 1 60.28 31 ASN B N 1
ATOM 2727 C CA . ASN B 1 31 ? -25.688 -25.859 -7.348 1 60.28 31 ASN B CA 1
ATOM 2728 C C . ASN B 1 31 ? -25.672 -24.672 -6.391 1 60.28 31 ASN B C 1
ATOM 2730 O O . ASN B 1 31 ? -25 -23.672 -6.648 1 60.28 31 ASN B O 1
ATOM 2734 N N . TRP B 1 32 ? -26.531 -24.766 -5.41 1 61.25 32 TRP B N 1
ATOM 2735 C CA . TRP B 1 32 ? -26.672 -23.656 -4.477 1 61.25 32 TRP B CA 1
ATOM 2736 C C . TRP B 1 32 ? -25.328 -23.281 -3.865 1 61.25 32 TRP B C 1
ATOM 2738 O O . TRP B 1 32 ? -25.109 -22.125 -3.514 1 61.25 32 TRP B O 1
ATOM 2748 N N . GLN B 1 33 ? -24.531 -24.281 -3.713 1 58.19 33 GLN B N 1
ATOM 2749 C CA . GLN B 1 33 ? -23.203 -24.016 -3.162 1 58.19 33 GLN B CA 1
ATOM 2750 C C . GLN B 1 33 ? -22.422 -23.031 -4.047 1 58.19 33 GLN B C 1
ATOM 2752 O O . GLN B 1 33 ? -21.734 -22.156 -3.545 1 58.19 33 GLN B O 1
ATOM 2757 N N . LEU B 1 34 ? -22.578 -23.344 -5.305 1 57.84 34 LEU B N 1
ATOM 2758 C CA . LEU B 1 34 ? -21.922 -22.438 -6.242 1 57.84 34 LEU B CA 1
ATOM 2759 C C . LEU B 1 34 ? -22.5 -21.031 -6.141 1 57.84 34 LEU B C 1
ATOM 2761 O O . LEU B 1 34 ? -21.766 -20.047 -6.168 1 57.84 34 LEU B O 1
ATOM 2765 N N . TYR B 1 35 ? -23.844 -21.016 -6.023 1 59.88 35 TYR B N 1
ATOM 2766 C CA . TYR B 1 35 ? -24.484 -19.703 -5.945 1 59.88 35 TYR B CA 1
ATOM 2767 C C . TYR B 1 35 ? -24.125 -19 -4.645 1 59.88 35 TYR B C 1
ATOM 2769 O O . TYR B 1 35 ? -23.984 -17.766 -4.609 1 59.88 35 TYR B O 1
ATOM 2777 N N . ALA B 1 36 ? -23.969 -19.797 -3.674 1 60.38 36 ALA B N 1
ATOM 2778 C CA . ALA B 1 36 ? -23.547 -19.172 -2.414 1 60.38 36 ALA B CA 1
ATOM 2779 C C . ALA B 1 36 ? -22.141 -18.594 -2.525 1 60.38 36 ALA B C 1
ATOM 2781 O O . ALA B 1 36 ? -21.875 -17.5 -2.006 1 60.38 36 ALA B O 1
ATOM 2782 N N . ILE B 1 37 ? -21.359 -19.406 -3.182 1 58.88 37 ILE B N 1
ATOM 2783 C CA . ILE B 1 37 ? -19.984 -18.938 -3.363 1 58.88 37 ILE B CA 1
ATOM 2784 C C . ILE B 1 37 ? -19.969 -17.719 -4.297 1 58.88 37 ILE B C 1
ATOM 2786 O O . ILE B 1 37 ? -19.25 -16.75 -4.055 1 58.88 37 ILE B O 1
ATOM 2790 N N . ILE B 1 38 ? -20.891 -17.828 -5.289 1 59.72 38 ILE B N 1
ATOM 2791 C CA . ILE B 1 38 ? -20.969 -16.719 -6.246 1 59.72 38 ILE B CA 1
ATOM 2792 C C . ILE B 1 38 ? -21.734 -15.555 -5.629 1 59.72 38 ILE B C 1
ATOM 2794 O O . ILE B 1 38 ? -21.469 -14.398 -5.953 1 59.72 38 ILE B O 1
ATOM 2798 N N . ALA B 1 39 ? -22.625 -15.859 -4.766 1 61 39 ALA B N 1
ATOM 2799 C CA . ALA B 1 39 ? -23.438 -14.82 -4.133 1 61 39 ALA B CA 1
ATOM 2800 C C . ALA B 1 39 ? -22.562 -13.836 -3.357 1 61 39 ALA B C 1
ATOM 2802 O O . ALA B 1 39 ? -22.875 -12.648 -3.273 1 61 39 ALA B O 1
ATOM 2803 N N . LEU B 1 40 ? -21.562 -14.32 -2.91 1 53.88 40 LEU B N 1
ATOM 2804 C CA . LEU B 1 40 ? -20.734 -13.453 -2.086 1 53.88 40 LEU B CA 1
ATOM 2805 C C . LEU B 1 40 ? -20.141 -12.312 -2.916 1 53.88 40 LEU B C 1
ATOM 2807 O O . LEU B 1 40 ? -20.328 -11.141 -2.582 1 53.88 40 LEU B O 1
ATOM 2811 N N . PRO B 1 41 ? -19.531 -12.797 -3.957 1 54.25 41 PRO B N 1
ATOM 2812 C CA . PRO B 1 41 ? -19.047 -11.656 -4.742 1 54.25 41 PRO B CA 1
ATOM 2813 C C . PRO B 1 41 ? -20.188 -10.773 -5.262 1 54.25 41 PRO B C 1
ATOM 2815 O O . PRO B 1 41 ? -20.047 -9.547 -5.316 1 54.25 41 PRO B O 1
ATOM 2818 N N . VAL B 1 42 ? -21.281 -11.375 -5.543 1 57.66 42 VAL B N 1
ATOM 2819 C CA . VAL B 1 42 ? -22.422 -10.609 -6.027 1 57.66 42 VAL B CA 1
ATOM 2820 C C . VAL B 1 42 ? -22.969 -9.742 -4.902 1 57.66 42 VAL B C 1
ATOM 2822 O O . VAL B 1 42 ? -23.312 -8.578 -5.121 1 57.66 42 VAL B O 1
ATOM 2825 N N . MET B 1 43 ? -23.109 -10.305 -3.789 1 55.22 43 MET B N 1
ATOM 2826 C CA . MET B 1 43 ? -23.594 -9.508 -2.66 1 55.22 43 MET B CA 1
ATOM 2827 C C . MET B 1 43 ? -22.625 -8.375 -2.34 1 55.22 43 MET B C 1
ATOM 2829 O O . MET B 1 43 ? -23.047 -7.25 -2.066 1 55.22 43 MET B O 1
ATOM 2833 N N . VAL B 1 44 ? -21.453 -8.82 -2.287 1 51.16 44 VAL B N 1
ATOM 2834 C CA . VAL B 1 44 ? -20.469 -7.77 -2.072 1 51.16 44 VAL B CA 1
ATOM 2835 C C . VAL B 1 44 ? -20.609 -6.691 -3.145 1 51.16 44 VAL B C 1
ATOM 2837 O O . VAL B 1 44 ? -20.531 -5.5 -2.848 1 51.16 44 VAL B O 1
ATOM 2840 N N . LEU B 1 45 ? -20.719 -7.219 -4.359 1 50.78 45 LEU B N 1
ATOM 2841 C CA . LEU B 1 45 ? -20.953 -6.297 -5.465 1 50.78 45 LEU B CA 1
ATOM 2842 C C . LEU B 1 45 ? -22.188 -5.434 -5.211 1 50.78 45 LEU B C 1
ATOM 2844 O O . LEU B 1 45 ? -22.156 -4.219 -5.418 1 50.78 45 LEU B O 1
ATOM 2848 N N . LEU B 1 46 ? -23.266 -6.105 -4.945 1 52.97 46 LEU B N 1
ATOM 2849 C CA . LEU B 1 46 ? -24.516 -5.379 -4.797 1 52.97 46 LEU B CA 1
ATOM 2850 C C . LEU B 1 46 ? -24.469 -4.445 -3.594 1 52.97 46 LEU B C 1
ATOM 2852 O O . LEU B 1 46 ? -24.891 -3.293 -3.678 1 52.97 46 LEU B O 1
ATOM 2856 N N . ILE B 1 47 ? -24.125 -5.027 -2.5 1 49.03 47 ILE B N 1
ATOM 2857 C CA . ILE B 1 47 ? -24.141 -4.25 -1.267 1 49.03 47 ILE B CA 1
ATOM 2858 C C . ILE B 1 47 ? -23.031 -3.197 -1.298 1 49.03 47 ILE B C 1
ATOM 2860 O O . ILE B 1 47 ? -23.281 -2.025 -1.003 1 49.03 47 ILE B O 1
ATOM 2864 N N . PHE B 1 48 ? -21.875 -3.717 -1.478 1 47.16 48 PHE B N 1
ATOM 2865 C CA . PHE B 1 48 ? -20.688 -2.912 -1.205 1 47.16 48 PHE B CA 1
ATOM 2866 C C . PHE B 1 48 ? -20.312 -2.062 -2.416 1 47.16 48 PHE B C 1
ATOM 2868 O O . PHE B 1 48 ? -19.656 -1.028 -2.279 1 47.16 48 PHE B O 1
ATOM 2875 N N . SER B 1 49 ? -20.547 -2.621 -3.604 1 50.53 49 SER B N 1
ATOM 2876 C CA . SER B 1 49 ? -20.219 -1.8 -4.766 1 50.53 49 SER B CA 1
ATOM 2877 C C . SER B 1 49 ? -21.203 -0.643 -4.91 1 50.53 49 SER B C 1
ATOM 2879 O O . SER B 1 49 ? -20.812 0.477 -5.242 1 50.53 49 SER B O 1
ATOM 2881 N N . TYR B 1 50 ? -22.516 -0.847 -4.605 1 56.38 50 TYR B N 1
ATOM 2882 C CA . TYR B 1 50 ? -23.484 0.198 -4.895 1 56.38 50 TYR B CA 1
ATOM 2883 C C . TYR B 1 50 ? -23.641 1.142 -3.709 1 56.38 50 TYR B C 1
ATOM 2885 O O . TYR B 1 50 ? -24.016 2.305 -3.879 1 56.38 50 TYR B O 1
ATOM 2893 N N . GLY B 1 51 ? -23.438 0.698 -2.572 1 58.44 51 GLY B N 1
ATOM 2894 C CA . GLY B 1 51 ? -23.641 1.597 -1.447 1 58.44 51 GLY B CA 1
ATOM 2895 C C . GLY B 1 51 ? -22.766 2.832 -1.501 1 58.44 51 GLY B C 1
ATOM 2896 O O . GLY B 1 51 ? -23.266 3.953 -1.616 1 58.44 51 GLY B O 1
ATOM 2897 N N . PRO B 1 52 ? -21.484 2.543 -1.476 1 57.59 52 PRO B N 1
ATOM 2898 C CA . PRO B 1 52 ? -20.625 3.725 -1.543 1 57.59 52 PRO B CA 1
ATOM 2899 C C . PRO B 1 52 ? -20.75 4.477 -2.865 1 57.59 52 PRO B C 1
ATOM 2901 O O . PRO B 1 52 ? -20.516 5.684 -2.92 1 57.59 52 PRO B O 1
ATOM 2904 N N . MET B 1 53 ? -21.234 3.766 -3.799 1 64.38 53 MET B N 1
ATOM 2905 C CA . MET B 1 53 ? -21.453 4.441 -5.07 1 64.38 53 MET B CA 1
ATOM 2906 C C . MET B 1 53 ? -22.562 5.484 -4.941 1 64.38 53 MET B C 1
ATOM 2908 O O . MET B 1 53 ? -22.562 6.496 -5.645 1 64.38 53 MET B O 1
ATOM 2912 N N . TYR B 1 54 ? -23.359 5.18 -3.977 1 73.31 54 TYR B N 1
ATOM 2913 C CA . TYR B 1 54 ? -24.391 6.18 -3.697 1 73.31 54 TYR B CA 1
ATOM 2914 C C . TYR B 1 54 ? -23.766 7.473 -3.189 1 73.31 54 TYR B C 1
ATOM 2916 O O . TYR B 1 54 ? -24.25 8.562 -3.49 1 73.31 54 TYR B O 1
ATOM 2924 N N . GLY B 1 55 ? -22.688 7.371 -2.553 1 78.06 55 GLY B N 1
ATOM 2925 C CA . GLY B 1 55 ? -21.984 8.547 -2.068 1 78.06 55 GLY B CA 1
ATOM 2926 C C . GLY B 1 55 ? -21.25 9.305 -3.164 1 78.06 55 GLY B C 1
ATOM 2927 O O . GLY B 1 55 ? -21.078 10.516 -3.08 1 78.06 55 GLY B O 1
ATOM 2928 N N . LEU B 1 56 ? -21 8.609 -4.203 1 84.25 56 LEU B N 1
ATOM 2929 C CA . LEU B 1 56 ? -20.25 9.203 -5.309 1 84.25 56 LEU B CA 1
ATOM 2930 C C . LEU B 1 56 ? -21.109 10.219 -6.055 1 84.25 56 LEU B C 1
ATOM 2932 O O . LEU B 1 56 ? -20.594 11.039 -6.812 1 84.25 56 LEU B O 1
ATOM 2936 N N . GLN B 1 57 ? -22.391 10.203 -5.82 1 85.75 57 GLN B N 1
ATOM 2937 C CA . GLN B 1 57 ? -23.281 11.117 -6.52 1 85.75 57 GLN B CA 1
ATOM 2938 C C . GLN B 1 57 ? -23.016 12.57 -6.121 1 85.75 57 GLN B C 1
ATOM 2940 O O . GLN B 1 57 ? -23.391 13.5 -6.832 1 85.75 57 GLN B O 1
ATOM 2945 N N . ILE B 1 58 ? -22.328 12.719 -5.055 1 86.62 58 ILE B N 1
ATOM 2946 C CA . ILE B 1 58 ? -21.984 14.039 -4.547 1 86.62 58 ILE B CA 1
ATOM 2947 C C . ILE B 1 58 ? -21.156 14.789 -5.574 1 86.62 58 ILE B C 1
ATOM 2949 O O . ILE B 1 58 ? -21.172 16.031 -5.629 1 86.62 58 ILE B O 1
ATOM 2953 N N . ALA B 1 59 ? -20.438 14.008 -6.355 1 90.62 59 ALA B N 1
ATOM 2954 C CA . ALA B 1 59 ? -19.609 14.617 -7.402 1 90.62 59 ALA B CA 1
ATOM 2955 C C . ALA B 1 59 ? -20.484 15.367 -8.406 1 90.62 59 ALA B C 1
ATOM 2957 O O . ALA B 1 59 ? -20 16.266 -9.094 1 90.62 59 ALA B O 1
ATOM 2958 N N . PHE B 1 60 ? -21.797 15.039 -8.445 1 93.06 60 PHE B N 1
ATOM 2959 C CA . PHE B 1 60 ? -22.703 15.594 -9.445 1 93.06 60 PHE B CA 1
ATOM 2960 C C . PHE B 1 60 ? -23.719 16.531 -8.797 1 93.06 60 PHE B C 1
ATOM 2962 O O . PHE B 1 60 ? -24.703 16.906 -9.422 1 93.06 60 PHE B O 1
ATOM 2969 N N . LYS B 1 61 ? -23.469 16.812 -7.512 1 92.31 61 LYS B N 1
ATOM 2970 C CA . LYS B 1 61 ? -24.406 17.641 -6.758 1 92.31 61 LYS B CA 1
ATOM 2971 C C . LYS B 1 61 ? -23.672 18.797 -6.07 1 92.31 61 LYS B C 1
ATOM 2973 O O . LYS B 1 61 ? -22.469 18.734 -5.871 1 92.31 61 LYS B O 1
ATOM 2978 N N . ASP B 1 62 ? -24.422 19.891 -5.867 1 92.38 62 ASP B N 1
ATOM 2979 C CA . ASP B 1 62 ? -24.016 20.875 -4.863 1 92.38 62 ASP B CA 1
ATOM 2980 C C . ASP B 1 62 ? -24.422 20.422 -3.463 1 92.38 62 ASP B C 1
ATOM 2982 O O . ASP B 1 62 ? -25.406 20.906 -2.916 1 92.38 62 ASP B O 1
ATOM 2986 N N . PHE B 1 63 ? -23.672 19.609 -2.969 1 85.75 63 PHE B N 1
ATOM 2987 C CA . PHE B 1 63 ? -24.016 18.875 -1.754 1 85.75 63 PHE B CA 1
ATOM 2988 C C . PHE B 1 63 ? -24.016 19.797 -0.544 1 85.75 63 PHE B C 1
ATOM 2990 O O . PHE B 1 63 ? -23.047 20.531 -0.316 1 85.75 63 PHE B O 1
ATOM 2997 N N . VAL B 1 64 ? -25.078 19.781 0.122 1 82.62 64 VAL B N 1
ATOM 2998 C CA . VAL B 1 64 ? -25.25 20.469 1.397 1 82.62 64 VAL B CA 1
ATOM 2999 C C . VAL B 1 64 ? -25.5 19.438 2.506 1 82.62 64 VAL B C 1
ATOM 3001 O O . VAL B 1 64 ? -26.562 18.812 2.553 1 82.62 64 VAL B O 1
ATOM 3004 N N . PRO B 1 65 ? -24.547 19.266 3.383 1 76.25 65 PRO B N 1
ATOM 3005 C CA . PRO B 1 65 ? -24.625 18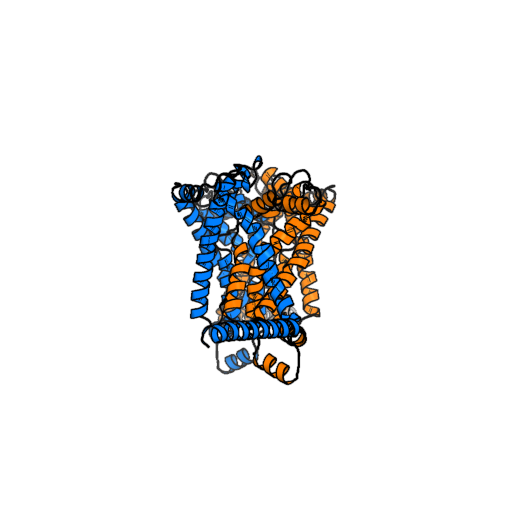.219 4.398 1 76.25 65 PRO B CA 1
ATOM 3006 C C . PRO B 1 65 ? -25.953 18.234 5.168 1 76.25 65 PRO B C 1
ATOM 3008 O O . PRO B 1 65 ? -26.516 17.172 5.449 1 76.25 65 PRO B O 1
ATOM 3011 N N . THR B 1 66 ? -26.469 19.344 5.492 1 77.75 66 THR B N 1
ATOM 3012 C CA . THR B 1 66 ? -27.672 19.453 6.297 1 77.75 66 THR B CA 1
ATOM 3013 C C . THR B 1 66 ? -28.891 19 5.508 1 77.75 66 THR B C 1
ATOM 3015 O O . THR B 1 66 ? -29.906 18.625 6.09 1 77.75 66 THR B O 1
ATOM 3018 N N . ARG B 1 67 ? -28.812 19.047 4.168 1 80.94 67 ARG B N 1
ATOM 3019 C CA . ARG B 1 67 ? -29.953 18.656 3.328 1 80.94 67 ARG B CA 1
ATOM 3020 C C . ARG B 1 67 ? -29.844 17.203 2.895 1 80.94 67 ARG B C 1
ATOM 3022 O O . ARG B 1 67 ? -30.797 16.641 2.365 1 80.94 67 ARG B O 1
ATOM 3029 N N . GLY B 1 68 ? -28.719 16.656 3.137 1 76.38 68 GLY B N 1
ATOM 3030 C CA . GLY B 1 68 ? -28.516 15.273 2.742 1 76.38 68 GLY B CA 1
ATOM 3031 C C . GLY B 1 68 ? -28.344 15.094 1.245 1 76.38 68 GLY B C 1
ATOM 3032 O O . GLY B 1 68 ? -28.266 16.078 0.505 1 76.38 68 GLY B O 1
ATOM 3033 N N . PHE B 1 69 ? -28.281 13.852 0.778 1 78.38 69 PHE B N 1
ATOM 3034 C CA . PHE B 1 69 ? -28.047 13.531 -0.625 1 78.38 69 PHE B CA 1
ATOM 3035 C C . PHE B 1 69 ? -29.25 13.914 -1.478 1 78.38 69 PHE B C 1
ATOM 3037 O O . PHE B 1 69 ? -29.109 14.57 -2.514 1 78.38 69 PHE B O 1
ATOM 3044 N N . ALA B 1 70 ? -30.391 13.523 -0.974 1 77.88 70 ALA B N 1
ATOM 3045 C CA . ALA B 1 70 ? -31.609 13.75 -1.745 1 77.88 70 ALA B CA 1
ATOM 3046 C C . ALA B 1 70 ? -31.969 15.234 -1.788 1 77.88 70 ALA B C 1
ATOM 3048 O O . ALA B 1 70 ? -32.5 15.719 -2.779 1 77.88 70 ALA B O 1
ATOM 3049 N N . GLY B 1 71 ? -31.578 15.945 -0.831 1 82.44 71 GLY B N 1
ATOM 3050 C CA . GLY B 1 71 ? -31.953 17.344 -0.739 1 82.44 71 GLY B CA 1
ATOM 3051 C C . GLY B 1 71 ? -30.969 18.266 -1.434 1 82.44 71 GLY B C 1
ATOM 3052 O O . GLY B 1 71 ? -31.234 19.469 -1.576 1 82.44 71 GLY B O 1
ATOM 3053 N N . SER B 1 72 ? -29.891 17.766 -1.893 1 89.5 72 SER B N 1
ATOM 3054 C CA . SER B 1 72 ? -28.875 18.594 -2.547 1 89.5 72 SER B CA 1
ATOM 3055 C C . SER B 1 72 ? -29.109 18.641 -4.055 1 89.5 72 SER B C 1
ATOM 3057 O O . SER B 1 72 ? -29.484 17.641 -4.668 1 89.5 72 SER B O 1
ATOM 3059 N N . LYS B 1 73 ? -28.938 19.781 -4.652 1 92.75 73 LYS B N 1
ATOM 3060 C CA . LYS B 1 73 ? -29.25 20.047 -6.055 1 92.75 73 LYS B CA 1
ATOM 3061 C C . LYS B 1 73 ? -28.297 19.297 -6.98 1 92.75 73 LYS B C 1
ATOM 3063 O O . LYS B 1 73 ? -27.094 19.281 -6.762 1 92.75 73 LYS B O 1
ATOM 3068 N N . TRP B 1 74 ? -28.891 18.688 -8.016 1 93.56 74 TRP B N 1
ATOM 3069 C CA . TRP B 1 74 ? -28.109 18.047 -9.062 1 93.56 74 TRP B CA 1
ATOM 3070 C C . TRP B 1 74 ? -27.516 19.094 -10.008 1 93.56 74 TRP B C 1
ATOM 3072 O O . TRP B 1 74 ? -28.234 19.906 -10.57 1 93.56 74 TRP B O 1
ATOM 3082 N N . VAL B 1 75 ? -26.188 19.078 -10.164 1 94.94 75 VAL B N 1
ATOM 3083 C CA . VAL B 1 75 ? -25.547 20.094 -10.984 1 94.94 75 VAL B CA 1
ATOM 3084 C C . VAL B 1 75 ? -24.797 19.438 -12.141 1 94.94 75 VAL B C 1
ATOM 3086 O O . VAL B 1 75 ? -24.016 20.094 -12.844 1 94.94 75 VAL B O 1
ATOM 3089 N N . GLY B 1 76 ? -24.969 18.188 -12.273 1 93.38 76 GLY B N 1
ATOM 3090 C CA . GLY B 1 76 ? -24.375 17.469 -13.391 1 93.38 76 GLY B CA 1
ATOM 3091 C C . GLY B 1 76 ? -22.859 17.469 -13.359 1 93.38 76 GLY B C 1
ATOM 3092 O O . GLY B 1 76 ? -22.25 17.094 -12.352 1 93.38 76 GLY B O 1
ATOM 3093 N N . MET B 1 77 ? -22.266 18 -14.461 1 95.38 77 MET B N 1
ATOM 3094 C CA . MET B 1 77 ? -20.812 17.922 -14.617 1 95.38 77 MET B CA 1
ATOM 3095 C C . MET B 1 77 ? -20.141 19.234 -14.211 1 95.38 77 MET B C 1
ATOM 3097 O O . MET B 1 77 ? -18.984 19.469 -14.547 1 95.38 77 MET B O 1
ATOM 3101 N N . LYS B 1 78 ? -20.75 20.016 -13.461 1 95.94 78 LYS B N 1
ATOM 3102 C CA . LYS B 1 78 ? -20.281 21.344 -13.086 1 95.94 78 LYS B CA 1
ATOM 3103 C C . LYS B 1 78 ? -18.906 21.266 -12.406 1 95.94 78 LYS B C 1
ATOM 3105 O O . LYS B 1 78 ? -17.984 21.969 -12.805 1 95.94 78 LYS B O 1
ATOM 3110 N N . HIS B 1 79 ? -18.828 20.422 -11.438 1 95.5 79 HIS B N 1
ATOM 3111 C CA . HIS B 1 79 ? -17.594 20.328 -10.664 1 95.5 79 HIS B CA 1
ATOM 3112 C C . HIS B 1 79 ? -16.469 19.75 -11.5 1 95.5 79 HIS B C 1
ATOM 3114 O O . HIS B 1 79 ? -15.305 20.141 -11.344 1 95.5 79 HIS B O 1
ATOM 3120 N N . PHE B 1 80 ? -16.812 18.891 -12.445 1 95.12 80 PHE B N 1
ATOM 3121 C CA . PHE B 1 80 ? -15.82 18.328 -13.359 1 95.12 80 PHE B CA 1
ATOM 3122 C C . PHE B 1 80 ? -15.312 19.406 -14.305 1 95.12 80 PHE B C 1
ATOM 3124 O O . PHE B 1 80 ? -14.102 19.516 -14.539 1 95.12 80 PHE B O 1
ATOM 3131 N N . GLN B 1 81 ? -16.188 20.141 -14.797 1 96.25 81 GLN B N 1
ATOM 3132 C CA . GLN B 1 81 ? -15.828 21.219 -15.711 1 96.25 81 GLN B CA 1
ATOM 3133 C C . GLN B 1 81 ? -14.969 22.281 -15.008 1 96.25 81 GLN B C 1
ATOM 3135 O O . GLN B 1 81 ? -14.008 22.781 -15.586 1 96.25 81 GLN B O 1
ATOM 3140 N N . THR B 1 82 ? -15.336 22.562 -13.797 1 95.44 82 THR B N 1
ATOM 3141 C CA . THR B 1 82 ? -14.562 23.516 -13.008 1 95.44 82 THR B CA 1
ATOM 3142 C C . THR B 1 82 ? -13.133 23.031 -12.828 1 95.44 82 THR B C 1
ATOM 3144 O O . THR B 1 82 ? -12.188 23.812 -12.93 1 95.44 82 THR B O 1
ATOM 3147 N N . PHE B 1 83 ? -12.969 21.797 -12.586 1 95.81 83 PHE B N 1
ATOM 3148 C CA . PHE B 1 83 ? -11.641 21.234 -12.391 1 95.81 83 PHE B CA 1
ATOM 3149 C C . PHE B 1 83 ? -10.836 21.266 -13.68 1 95.81 83 PHE B C 1
ATOM 3151 O O . PHE B 1 83 ? -9.695 21.75 -13.695 1 95.81 83 PHE B O 1
ATOM 3158 N N . VAL B 1 84 ? -11.398 20.844 -14.844 1 95.75 84 VAL B N 1
ATOM 3159 C CA . VAL B 1 84 ? -10.703 20.703 -16.125 1 95.75 84 VAL B CA 1
ATOM 3160 C C . VAL B 1 84 ? -10.312 22.078 -16.656 1 95.75 84 VAL B C 1
ATOM 3162 O O . VAL B 1 84 ? -9.289 22.219 -17.328 1 95.75 84 VAL B O 1
ATOM 3165 N N . THR B 1 85 ? -11.07 23.062 -16.266 1 95.56 85 THR B N 1
ATOM 3166 C CA . THR B 1 85 ? -10.805 24.406 -16.781 1 95.56 85 THR B CA 1
ATOM 3167 C C . THR B 1 85 ? -9.961 25.203 -15.797 1 95.56 85 THR B C 1
ATOM 3169 O O . THR B 1 85 ? -9.602 26.344 -16.062 1 95.56 85 THR B O 1
ATOM 3172 N N . SER B 1 86 ? -9.672 24.594 -14.734 1 94.31 86 SER B N 1
ATOM 3173 C CA . SER B 1 86 ? -8.852 25.281 -13.742 1 94.31 86 SER B CA 1
ATOM 3174 C C . SER B 1 86 ? -7.402 25.391 -14.211 1 94.31 86 SER B C 1
ATOM 3176 O O . SER B 1 86 ? -6.926 24.562 -14.984 1 94.31 86 SER B O 1
ATOM 3178 N N . TYR B 1 87 ? -6.73 26.375 -13.727 1 93.19 87 TYR B N 1
ATOM 3179 C CA . TYR B 1 87 ? -5.336 26.609 -14.094 1 93.19 87 TYR B CA 1
ATOM 3180 C C . TYR B 1 87 ? -4.438 25.531 -13.5 1 93.19 87 TYR B C 1
ATOM 3182 O O . TYR B 1 87 ? -3.324 25.312 -13.984 1 93.19 87 TYR B O 1
ATOM 3190 N N . GLN B 1 88 ? -4.961 24.859 -12.445 1 93.69 88 GLN B N 1
ATOM 3191 C CA . GLN B 1 88 ? -4.16 23.844 -11.75 1 93.69 88 GLN B CA 1
ATOM 3192 C C . GLN B 1 88 ? -4.266 22.484 -12.43 1 93.69 88 GLN B C 1
ATOM 3194 O O . GLN B 1 88 ? -3.48 21.578 -12.148 1 93.69 88 GLN B O 1
ATOM 3199 N N . PHE B 1 89 ? -5.172 22.359 -13.375 1 95.75 89 PHE B N 1
ATOM 3200 C CA . PHE B 1 89 ? -5.492 21.047 -13.953 1 95.75 89 PHE B CA 1
ATOM 3201 C C . PHE B 1 89 ? -4.258 20.406 -14.57 1 95.75 89 PHE B C 1
ATOM 3203 O O . PHE B 1 89 ? -3.852 19.312 -14.172 1 95.75 89 PHE B O 1
ATOM 3210 N N . GLY B 1 90 ? -3.654 21.078 -15.453 1 95.56 90 GLY B N 1
ATOM 3211 C CA . GLY B 1 90 ? -2.494 20.547 -16.156 1 95.56 90 GLY B CA 1
ATOM 3212 C C . GLY B 1 90 ? -1.342 20.203 -15.227 1 95.56 90 GLY B C 1
ATOM 3213 O O . GLY B 1 90 ? -0.736 19.141 -15.344 1 95.56 90 GLY B O 1
ATOM 3214 N N . ARG B 1 91 ? -1.103 21.062 -14.328 1 95.94 91 ARG B N 1
ATOM 3215 C CA . ARG B 1 91 ? 0.006 20.875 -13.398 1 95.94 91 ARG B CA 1
ATOM 3216 C C . ARG B 1 91 ? -0.247 19.688 -12.484 1 95.94 91 ARG B C 1
ATOM 3218 O O . ARG B 1 91 ? 0.65 18.875 -12.25 1 95.94 91 ARG B O 1
ATOM 3225 N N . LEU B 1 92 ? -1.458 19.547 -11.992 1 95.56 92 LEU B N 1
ATOM 3226 C CA . LEU B 1 92 ? -1.801 18.469 -11.062 1 95.56 92 LEU B CA 1
ATOM 3227 C C . LEU B 1 92 ? -1.704 17.109 -11.742 1 95.56 92 LEU B C 1
ATOM 3229 O O . LEU B 1 92 ? -1.165 16.172 -11.172 1 95.56 92 LEU B O 1
ATOM 3233 N N . ILE B 1 93 ? -2.191 17.078 -12.977 1 95.19 93 ILE B N 1
ATOM 3234 C CA . ILE B 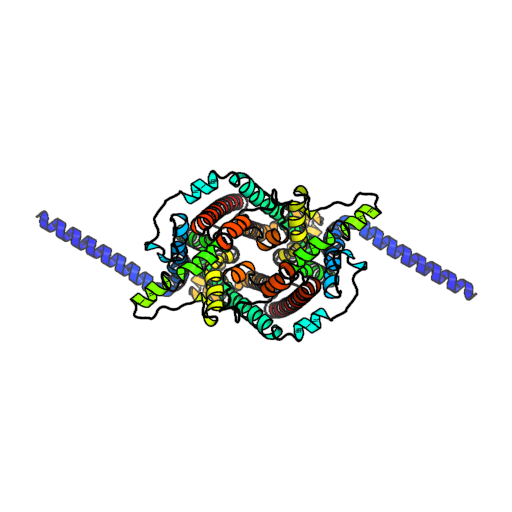1 93 ? -2.145 15.836 -13.719 1 95.19 93 ILE B CA 1
ATOM 3235 C C . ILE B 1 93 ? -0.694 15.469 -14.031 1 95.19 93 ILE B C 1
ATOM 3237 O O . ILE B 1 93 ? -0.272 14.336 -13.812 1 95.19 93 ILE B O 1
ATOM 3241 N N . LYS B 1 94 ? -0.001 16.422 -14.477 1 96.31 94 LYS B N 1
ATOM 3242 C CA . LYS B 1 94 ? 1.399 16.203 -14.836 1 96.31 94 LYS B CA 1
ATOM 3243 C C . LYS B 1 94 ? 2.211 15.766 -13.617 1 96.31 94 LYS B C 1
ATOM 3245 O O . LYS B 1 94 ? 2.953 14.781 -13.688 1 96.31 94 LYS B O 1
ATOM 3250 N N . ASN B 1 95 ? 2.084 16.484 -12.539 1 96.44 95 ASN B N 1
ATOM 3251 C CA . ASN B 1 95 ? 2.824 16.156 -11.328 1 96.44 95 ASN B CA 1
ATOM 3252 C C . ASN B 1 95 ? 2.48 14.758 -10.82 1 96.44 95 ASN B C 1
ATOM 3254 O O . ASN B 1 95 ? 3.367 14 -10.422 1 96.44 95 ASN B O 1
ATOM 3258 N N . THR B 1 96 ? 1.199 14.398 -10.883 1 95.38 96 THR B N 1
ATOM 3259 C CA . THR B 1 96 ? 0.744 13.102 -10.398 1 95.38 96 THR B CA 1
ATOM 3260 C C . THR B 1 96 ? 1.304 11.977 -11.266 1 95.38 96 THR B C 1
ATOM 3262 O O . THR B 1 96 ? 1.886 11.016 -10.758 1 95.38 96 THR B O 1
ATOM 3265 N N . LEU B 1 97 ? 1.238 12.164 -12.555 1 95.25 97 LEU B N 1
ATOM 3266 C CA . LEU B 1 97 ? 1.688 11.125 -13.469 1 95.25 97 LEU B CA 1
ATOM 3267 C C . LEU B 1 97 ? 3.207 10.992 -13.445 1 95.25 97 LEU B C 1
ATOM 3269 O O . LEU B 1 97 ? 3.742 9.883 -13.469 1 95.25 97 LEU B O 1
ATOM 3273 N N . LEU B 1 98 ? 3.877 12.094 -13.375 1 96.25 98 LEU B N 1
ATOM 3274 C CA . LEU B 1 98 ? 5.336 12.062 -13.422 1 96.25 98 LEU B CA 1
ATOM 3275 C C . LEU B 1 98 ? 5.902 11.406 -12.164 1 96.25 98 LEU B C 1
ATOM 3277 O O . LEU B 1 98 ? 6.785 10.547 -12.25 1 96.25 98 LEU B O 1
ATOM 3281 N N . VAL B 1 99 ? 5.414 11.828 -11.062 1 95.5 99 VAL B N 1
ATOM 3282 C CA . VAL B 1 99 ? 5.938 11.266 -9.828 1 95.5 99 VAL B CA 1
ATOM 3283 C C . VAL B 1 99 ? 5.598 9.781 -9.75 1 95.5 99 VAL B C 1
ATOM 3285 O O . VAL B 1 99 ? 6.43 8.969 -9.336 1 95.5 99 VAL B O 1
ATOM 3288 N N . SER B 1 100 ? 4.414 9.398 -10.125 1 94.81 100 SER B N 1
ATOM 3289 C CA . SER B 1 100 ? 3.973 8.008 -10.047 1 94.81 100 SER B CA 1
ATOM 3290 C C . SER B 1 100 ? 4.727 7.133 -11.039 1 94.81 100 SER B C 1
ATOM 3292 O O . SER B 1 100 ? 5.188 6.047 -10.688 1 94.81 100 SER B O 1
ATOM 3294 N N . LEU B 1 101 ? 4.828 7.594 -12.289 1 94.94 101 LEU B N 1
ATOM 3295 C CA . LEU B 1 101 ? 5.523 6.816 -13.312 1 94.94 101 LEU B CA 1
ATOM 3296 C C . LEU B 1 101 ? 7.016 6.719 -13 1 94.94 101 LEU B C 1
ATOM 3298 O O . LEU B 1 101 ? 7.637 5.68 -13.234 1 94.94 101 LEU B O 1
ATOM 3302 N N . TYR B 1 102 ? 7.539 7.836 -12.523 1 96.62 102 TYR B N 1
ATOM 3303 C CA . TYR B 1 102 ? 8.93 7.832 -12.086 1 96.62 102 TYR B CA 1
ATOM 3304 C C . TYR B 1 102 ? 9.141 6.844 -10.945 1 96.62 102 TYR B C 1
ATOM 3306 O O . TYR B 1 102 ? 10.102 6.066 -10.961 1 96.62 102 TYR B O 1
ATOM 3314 N N . SER B 1 103 ? 8.281 6.809 -9.984 1 95.75 103 SER B N 1
ATOM 3315 C CA . SER B 1 103 ? 8.359 5.875 -8.867 1 95.75 103 SER B CA 1
ATOM 3316 C C . SER B 1 103 ? 8.25 4.434 -9.344 1 95.75 103 SER B C 1
ATOM 3318 O O . SER B 1 103 ? 8.961 3.555 -8.844 1 95.75 103 SER B O 1
ATOM 3320 N N . LEU B 1 104 ? 7.367 4.227 -10.266 1 94.94 104 LEU B N 1
ATOM 3321 C CA . LEU B 1 104 ? 7.195 2.887 -10.82 1 94.94 104 LEU B CA 1
ATOM 3322 C C . LEU B 1 104 ? 8.438 2.449 -11.586 1 94.94 104 LEU B C 1
ATOM 3324 O O . LEU B 1 104 ? 8.938 1.338 -11.391 1 94.94 104 LEU B O 1
ATOM 3328 N N . ALA B 1 105 ? 8.93 3.301 -12.43 1 96.19 105 ALA B N 1
ATOM 3329 C CA . ALA B 1 105 ? 10.086 2.994 -13.281 1 96.19 105 ALA B CA 1
ATOM 3330 C C . ALA B 1 105 ? 11.32 2.703 -12.438 1 96.19 105 ALA B C 1
ATOM 3332 O O . ALA B 1 105 ? 12.164 1.888 -12.82 1 96.19 105 ALA B O 1
ATOM 3333 N N . ALA B 1 106 ? 11.414 3.377 -11.359 1 95.25 106 ALA B N 1
ATOM 3334 C CA . ALA B 1 106 ? 12.586 3.201 -10.5 1 95.25 106 ALA B CA 1
ATOM 3335 C C . ALA B 1 106 ? 12.375 2.066 -9.508 1 95.25 106 ALA B C 1
ATOM 3337 O O . ALA B 1 106 ? 13.242 1.202 -9.344 1 95.25 106 ALA B O 1
ATOM 3338 N N . GLY B 1 107 ? 11.25 2.084 -8.891 1 94.44 107 GLY B N 1
ATOM 3339 C CA . GLY B 1 107 ? 11 1.182 -7.781 1 94.44 107 GLY B CA 1
ATOM 3340 C C . GLY B 1 107 ? 10.758 -0.251 -8.219 1 94.44 107 GLY B C 1
ATOM 3341 O O . GLY B 1 107 ? 11.242 -1.188 -7.578 1 94.44 107 GLY B O 1
ATOM 3342 N N . PHE B 1 108 ? 10.023 -0.423 -9.273 1 96 108 PHE B N 1
ATOM 3343 C CA . PHE B 1 108 ? 9.617 -1.752 -9.711 1 96 108 PHE B CA 1
ATOM 3344 C C . PHE B 1 108 ? 10.82 -2.572 -10.148 1 96 108 PHE B C 1
ATOM 3346 O O . PHE B 1 108 ? 11.055 -3.668 -9.625 1 96 108 PHE B O 1
ATOM 3353 N N . PRO B 1 109 ? 11.648 -2.059 -10.992 1 96.06 109 PRO B N 1
ATOM 3354 C CA . PRO B 1 109 ? 12.844 -2.824 -11.367 1 96.06 109 PRO B CA 1
ATOM 3355 C C . PRO B 1 109 ? 13.82 -3.002 -10.211 1 96.06 109 PRO B C 1
ATOM 3357 O O . PRO B 1 109 ? 14.5 -4.027 -10.125 1 96.06 109 PRO B O 1
ATOM 3360 N N . ALA B 1 110 ? 13.891 -2.037 -9.367 1 92.88 110 ALA B N 1
ATOM 3361 C CA . ALA B 1 110 ? 14.828 -2.111 -8.242 1 92.88 110 ALA B CA 1
ATOM 3362 C C . ALA B 1 110 ? 14.539 -3.33 -7.371 1 92.88 110 ALA B C 1
ATOM 3364 O O . ALA B 1 110 ? 15.461 -4.031 -6.945 1 92.88 110 ALA B O 1
ATOM 3365 N N . ALA B 1 111 ? 13.305 -3.559 -7.105 1 94.75 111 ALA B N 1
ATOM 3366 C CA . ALA B 1 111 ? 12.906 -4.703 -6.289 1 94.75 111 ALA B CA 1
ATOM 3367 C C . ALA B 1 111 ? 13.266 -6.016 -6.973 1 94.75 111 ALA B C 1
ATOM 3369 O O . ALA B 1 111 ? 13.734 -6.957 -6.324 1 94.75 111 ALA B O 1
ATOM 3370 N N . ILE B 1 112 ? 13.07 -6.113 -8.258 1 96.25 112 ILE B N 1
ATOM 3371 C CA . ILE B 1 112 ? 13.367 -7.316 -9.023 1 96.25 112 ILE B CA 1
ATOM 3372 C C . ILE B 1 112 ? 14.875 -7.543 -9.062 1 96.25 112 ILE B C 1
ATOM 3374 O O . ILE B 1 112 ? 15.352 -8.656 -8.836 1 96.25 112 ILE B O 1
ATOM 3378 N N . ILE B 1 113 ? 15.594 -6.426 -9.359 1 93.38 113 ILE B N 1
ATOM 3379 C CA . ILE B 1 113 ? 17.047 -6.508 -9.422 1 93.38 113 ILE B CA 1
ATOM 3380 C C . ILE B 1 113 ? 17.594 -6.996 -8.078 1 93.38 113 ILE B C 1
ATOM 3382 O O . ILE B 1 113 ? 18.453 -7.891 -8.039 1 93.38 113 ILE B O 1
ATOM 3386 N N . LEU B 1 114 ? 17.109 -6.496 -7.012 1 91.12 114 LEU B N 1
ATOM 3387 C CA . LEU B 1 114 ? 17.562 -6.91 -5.684 1 91.12 114 LEU B CA 1
ATOM 3388 C C . LEU B 1 114 ? 17.219 -8.375 -5.434 1 91.12 114 LEU B C 1
ATOM 3390 O O . LEU B 1 114 ? 18.031 -9.117 -4.883 1 91.12 114 LEU B O 1
ATOM 3394 N N . ALA B 1 115 ? 16.047 -8.789 -5.82 1 94.25 115 ALA B N 1
ATOM 3395 C CA . ALA B 1 115 ? 15.625 -10.18 -5.637 1 94.25 115 ALA B CA 1
ATOM 3396 C C . ALA B 1 115 ? 16.562 -11.133 -6.375 1 94.25 115 ALA B C 1
ATOM 3398 O O . ALA B 1 115 ? 17 -12.141 -5.816 1 94.25 115 ALA B O 1
ATOM 3399 N N . VAL B 1 116 ? 16.844 -10.805 -7.609 1 93.56 116 VAL B N 1
ATOM 3400 C CA . VAL B 1 116 ? 17.719 -11.648 -8.43 1 93.56 116 VAL B CA 1
ATOM 3401 C C . VAL B 1 116 ? 19.125 -11.68 -7.828 1 93.56 116 VAL B C 1
ATOM 3403 O O . VAL B 1 116 ? 19.75 -12.742 -7.762 1 93.56 116 VAL B O 1
ATOM 3406 N N . ALA B 1 117 ? 19.625 -10.508 -7.406 1 89.56 117 ALA B N 1
ATOM 3407 C CA . ALA B 1 117 ? 20.953 -10.422 -6.793 1 89.56 117 ALA B CA 1
ATOM 3408 C C . ALA B 1 117 ? 21.031 -11.297 -5.547 1 89.56 117 ALA B C 1
ATOM 3410 O O . ALA B 1 117 ? 22 -12.031 -5.355 1 89.56 117 ALA B O 1
ATOM 3411 N N . ILE B 1 118 ? 20.047 -11.258 -4.734 1 88.25 118 ILE B N 1
ATOM 3412 C CA . ILE B 1 118 ? 20.031 -12.031 -3.502 1 88.25 118 ILE B CA 1
ATOM 3413 C C . ILE B 1 118 ? 19.922 -13.523 -3.834 1 88.25 118 ILE B C 1
ATOM 3415 O O . ILE B 1 118 ? 20.578 -14.352 -3.203 1 88.25 118 ILE B O 1
ATOM 3419 N N . ASN B 1 119 ? 19.125 -13.781 -4.852 1 88.56 119 ASN B N 1
ATOM 3420 C CA . ASN B 1 119 ? 18.922 -15.172 -5.266 1 88.56 119 ASN B CA 1
ATOM 3421 C C . ASN B 1 119 ? 20.219 -15.797 -5.773 1 88.56 119 ASN B C 1
ATOM 3423 O O . ASN B 1 119 ? 20.406 -17.016 -5.668 1 88.56 119 ASN B O 1
ATOM 3427 N N . GLU B 1 120 ? 21.062 -15.023 -6.297 1 84.88 120 GLU B N 1
ATOM 3428 C CA . GLU B 1 120 ? 22.328 -15.492 -6.867 1 84.88 120 GLU B CA 1
ATOM 3429 C C . GLU B 1 120 ? 23.344 -15.797 -5.77 1 84.88 120 GLU B C 1
ATOM 3431 O O . GLU B 1 120 ? 24.344 -16.484 -6.016 1 84.88 120 GLU B O 1
ATOM 3436 N N . CYS B 1 121 ? 23.078 -15.281 -4.641 1 81.69 121 CYS B N 1
ATOM 3437 C CA . CYS B 1 121 ? 24 -15.531 -3.539 1 81.69 121 CYS B CA 1
ATOM 3438 C C . CYS B 1 121 ? 23.938 -16.984 -3.088 1 81.69 121 CYS B C 1
ATOM 3440 O O . CYS B 1 121 ? 22.844 -17.562 -2.994 1 81.69 121 CYS B O 1
ATOM 3442 N N . LYS B 1 122 ? 25.047 -17.609 -2.881 1 78.69 122 LYS B N 1
ATOM 3443 C CA . LYS B 1 122 ? 25.094 -19.031 -2.551 1 78.69 122 LYS B CA 1
ATOM 3444 C C . LYS B 1 122 ? 25.031 -19.25 -1.041 1 78.69 122 LYS B C 1
ATOM 3446 O O . LYS B 1 122 ? 24.469 -20.234 -0.57 1 78.69 122 LYS B O 1
ATOM 3451 N N . SER B 1 123 ? 25.609 -18.328 -0.323 1 82.06 123 SER B N 1
ATOM 3452 C CA . SER B 1 123 ? 25.672 -18.484 1.127 1 82.06 123 SER B CA 1
ATOM 3453 C C . SER B 1 123 ? 24.344 -18.125 1.775 1 82.06 123 SER B C 1
ATOM 3455 O O . SER B 1 123 ? 23.828 -17.016 1.603 1 82.06 123 SER B O 1
ATOM 3457 N N . LYS B 1 124 ? 23.812 -19.047 2.506 1 83.38 124 LYS B N 1
ATOM 3458 C CA . LYS B 1 124 ? 22.531 -18.844 3.188 1 83.38 124 LYS B CA 1
ATOM 3459 C C . LYS B 1 124 ? 22.641 -17.719 4.211 1 83.38 124 LYS B C 1
ATOM 3461 O O . LYS B 1 124 ? 21.703 -16.906 4.352 1 83.38 124 LYS B O 1
ATOM 3466 N N . TRP B 1 125 ? 23.766 -17.734 4.859 1 82.25 125 TRP B N 1
ATOM 3467 C CA . TRP B 1 125 ? 23.953 -16.703 5.875 1 82.25 125 TRP B CA 1
ATOM 3468 C C . TRP B 1 125 ? 24.016 -15.312 5.242 1 82.25 125 TRP B C 1
ATOM 3470 O O . TRP B 1 125 ? 23.438 -14.359 5.777 1 82.25 125 TRP B O 1
ATOM 3480 N N . TYR B 1 126 ? 24.688 -15.18 4.172 1 79.62 126 TYR B N 1
ATOM 3481 C CA . TYR B 1 126 ? 24.781 -13.906 3.471 1 79.62 126 TYR B CA 1
ATOM 3482 C C . TYR B 1 126 ? 23.406 -13.469 2.959 1 79.62 126 TYR B C 1
ATOM 3484 O O . TYR B 1 126 ? 23.031 -12.305 3.098 1 79.62 126 TYR B O 1
ATOM 3492 N N . LYS B 1 127 ? 22.625 -14.383 2.396 1 84.88 127 LYS B N 1
ATOM 3493 C CA . LYS B 1 127 ? 21.297 -14.086 1.896 1 84.88 127 LYS B CA 1
ATOM 3494 C C . LYS B 1 127 ? 20.406 -13.531 3.006 1 84.88 127 LYS B C 1
ATOM 3496 O O . LYS B 1 127 ? 19.766 -12.492 2.836 1 84.88 127 LYS B O 1
ATOM 3501 N N . LYS B 1 128 ? 20.516 -14.164 4.086 1 83 128 LYS B N 1
ATOM 3502 C CA . LYS B 1 128 ? 19.688 -13.773 5.227 1 83 128 LYS B CA 1
ATOM 3503 C C . LYS B 1 128 ? 20.078 -12.398 5.746 1 83 128 LYS B C 1
ATOM 3505 O O . LYS B 1 128 ? 19.219 -11.578 6.066 1 83 128 LYS B O 1
ATOM 3510 N N . THR B 1 129 ? 21.359 -12.195 5.848 1 81 129 THR B N 1
ATOM 3511 C CA . THR B 1 129 ? 21.859 -10.914 6.355 1 81 129 THR B CA 1
ATOM 3512 C C . THR B 1 129 ? 21.469 -9.773 5.426 1 81 129 THR B C 1
ATOM 3514 O O . THR B 1 129 ? 20.984 -8.734 5.879 1 81 129 THR B O 1
ATOM 3517 N N . VAL B 1 130 ? 21.656 -10.008 4.125 1 82.12 130 VAL B N 1
ATOM 3518 C CA . VAL B 1 130 ? 21.312 -8.984 3.145 1 82.12 130 VAL B CA 1
ATOM 3519 C C . VAL B 1 130 ? 19.812 -8.719 3.176 1 82.12 130 VAL B C 1
ATOM 3521 O O . VAL B 1 130 ? 19.375 -7.562 3.096 1 82.12 130 VAL B O 1
ATOM 3524 N N . GLN B 1 131 ? 19 -9.734 3.299 1 83.81 131 GLN B N 1
ATOM 3525 C CA . GLN B 1 131 ? 17.547 -9.594 3.365 1 83.81 131 GLN B CA 1
ATOM 3526 C C . GLN B 1 131 ? 17.141 -8.781 4.586 1 83.81 131 GLN B C 1
ATOM 3528 O O . GLN B 1 131 ? 16.312 -7.859 4.477 1 83.81 131 GLN B O 1
ATOM 3533 N N . MET B 1 132 ? 17.703 -9.055 5.672 1 79.31 132 MET B N 1
ATOM 3534 C CA . MET B 1 132 ? 17.328 -8.359 6.902 1 79.31 132 MET B CA 1
ATOM 3535 C C . MET B 1 132 ? 17.672 -6.879 6.816 1 79.31 132 MET B C 1
ATOM 3537 O O . MET B 1 132 ? 16.891 -6.027 7.223 1 79.31 132 MET B O 1
ATOM 3541 N N . ILE B 1 133 ? 18.797 -6.641 6.281 1 80.81 133 ILE B N 1
ATOM 3542 C CA . ILE B 1 133 ? 19.266 -5.266 6.176 1 80.81 133 ILE B CA 1
ATOM 3543 C C . ILE B 1 133 ? 18.406 -4.5 5.172 1 80.81 133 ILE B C 1
ATOM 3545 O O . ILE B 1 133 ? 18.031 -3.348 5.406 1 80.81 133 ILE B O 1
ATOM 3549 N N . THR B 1 134 ? 18.094 -5.152 4.109 1 84.38 134 THR B N 1
ATOM 3550 C CA . THR B 1 134 ? 17.359 -4.469 3.047 1 84.38 134 THR B CA 1
ATOM 3551 C C . THR B 1 134 ? 15.883 -4.328 3.404 1 84.38 134 THR B C 1
ATOM 3553 O O . THR B 1 134 ? 15.203 -3.424 2.912 1 84.38 134 THR B O 1
ATOM 3556 N N . TYR B 1 135 ? 15.391 -5.188 4.312 1 85.12 135 TYR B N 1
ATOM 3557 C CA . TYR B 1 135 ? 13.992 -5.117 4.723 1 85.12 135 TYR B CA 1
ATOM 3558 C C . TYR B 1 135 ? 13.789 -4.047 5.789 1 85.12 135 TYR B C 1
ATOM 3560 O O . TYR B 1 135 ? 12.695 -3.484 5.914 1 85.12 135 TYR B O 1
ATOM 3568 N N . ALA B 1 136 ? 14.797 -3.658 6.473 1 83.19 136 ALA B N 1
ATOM 3569 C CA . ALA B 1 136 ? 14.734 -2.865 7.699 1 83.19 136 ALA B CA 1
ATOM 3570 C C . ALA B 1 136 ? 14.125 -1.493 7.434 1 83.19 136 ALA B C 1
ATOM 3572 O O . ALA B 1 136 ? 13.297 -1.015 8.211 1 83.19 136 ALA B O 1
ATOM 3573 N N . PRO B 1 137 ? 14.445 -0.814 6.348 1 85.25 137 PRO B N 1
ATOM 3574 C CA . PRO B 1 137 ? 13.906 0.53 6.129 1 85.25 137 PRO B CA 1
ATOM 3575 C C . PRO B 1 137 ? 12.383 0.543 6.012 1 85.25 137 PRO B C 1
ATOM 3577 O O . PRO B 1 137 ? 11.75 1.564 6.289 1 85.25 137 PRO B O 1
ATOM 3580 N N . HIS B 1 138 ? 11.883 -0.552 5.598 1 88.25 138 HIS B N 1
ATOM 3581 C CA . HIS B 1 138 ? 10.445 -0.639 5.383 1 88.25 138 HIS B CA 1
ATOM 3582 C C . HIS B 1 138 ? 9.68 -0.405 6.68 1 88.25 138 HIS B C 1
ATOM 3584 O O . HIS B 1 138 ? 8.516 -0.003 6.656 1 88.25 138 HIS B O 1
ATOM 3590 N N . PHE B 1 139 ? 10.312 -0.524 7.781 1 83.62 139 PHE B N 1
ATOM 3591 C CA . PHE B 1 139 ? 9.625 -0.453 9.062 1 83.62 139 PHE B CA 1
ATOM 3592 C C . PHE B 1 139 ? 9.695 0.957 9.641 1 83.62 139 PHE B C 1
ATOM 3594 O O . PHE B 1 139 ? 9.094 1.241 10.672 1 83.62 139 PHE B O 1
ATOM 3601 N N . ILE B 1 140 ? 10.391 1.79 8.93 1 82.62 140 ILE B N 1
ATOM 3602 C CA . ILE B 1 140 ? 10.383 3.201 9.297 1 82.62 140 ILE B CA 1
ATOM 3603 C C . ILE B 1 140 ? 9.062 3.842 8.859 1 82.62 140 ILE B C 1
ATOM 3605 O O . ILE B 1 140 ? 8.664 3.717 7.703 1 82.62 140 ILE B O 1
ATOM 3609 N N . SER B 1 141 ? 8.43 4.426 9.812 1 81.19 141 SER B N 1
ATOM 3610 C CA . SER B 1 141 ? 7.16 5.051 9.461 1 81.19 141 SER B CA 1
ATOM 3611 C C . SER B 1 141 ? 7.352 6.172 8.453 1 81.19 141 SER B C 1
ATOM 3613 O O . SER B 1 141 ? 8.438 6.742 8.344 1 81.19 141 SER B O 1
ATOM 3615 N N . THR B 1 142 ? 6.328 6.48 7.777 1 84.69 142 THR B N 1
ATOM 3616 C CA . THR B 1 142 ? 6.379 7.512 6.746 1 84.69 142 THR B CA 1
ATOM 3617 C C . THR B 1 142 ? 6.719 8.867 7.355 1 84.69 142 THR B C 1
ATOM 3619 O O . THR B 1 142 ? 7.484 9.641 6.773 1 84.69 142 THR B O 1
ATOM 3622 N N . VAL B 1 143 ? 6.176 9.148 8.492 1 80.06 143 VAL B N 1
ATOM 3623 C CA . VAL B 1 143 ? 6.414 10.43 9.156 1 80.06 143 VAL B CA 1
ATOM 3624 C C . VAL B 1 143 ? 7.887 10.547 9.539 1 80.06 143 VAL B C 1
ATOM 3626 O O . VAL B 1 143 ? 8.523 11.578 9.289 1 80.06 143 VAL B O 1
ATOM 3629 N N . VAL B 1 144 ? 8.367 9.484 10.133 1 80.75 144 VAL B N 1
ATOM 3630 C CA . VAL B 1 144 ? 9.766 9.477 10.539 1 80.75 144 VAL B CA 1
ATOM 3631 C C . VAL B 1 144 ? 10.664 9.555 9.305 1 80.75 144 VAL B C 1
ATOM 3633 O O . VAL B 1 144 ? 11.656 10.289 9.305 1 80.75 144 VAL B O 1
ATOM 3636 N N . MET B 1 145 ? 10.25 8.844 8.305 1 86.25 145 MET B N 1
ATOM 3637 C CA . MET B 1 145 ? 11.023 8.867 7.066 1 86.25 145 MET B CA 1
ATOM 3638 C C . MET B 1 145 ? 11.062 10.273 6.484 1 86.25 145 MET B C 1
ATOM 3640 O O . MET B 1 145 ? 12.117 10.734 6.035 1 86.25 145 MET B O 1
ATOM 3644 N N . ALA B 1 146 ? 9.961 10.953 6.441 1 87.69 146 ALA B N 1
ATOM 3645 C CA . ALA B 1 146 ? 9.914 12.32 5.938 1 87.69 146 ALA B CA 1
ATOM 3646 C C . ALA B 1 146 ? 10.812 13.242 6.762 1 87.69 146 ALA B C 1
ATOM 3648 O O . ALA B 1 146 ? 11.531 14.078 6.211 1 87.69 146 ALA B O 1
ATOM 3649 N N . GLY B 1 147 ? 10.758 13.086 8.062 1 82.81 147 GLY B N 1
ATOM 3650 C CA . GLY B 1 147 ? 11.633 13.859 8.93 1 82.81 147 GLY B CA 1
ATOM 3651 C C . GLY B 1 147 ? 13.109 13.625 8.656 1 82.81 147 GLY B C 1
ATOM 3652 O O . GLY B 1 147 ? 13.891 14.57 8.609 1 82.81 147 GLY B O 1
ATOM 3653 N N . ILE B 1 148 ? 13.414 12.398 8.477 1 83.75 148 ILE B N 1
ATOM 3654 C CA . ILE B 1 148 ? 14.797 12.039 8.188 1 83.75 148 ILE B CA 1
ATOM 3655 C C . ILE B 1 148 ? 15.234 12.695 6.883 1 83.75 148 ILE B C 1
ATOM 3657 O O . ILE B 1 148 ? 16.328 13.266 6.809 1 83.75 148 ILE B O 1
ATOM 3661 N N . VAL B 1 149 ? 14.445 12.586 5.879 1 88.81 149 VAL B N 1
ATOM 3662 C CA . VAL B 1 149 ? 14.766 13.164 4.574 1 88.81 149 VAL B CA 1
ATOM 3663 C C . VAL B 1 149 ? 15 14.664 4.715 1 88.81 149 VAL B C 1
ATOM 3665 O O . VAL B 1 149 ? 16 15.188 4.219 1 88.81 149 VAL B O 1
ATOM 3668 N N . ILE B 1 150 ? 14.133 15.336 5.398 1 88.56 150 ILE B N 1
ATOM 3669 C CA . ILE B 1 150 ? 14.219 16.781 5.578 1 88.56 150 ILE B CA 1
ATOM 3670 C C . ILE B 1 150 ? 15.5 17.125 6.332 1 88.56 150 ILE B C 1
ATOM 3672 O O . ILE B 1 150 ? 16.203 18.078 5.965 1 88.56 150 ILE B O 1
ATOM 3676 N N . MET B 1 151 ? 15.852 16.359 7.27 1 83.75 151 MET B N 1
ATOM 3677 C CA . MET B 1 151 ? 17.016 16.656 8.109 1 83.75 151 MET B CA 1
ATOM 3678 C C . MET B 1 151 ? 18.312 16.344 7.363 1 83.75 151 MET B C 1
ATOM 3680 O O . MET B 1 151 ? 19.266 17.109 7.453 1 83.75 151 MET B O 1
ATOM 3684 N N . VAL B 1 152 ? 18.312 15.266 6.691 1 85.38 152 VAL B N 1
ATOM 3685 C CA . VAL B 1 152 ? 19.5 14.836 5.973 1 85.38 152 VAL B CA 1
ATOM 3686 C C . VAL B 1 152 ? 19.797 15.812 4.836 1 85.38 152 VAL B C 1
ATOM 3688 O O . VAL B 1 152 ? 20.969 16.062 4.516 1 85.38 152 VAL B O 1
ATOM 3691 N N . LEU B 1 153 ? 18.766 16.453 4.383 1 90.38 153 LEU B N 1
ATOM 3692 C CA . LEU B 1 153 ? 18.938 17.328 3.223 1 90.38 153 LEU B CA 1
ATOM 3693 C C . LEU B 1 153 ? 18.938 18.797 3.641 1 90.38 153 LEU B C 1
ATOM 3695 O O . LEU B 1 153 ? 18.906 19.688 2.789 1 90.38 153 LEU B O 1
ATOM 3699 N N . SER B 1 154 ? 18.953 19.031 4.898 1 89.12 154 SER B N 1
ATOM 3700 C CA . SER B 1 154 ? 18.984 20.391 5.402 1 89.12 154 SER B CA 1
ATOM 3701 C C . SER B 1 154 ? 20.156 21.172 4.836 1 89.12 154 SER B C 1
ATOM 3703 O O . SER B 1 154 ? 21.266 20.656 4.754 1 89.12 154 SER B O 1
ATOM 3705 N N . PRO B 1 155 ? 19.953 22.391 4.441 1 90.88 155 PRO B N 1
ATOM 3706 C CA . PRO B 1 155 ? 21.031 23.188 3.865 1 90.88 155 PRO B CA 1
ATOM 3707 C C . PRO B 1 155 ? 22.078 23.594 4.902 1 90.88 155 PRO B C 1
ATOM 3709 O O . PRO B 1 155 ? 23.234 23.844 4.555 1 90.88 155 PRO B O 1
ATOM 3712 N N . TYR B 1 156 ? 21.766 23.656 6.07 1 85.31 156 TYR B N 1
ATOM 3713 C CA . TYR B 1 156 ? 22.656 24.188 7.09 1 85.31 156 TYR B CA 1
ATOM 3714 C C . TYR B 1 156 ? 23.375 23.062 7.816 1 85.31 156 TYR B C 1
ATOM 3716 O O . TYR B 1 156 ? 24.594 23.125 8.039 1 85.31 156 TYR B O 1
ATOM 3724 N N . SER B 1 157 ? 22.641 21.969 8.094 1 80.69 157 SER B N 1
ATOM 3725 C CA . SER B 1 157 ? 23.234 20.969 8.961 1 80.69 157 SER B CA 1
ATOM 3726 C C . SER B 1 157 ? 23.078 19.562 8.375 1 80.69 157 SER B C 1
ATOM 3728 O O . SER B 1 157 ? 23.422 18.578 9.016 1 80.69 157 SER B O 1
ATOM 3730 N N . GLY B 1 158 ? 22.656 19.438 7.191 1 84.38 158 GLY B N 1
ATOM 3731 C CA . GLY B 1 158 ? 22.391 18.141 6.602 1 84.38 158 GLY B CA 1
ATOM 3732 C C . GLY B 1 158 ? 23.656 17.406 6.188 1 84.38 158 GLY B C 1
ATOM 3733 O O . GLY B 1 158 ? 24.625 18.031 5.734 1 84.38 158 GLY B O 1
ATOM 3734 N N . VAL B 1 159 ? 23.641 16.141 6.289 1 82.19 159 VAL B N 1
ATOM 3735 C CA . VAL B 1 159 ? 24.797 15.297 5.996 1 82.19 159 VAL B CA 1
ATOM 3736 C C . VAL B 1 159 ? 25.141 15.391 4.508 1 82.19 159 VAL B C 1
ATOM 3738 O O . VAL B 1 159 ? 26.312 15.391 4.129 1 82.19 159 VAL B O 1
ATOM 3741 N N . VAL B 1 160 ? 24.172 15.484 3.664 1 87.12 160 VAL B N 1
ATOM 3742 C CA . VAL B 1 160 ? 24.391 15.508 2.225 1 87.12 160 VAL B CA 1
ATOM 3743 C C . VAL B 1 160 ? 25.141 16.781 1.845 1 87.12 160 VAL B C 1
ATOM 3745 O O . VAL B 1 160 ? 26.125 16.734 1.099 1 87.12 160 VAL B O 1
ATOM 3748 N N . ASN B 1 161 ? 24.672 17.844 2.393 1 90.25 161 ASN B N 1
ATOM 3749 C CA . ASN B 1 161 ? 25.359 19.109 2.111 1 90.25 161 ASN B CA 1
ATOM 3750 C C . ASN B 1 161 ? 26.75 19.141 2.723 1 90.25 161 ASN B C 1
ATOM 3752 O O . ASN B 1 161 ? 27.672 19.734 2.156 1 90.25 161 ASN B O 1
ATOM 3756 N N . ASN B 1 162 ? 26.953 18.453 3.879 1 85.88 162 ASN B N 1
ATOM 3757 C CA . ASN B 1 162 ? 28.297 18.328 4.445 1 85.88 162 ASN B CA 1
ATOM 3758 C C . ASN B 1 162 ? 29.234 17.609 3.49 1 85.88 162 ASN B C 1
ATOM 3760 O O . ASN B 1 162 ? 30.391 18.016 3.328 1 85.88 162 ASN B O 1
ATOM 3764 N N . ILE B 1 163 ? 28.734 16.594 2.898 1 86.56 163 ILE B N 1
ATOM 3765 C CA . ILE B 1 163 ? 29.531 15.812 1.952 1 86.56 163 ILE B CA 1
ATOM 3766 C C . ILE B 1 163 ? 29.828 16.656 0.709 1 86.56 163 ILE B C 1
ATOM 3768 O O . ILE B 1 163 ? 30.953 16.688 0.216 1 86.56 163 ILE B O 1
ATOM 3772 N N . ILE B 1 164 ? 28.828 17.328 0.197 1 92.56 164 ILE B N 1
ATOM 3773 C CA . ILE B 1 164 ? 28.984 18.172 -0.976 1 92.56 164 ILE B CA 1
ATOM 3774 C C . ILE B 1 164 ? 30.062 19.234 -0.704 1 92.56 164 ILE B C 1
ATOM 3776 O O . ILE B 1 164 ? 30.953 19.438 -1.526 1 92.56 164 ILE B O 1
ATOM 3780 N N . GLN B 1 165 ? 29.922 19.812 0.455 1 93.31 165 GLN B N 1
ATOM 3781 C CA . GLN B 1 165 ? 30.891 20.844 0.835 1 93.31 165 GLN B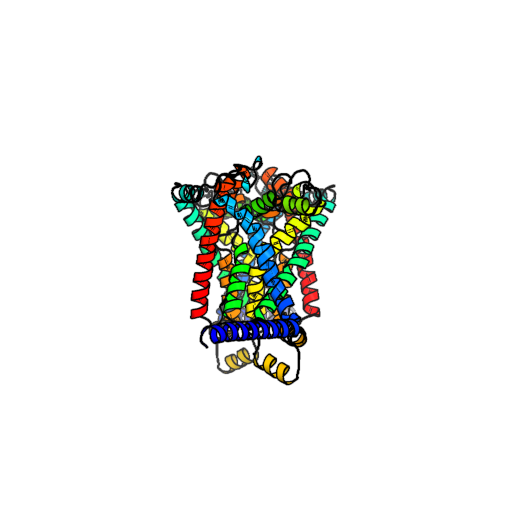 CA 1
ATOM 3782 C C . GLN B 1 165 ? 32.281 20.25 0.999 1 93.31 165 GLN B C 1
ATOM 3784 O O . GLN B 1 165 ? 33.281 20.875 0.645 1 93.31 165 GLN B O 1
ATOM 3789 N N . ALA B 1 166 ? 32.438 19.094 1.549 1 91.94 166 ALA B N 1
ATOM 3790 C CA . ALA B 1 166 ? 33.719 18.422 1.735 1 91.94 166 ALA B CA 1
ATOM 3791 C C . ALA B 1 166 ? 34.406 18.188 0.397 1 91.94 166 ALA B C 1
ATOM 3793 O O . ALA B 1 166 ? 35.625 18.172 0.321 1 91.94 166 ALA B O 1
ATOM 3794 N N . PHE B 1 167 ? 33.625 18.016 -0.655 1 94.69 167 PHE B N 1
ATOM 3795 C CA . PHE B 1 167 ? 34.188 17.766 -1.979 1 94.69 167 PHE B CA 1
ATOM 3796 C C . PHE B 1 167 ? 34.312 19.062 -2.775 1 94.69 167 PHE B C 1
ATOM 3798 O O . PHE B 1 167 ? 34.5 19.047 -3.988 1 94.69 167 PHE B O 1
ATOM 3805 N N . GLY B 1 168 ? 34.062 20.203 -2.146 1 94.25 168 GLY B N 1
ATOM 3806 C CA . GLY B 1 168 ? 34.312 21.516 -2.736 1 94.25 168 GLY B CA 1
ATOM 3807 C C . GLY B 1 168 ? 33.062 22.109 -3.371 1 94.25 168 GLY B C 1
ATOM 3808 O O . GLY B 1 168 ? 33.156 23.141 -4.059 1 94.25 168 GLY B O 1
ATOM 3809 N N . GLY B 1 169 ? 31.953 21.531 -3.168 1 95.5 169 GLY B N 1
ATOM 3810 C CA . GLY B 1 169 ? 30.703 22.047 -3.73 1 95.5 169 GLY B CA 1
ATOM 3811 C C . GLY B 1 169 ? 30.016 23.047 -2.824 1 95.5 169 GLY B C 1
ATOM 3812 O O . GLY B 1 169 ? 30.453 23.281 -1.695 1 95.5 169 GLY B O 1
ATOM 3813 N N . GLU B 1 170 ? 28.938 23.656 -3.381 1 95.75 170 GLU B N 1
ATOM 3814 C CA . GLU B 1 170 ? 28.109 24.578 -2.607 1 95.75 170 GLU B CA 1
ATOM 3815 C C . GLU B 1 170 ? 26.891 23.875 -2.037 1 95.75 170 GLU B C 1
ATOM 3817 O O . GLU B 1 170 ? 26.328 22.984 -2.672 1 95.75 170 GLU B O 1
ATOM 3822 N N . ARG B 1 171 ? 26.578 24.375 -0.881 1 94.5 171 ARG B N 1
ATOM 3823 C CA . ARG B 1 171 ? 25.422 23.797 -0.212 1 94.5 171 ARG B CA 1
ATOM 3824 C C . ARG B 1 171 ? 24.141 24.078 -1.005 1 94.5 171 ARG B C 1
ATOM 3826 O O . ARG B 1 171 ? 23.984 25.156 -1.568 1 94.5 171 ARG B O 1
ATOM 3833 N N . ILE B 1 172 ? 23.344 23.141 -1.072 1 95.31 172 ILE B N 1
ATOM 3834 C CA . ILE B 1 172 ? 22.109 23.203 -1.851 1 95.31 172 ILE B CA 1
ATOM 3835 C C . ILE B 1 172 ? 20.906 23.094 -0.919 1 95.31 172 ILE B C 1
ATOM 3837 O O . ILE B 1 172 ? 20.906 22.281 0.005 1 95.31 172 ILE B O 1
ATOM 3841 N N . ASP B 1 173 ? 19.906 23.969 -1.15 1 95.38 173 ASP B N 1
ATOM 3842 C CA . ASP B 1 173 ? 18.625 23.812 -0.467 1 95.38 173 ASP B CA 1
ATOM 3843 C C . ASP B 1 173 ? 17.672 22.906 -1.25 1 95.38 173 ASP B C 1
ATOM 3845 O O . ASP B 1 173 ? 16.766 23.375 -1.926 1 95.38 173 ASP B O 1
ATOM 3849 N N . PHE B 1 174 ? 17.828 21.656 -1.048 1 95.56 174 PHE B N 1
ATOM 3850 C CA . PHE B 1 174 ? 17.125 20.641 -1.833 1 95.56 174 PHE B CA 1
ATOM 3851 C C . PHE B 1 174 ? 15.625 20.781 -1.702 1 95.56 174 PHE B C 1
ATOM 3853 O O . PHE B 1 174 ? 14.898 20.688 -2.693 1 95.56 174 PHE B O 1
ATOM 3860 N N . MET B 1 175 ? 15.133 21.078 -0.499 1 93.69 175 MET B N 1
ATOM 3861 C CA . MET B 1 175 ? 13.703 21.078 -0.219 1 93.69 175 MET B CA 1
ATOM 3862 C C . MET B 1 175 ? 13.031 22.312 -0.798 1 93.69 175 MET B C 1
ATOM 3864 O O . MET B 1 175 ? 11.828 22.328 -1.05 1 93.69 175 MET B O 1
ATOM 3868 N N . ALA B 1 176 ? 13.82 23.328 -1.008 1 94.31 176 ALA B N 1
ATOM 3869 C CA . ALA B 1 176 ? 13.289 24.594 -1.526 1 94.31 176 ALA B CA 1
ATOM 3870 C C . ALA B 1 176 ? 13.375 24.641 -3.049 1 94.31 176 ALA B C 1
ATOM 3872 O O . ALA B 1 176 ? 12.883 25.578 -3.676 1 94.31 176 ALA B O 1
ATOM 3873 N N . ASN B 1 177 ? 13.992 23.656 -3.588 1 95.19 177 ASN B N 1
ATOM 3874 C CA . ASN B 1 177 ? 14.094 23.562 -5.039 1 95.19 177 ASN B CA 1
ATOM 3875 C C . ASN B 1 177 ? 13.125 22.516 -5.594 1 95.19 177 ASN B C 1
ATOM 3877 O O . ASN B 1 177 ? 13.336 21.312 -5.414 1 95.19 177 ASN B O 1
ATOM 3881 N N . ALA B 1 178 ? 12.133 22.922 -6.348 1 96.12 178 ALA B N 1
ATOM 3882 C CA . ALA B 1 178 ? 11.062 22.078 -6.863 1 96.12 178 ALA B CA 1
ATOM 3883 C C . ALA B 1 178 ? 11.609 21.016 -7.809 1 96.12 178 ALA B C 1
ATOM 3885 O O . ALA B 1 178 ? 11.016 19.938 -7.953 1 96.12 178 ALA B O 1
ATOM 3886 N N . GLY B 1 179 ? 12.711 21.281 -8.375 1 96.31 179 GLY B N 1
ATOM 3887 C CA . GLY B 1 179 ? 13.297 20.344 -9.32 1 96.31 179 GLY B CA 1
ATOM 3888 C C . GLY B 1 179 ? 13.789 19.062 -8.664 1 96.31 179 GLY B C 1
ATOM 3889 O O . GLY B 1 179 ? 13.852 18.016 -9.312 1 96.31 179 GLY B O 1
ATOM 3890 N N . TYR B 1 180 ? 14.094 19.156 -7.414 1 96.75 180 TYR B N 1
ATOM 3891 C CA . TYR B 1 180 ? 14.641 17.984 -6.719 1 96.75 180 TYR B CA 1
ATOM 3892 C C . TYR B 1 180 ? 13.539 17.156 -6.078 1 96.75 180 TYR B C 1
ATOM 3894 O O . TYR B 1 180 ? 13.773 16.031 -5.648 1 96.75 180 TYR B O 1
ATOM 3902 N N . PHE B 1 181 ? 12.367 17.688 -6 1 97 181 PHE B N 1
ATOM 3903 C CA . PHE B 1 181 ? 11.312 17.062 -5.207 1 97 181 PHE B CA 1
ATOM 3904 C C . PHE B 1 181 ? 11.039 15.641 -5.684 1 97 181 PHE B C 1
ATOM 3906 O O . PHE B 1 181 ? 11.008 14.703 -4.883 1 97 181 PHE B O 1
ATOM 3913 N N . ARG B 1 182 ? 10.914 15.5 -7.008 1 96.75 182 ARG B N 1
ATOM 3914 C CA . ARG B 1 182 ? 10.562 14.18 -7.535 1 96.75 182 ARG B CA 1
ATOM 3915 C C . ARG B 1 182 ? 11.672 13.172 -7.254 1 96.75 182 ARG B C 1
ATOM 3917 O O . ARG B 1 182 ? 11.391 12.016 -6.934 1 96.75 182 ARG B O 1
ATOM 3924 N N . HIS B 1 183 ? 12.859 13.57 -7.367 1 96.75 183 HIS B N 1
ATOM 3925 C CA . HIS B 1 183 ? 13.984 12.68 -7.098 1 96.75 183 HIS B CA 1
ATOM 3926 C C . HIS B 1 183 ? 14.023 12.273 -5.629 1 96.75 183 HIS B C 1
ATOM 3928 O O . HIS B 1 183 ? 14.203 11.102 -5.312 1 96.75 183 HIS B O 1
ATOM 3934 N N . ILE B 1 184 ? 13.836 13.289 -4.801 1 95.56 184 ILE B N 1
ATOM 3935 C CA . ILE B 1 184 ? 13.867 13.047 -3.363 1 95.56 184 ILE B CA 1
ATOM 3936 C C . ILE B 1 184 ? 12.758 12.062 -2.984 1 95.56 184 ILE B C 1
ATOM 3938 O O . ILE B 1 184 ? 13.008 11.094 -2.262 1 95.56 184 ILE B O 1
ATOM 3942 N N . TYR B 1 185 ? 11.594 12.289 -3.48 1 96.06 185 TYR B N 1
ATOM 3943 C CA . TYR B 1 185 ? 10.445 11.445 -3.174 1 96.06 185 TYR B CA 1
ATOM 3944 C C . TYR B 1 185 ? 10.672 10.023 -3.664 1 96.06 185 TYR B C 1
ATOM 3946 O O . TYR B 1 185 ? 10.523 9.062 -2.9 1 96.06 185 TYR B O 1
ATOM 3954 N N . VAL B 1 186 ? 11.094 9.875 -4.922 1 95.5 186 VAL B N 1
ATOM 3955 C CA . VAL B 1 186 ? 11.18 8.57 -5.574 1 95.5 186 VAL B CA 1
ATOM 3956 C C . VAL B 1 186 ? 12.305 7.754 -4.949 1 95.5 186 VAL B C 1
ATOM 3958 O O . VAL B 1 186 ? 12.094 6.613 -4.527 1 95.5 186 VAL B O 1
ATOM 3961 N N . TRP B 1 187 ? 13.414 8.344 -4.762 1 93.38 187 TRP B N 1
ATOM 3962 C CA . TRP B 1 187 ? 14.57 7.539 -4.363 1 93.38 187 TRP B CA 1
ATOM 3963 C C . TRP B 1 187 ? 14.539 7.25 -2.867 1 93.38 187 TRP B C 1
ATOM 3965 O O . TRP B 1 187 ? 15.023 6.207 -2.42 1 93.38 187 TRP B O 1
ATOM 3975 N N . SER B 1 188 ? 14 8.156 -2.041 1 91.06 188 SER B N 1
ATOM 3976 C CA . SER B 1 188 ? 13.781 7.797 -0.643 1 91.06 188 SER B CA 1
ATOM 3977 C C . SER B 1 188 ? 12.773 6.66 -0.515 1 91.06 188 SER B C 1
ATOM 3979 O O . SER B 1 188 ? 12.906 5.805 0.363 1 91.06 188 SER B O 1
ATOM 3981 N N . GLY B 1 189 ? 11.789 6.648 -1.413 1 92.06 189 GLY B N 1
ATOM 3982 C CA . GLY B 1 189 ? 10.828 5.559 -1.442 1 92.06 189 GLY B CA 1
ATOM 3983 C C . GLY B 1 189 ? 11.438 4.238 -1.88 1 92.06 189 GLY B C 1
ATOM 3984 O O . GLY B 1 189 ? 11.141 3.191 -1.298 1 92.06 189 GLY B O 1
ATOM 3985 N N . VAL B 1 190 ? 12.227 4.336 -2.93 1 92.5 190 VAL B N 1
ATOM 3986 C CA . VAL B 1 190 ? 12.898 3.131 -3.41 1 92.5 190 VAL B CA 1
ATOM 3987 C C . VAL B 1 190 ? 13.766 2.547 -2.301 1 92.5 190 VAL B C 1
ATOM 3989 O O . VAL B 1 190 ? 13.734 1.341 -2.043 1 92.5 190 VAL B O 1
ATOM 3992 N N . TRP B 1 191 ? 14.453 3.391 -1.667 1 88.25 191 TRP B N 1
ATOM 3993 C CA . TRP B 1 191 ? 15.297 2.947 -0.566 1 88.25 191 TRP B CA 1
ATOM 3994 C C . TRP B 1 191 ? 14.469 2.27 0.52 1 88.25 191 TRP B C 1
ATOM 3996 O O . TRP B 1 191 ? 14.844 1.201 1.014 1 88.25 191 TRP B O 1
ATOM 4006 N N . GLN B 1 192 ? 13.438 2.828 0.821 1 88.69 192 GLN B N 1
ATOM 4007 C CA . GLN B 1 192 ? 12.625 2.375 1.946 1 88.69 192 GLN B CA 1
ATOM 4008 C C . GLN B 1 192 ? 11.922 1.06 1.623 1 88.69 192 GLN B C 1
ATOM 4010 O O . GLN B 1 192 ? 11.758 0.208 2.498 1 88.69 192 GLN B O 1
ATOM 4015 N N . ASN B 1 193 ? 11.555 0.85 0.345 1 91.5 193 ASN B N 1
ATOM 4016 C CA . ASN B 1 193 ? 10.586 -0.21 0.092 1 91.5 193 ASN B CA 1
ATOM 4017 C C . ASN B 1 193 ? 11.172 -1.303 -0.799 1 91.5 193 ASN B C 1
ATOM 4019 O O . ASN B 1 193 ? 10.617 -2.4 -0.888 1 91.5 193 ASN B O 1
ATOM 4023 N N . MET B 1 194 ? 12.281 -1.073 -1.47 1 92.5 194 MET B N 1
ATOM 4024 C CA . MET B 1 194 ? 12.773 -2.021 -2.465 1 92.5 194 MET B CA 1
ATOM 4025 C C . MET B 1 194 ? 13.031 -3.387 -1.838 1 92.5 194 MET B C 1
ATOM 4027 O O . MET B 1 194 ? 12.734 -4.418 -2.443 1 92.5 194 MET B O 1
ATOM 4031 N N . GLY B 1 195 ? 13.641 -3.361 -0.677 1 89.94 195 GLY B N 1
ATOM 4032 C CA . GLY B 1 195 ? 13.898 -4.625 -0.005 1 89.94 195 GLY B CA 1
ATOM 4033 C C . GLY B 1 195 ? 12.633 -5.418 0.277 1 89.94 195 GLY B C 1
ATOM 4034 O O . GLY B 1 195 ? 12.547 -6.602 -0.061 1 89.94 195 GLY B O 1
ATOM 4035 N N . PHE B 1 196 ? 11.688 -4.754 0.854 1 91.19 196 PHE B N 1
ATOM 4036 C CA . PHE B 1 196 ? 10.43 -5.402 1.203 1 91.19 196 PHE B CA 1
ATOM 4037 C C . PHE B 1 196 ? 9.695 -5.859 -0.05 1 91.19 196 PHE B C 1
ATOM 4039 O O . PHE B 1 196 ? 9.156 -6.969 -0.093 1 91.19 196 PHE B O 1
ATOM 4046 N N . ASN B 1 197 ? 9.664 -5.066 -1.048 1 94.56 197 ASN B N 1
ATOM 4047 C CA . ASN B 1 197 ? 8.977 -5.391 -2.295 1 94.56 197 ASN B CA 1
ATOM 4048 C C . ASN B 1 197 ? 9.656 -6.555 -3.018 1 94.56 197 ASN B C 1
ATOM 4050 O O . ASN B 1 197 ? 9.062 -7.168 -3.904 1 94.56 197 ASN B O 1
ATOM 4054 N N . SER B 1 198 ? 10.867 -6.855 -2.703 1 94.31 198 SER B N 1
ATOM 4055 C CA . SER B 1 198 ? 11.594 -7.93 -3.377 1 94.31 198 SER B CA 1
ATOM 4056 C C . SER B 1 198 ? 11.172 -9.297 -2.848 1 94.31 198 SER B C 1
ATOM 4058 O O . SER B 1 198 ? 11.461 -10.32 -3.465 1 94.31 198 SER B O 1
ATOM 4060 N N . ILE B 1 199 ? 10.477 -9.289 -1.749 1 92.69 199 ILE B N 1
ATOM 4061 C CA . ILE B 1 199 ? 10.141 -10.523 -1.049 1 92.69 199 ILE B CA 1
ATOM 4062 C C . ILE B 1 199 ? 9.375 -11.461 -1.983 1 92.69 199 ILE B C 1
ATOM 4064 O O . ILE B 1 199 ? 9.695 -12.641 -2.096 1 92.69 199 ILE B O 1
ATOM 4068 N N . ILE B 1 200 ? 8.438 -10.93 -2.658 1 93.5 200 ILE B N 1
ATOM 4069 C CA . ILE B 1 200 ? 7.566 -11.75 -3.498 1 93.5 200 ILE B CA 1
ATOM 4070 C C . ILE B 1 200 ? 8.375 -12.344 -4.648 1 93.5 200 ILE B C 1
ATOM 4072 O O . ILE B 1 200 ? 8.164 -13.5 -5.031 1 93.5 200 ILE B O 1
ATOM 4076 N N . TYR B 1 201 ? 9.297 -11.609 -5.125 1 96 201 TYR B N 1
ATOM 4077 C CA . TYR B 1 201 ? 10.109 -12.094 -6.238 1 96 201 TYR B CA 1
ATOM 4078 C C . TYR B 1 201 ? 11.109 -13.141 -5.766 1 96 201 TYR B C 1
ATOM 4080 O O . TYR B 1 201 ? 11.391 -14.109 -6.48 1 96 201 TYR B O 1
ATOM 4088 N N . ILE B 1 202 ? 11.68 -12.914 -4.617 1 93.19 202 ILE B N 1
ATOM 4089 C CA . ILE B 1 202 ? 12.586 -13.898 -4.051 1 93.19 202 ILE B CA 1
ATOM 4090 C C . ILE B 1 202 ? 11.867 -15.234 -3.869 1 93.19 202 ILE B C 1
ATOM 4092 O O . ILE B 1 202 ? 12.391 -16.281 -4.23 1 93.19 202 ILE B O 1
ATOM 4096 N N . SER B 1 203 ? 10.664 -15.156 -3.357 1 91.38 203 SER B N 1
ATOM 4097 C CA . SER B 1 203 ? 9.867 -16.359 -3.154 1 91.38 203 SER B CA 1
ATOM 4098 C C . SER B 1 203 ? 9.547 -17.047 -4.48 1 91.38 203 SER B C 1
ATOM 4100 O O . SER B 1 203 ? 9.586 -18.266 -4.578 1 91.38 203 SER B O 1
ATOM 4102 N N . ALA B 1 204 ? 9.18 -16.219 -5.445 1 92.81 204 ALA B N 1
ATOM 4103 C CA . ALA B 1 204 ? 8.891 -16.766 -6.77 1 92.81 204 ALA B CA 1
ATOM 4104 C C . ALA B 1 204 ? 10.133 -17.422 -7.367 1 92.81 204 ALA B C 1
ATOM 4106 O O . ALA B 1 204 ? 10.039 -18.5 -7.965 1 92.81 204 ALA B O 1
ATOM 4107 N N . LEU B 1 205 ? 11.266 -16.875 -7.199 1 94.31 205 LEU B N 1
ATOM 4108 C CA . LEU B 1 205 ? 12.523 -17.406 -7.711 1 94.31 205 LEU B CA 1
ATOM 4109 C C . LEU B 1 205 ? 12.867 -18.719 -7.023 1 94.31 205 LEU B C 1
ATOM 4111 O O . LEU B 1 205 ? 13.398 -19.641 -7.652 1 94.31 205 LEU B O 1
ATOM 4115 N N . ALA B 1 206 ? 12.555 -18.781 -5.766 1 89.44 206 ALA B N 1
ATOM 4116 C CA . ALA B 1 206 ? 12.852 -19.969 -4.977 1 89.44 206 ALA B CA 1
ATOM 4117 C C . ALA B 1 206 ? 12.023 -21.156 -5.445 1 89.44 206 ALA B C 1
ATOM 4119 O O . ALA B 1 206 ? 12.352 -22.312 -5.152 1 89.44 206 ALA B O 1
ATOM 4120 N N . SER B 1 207 ? 10.977 -20.844 -6.125 1 88.31 207 SER B N 1
ATOM 4121 C CA . SER B 1 207 ? 10.07 -21.906 -6.559 1 88.31 207 SER B CA 1
ATOM 4122 C C . SER B 1 207 ? 10.516 -22.5 -7.887 1 88.31 207 SER B C 1
ATOM 4124 O O . SER B 1 207 ? 9.977 -23.516 -8.336 1 88.31 207 SER B O 1
ATOM 4126 N N . ILE B 1 208 ? 11.516 -21.922 -8.516 1 92.19 208 ILE B N 1
ATOM 4127 C CA . ILE B 1 208 ? 12.008 -22.422 -9.789 1 92.19 208 ILE B CA 1
ATOM 4128 C C . ILE B 1 208 ? 12.781 -23.719 -9.578 1 92.19 208 ILE B C 1
ATOM 4130 O O . ILE B 1 208 ? 13.586 -23.828 -8.656 1 92.19 208 ILE B O 1
ATOM 4134 N N . ASP B 1 209 ? 12.594 -24.688 -10.445 1 92.5 209 ASP B N 1
ATOM 4135 C CA . ASP B 1 209 ? 13.25 -25.984 -10.375 1 92.5 209 ASP B CA 1
ATOM 4136 C C . ASP B 1 209 ? 14.766 -25.844 -10.477 1 92.5 209 ASP B C 1
ATOM 4138 O O . ASP B 1 209 ? 15.281 -25.344 -11.477 1 92.5 209 ASP B O 1
ATOM 4142 N N . PRO B 1 210 ? 15.383 -26.344 -9.523 1 91.12 210 PRO B N 1
ATOM 4143 C CA . PRO B 1 210 ? 16.844 -26.234 -9.539 1 91.12 210 PRO B CA 1
ATOM 4144 C C . PRO B 1 210 ? 17.484 -27.016 -10.688 1 91.12 210 PRO B C 1
ATOM 4146 O O . PRO B 1 210 ? 18.594 -26.688 -11.125 1 91.12 210 PRO B O 1
ATOM 4149 N N . THR B 1 211 ? 16.828 -28 -11.18 1 94 211 THR B N 1
ATOM 4150 C CA . THR B 1 211 ? 17.359 -28.828 -12.258 1 94 211 THR B CA 1
ATOM 4151 C C . THR B 1 211 ? 17.578 -27.984 -13.516 1 94 211 THR B C 1
ATOM 4153 O O . THR B 1 211 ? 18.469 -28.281 -14.312 1 94 211 THR B O 1
ATOM 4156 N N . LEU B 1 212 ? 16.734 -27 -13.617 1 93.81 212 LEU B N 1
ATOM 4157 C CA . LEU B 1 212 ? 16.891 -26.109 -14.766 1 93.81 212 LEU B CA 1
ATOM 4158 C C . LEU B 1 212 ? 18.234 -25.391 -14.711 1 93.81 212 LEU B C 1
ATOM 4160 O O . LEU B 1 212 ? 18.938 -25.281 -15.719 1 93.81 212 LEU B O 1
ATOM 4164 N N . HIS B 1 213 ? 18.656 -25.016 -13.586 1 92.06 213 HIS B N 1
ATOM 4165 C CA . HIS B 1 213 ? 19.922 -24.312 -13.414 1 92.06 213 HIS B CA 1
ATOM 4166 C C . HIS B 1 213 ? 21.094 -25.266 -13.555 1 92.06 213 HIS B C 1
ATOM 4168 O O . HIS B 1 213 ? 22.125 -24.922 -14.148 1 92.06 213 HIS B O 1
ATOM 4174 N N . GLU B 1 214 ? 20.953 -26.438 -13.031 1 92.94 214 GLU B N 1
ATOM 4175 C CA . GLU B 1 214 ? 22 -27.438 -13.133 1 92.94 214 GLU B CA 1
ATOM 4176 C C . GLU B 1 214 ? 22.25 -27.828 -14.594 1 92.94 214 GLU B C 1
ATOM 4178 O O . GLU B 1 214 ? 23.406 -27.938 -15.016 1 92.94 214 GLU B O 1
ATOM 4183 N N . ALA B 1 215 ? 21.172 -28.031 -15.25 1 95.56 215 ALA B N 1
ATOM 4184 C CA . ALA B 1 215 ? 21.281 -28.375 -16.672 1 95.56 215 ALA B CA 1
ATOM 4185 C C . ALA B 1 215 ? 21.953 -27.25 -17.453 1 95.56 215 ALA B C 1
ATOM 4187 O O . ALA B 1 215 ? 22.75 -27.5 -18.359 1 95.56 215 ALA B O 1
ATOM 4188 N N . ALA B 1 216 ? 21.609 -26.031 -17.141 1 94.56 216 ALA B N 1
ATOM 4189 C CA . ALA B 1 216 ? 22.188 -24.891 -17.828 1 94.56 216 ALA B CA 1
ATOM 4190 C C . ALA B 1 216 ? 23.688 -24.781 -17.562 1 94.56 216 ALA B C 1
ATOM 4192 O O . ALA B 1 216 ? 24.453 -24.422 -18.453 1 94.56 216 ALA B O 1
ATOM 4193 N N . VAL B 1 217 ? 24.078 -25.062 -16.359 1 92.75 217 VAL B N 1
ATOM 4194 C CA . VAL B 1 217 ? 25.5 -25.016 -15.992 1 92.75 217 VAL B CA 1
ATOM 4195 C C . VAL B 1 217 ? 26.266 -26.078 -16.781 1 92.75 217 VAL B C 1
ATOM 4197 O O . VAL B 1 217 ? 27.375 -25.828 -17.25 1 92.75 217 VAL B O 1
ATOM 4200 N N . VAL B 1 218 ? 25.672 -27.219 -16.906 1 94.62 218 VAL B N 1
ATOM 4201 C CA . VAL B 1 218 ? 26.297 -28.312 -17.672 1 94.62 218 VAL B CA 1
ATOM 4202 C C . VAL B 1 218 ? 26.453 -27.906 -19.125 1 94.62 218 VAL B C 1
ATOM 4204 O O . VAL B 1 218 ? 27.453 -28.234 -19.766 1 94.62 218 VAL B O 1
ATOM 4207 N N . ASP B 1 219 ? 25.531 -27.141 -19.688 1 95.25 219 ASP B N 1
ATOM 4208 C CA . ASP B 1 219 ? 25.562 -26.656 -21.062 1 95.25 219 ASP B CA 1
ATOM 4209 C C . ASP B 1 219 ? 26.531 -25.469 -21.188 1 95.25 219 ASP B C 1
ATOM 4211 O O . ASP B 1 219 ? 26.703 -24.938 -22.297 1 95.25 219 ASP B O 1
ATOM 4215 N N . GLY B 1 220 ? 27.062 -25.047 -20.125 1 93.06 220 GLY B N 1
ATOM 4216 C CA . GLY B 1 220 ? 28.062 -23.984 -20.156 1 93.06 220 GLY B CA 1
ATOM 4217 C C . GLY B 1 220 ? 27.453 -22.594 -20.047 1 93.06 220 GLY B C 1
ATOM 4218 O O . GLY B 1 220 ? 28.109 -21.609 -20.375 1 93.06 220 GLY B O 1
ATOM 4219 N N . ALA B 1 221 ? 26.25 -22.516 -19.625 1 92.81 221 ALA B N 1
ATOM 4220 C CA . ALA B 1 221 ? 25.594 -21.219 -19.531 1 92.81 221 ALA B CA 1
ATOM 4221 C C . ALA B 1 221 ? 26.141 -20.422 -18.344 1 92.81 221 ALA B C 1
ATOM 4223 O O . ALA B 1 221 ? 26.297 -20.953 -17.25 1 92.81 221 ALA B O 1
ATOM 4224 N N . GLY B 1 222 ? 26.438 -19.172 -18.609 1 91.12 222 GLY B N 1
ATOM 4225 C CA . GLY B 1 222 ? 26.891 -18.266 -17.562 1 91.12 222 GLY B CA 1
ATOM 4226 C C . GLY B 1 222 ? 25.766 -17.734 -16.703 1 91.12 222 GLY B C 1
ATOM 4227 O O . GLY B 1 222 ? 24.594 -18.047 -16.938 1 91.12 222 GLY B O 1
ATOM 4228 N N . ARG B 1 223 ? 26.109 -17 -15.703 1 87.75 223 ARG B N 1
ATOM 4229 C CA . ARG B 1 223 ? 25.141 -16.484 -14.742 1 87.75 223 ARG B CA 1
ATOM 4230 C C . ARG B 1 223 ? 24.141 -15.547 -15.414 1 87.75 223 ARG B C 1
ATOM 4232 O O . ARG B 1 223 ? 22.938 -15.641 -15.18 1 87.75 223 ARG B O 1
ATOM 4239 N N . TRP B 1 224 ? 24.641 -14.695 -16.203 1 90.44 224 TRP B N 1
ATOM 4240 C CA . TRP B 1 224 ? 23.781 -13.719 -16.859 1 90.44 224 TRP B CA 1
ATOM 4241 C C . TRP B 1 224 ? 22.812 -14.414 -17.797 1 90.44 224 TRP B C 1
ATOM 4243 O O . TRP B 1 224 ? 21.656 -14 -17.922 1 90.44 224 TRP B O 1
ATOM 4253 N N . GLN B 1 225 ? 23.312 -15.445 -18.422 1 93.81 225 GLN B N 1
ATOM 4254 C CA . GLN B 1 225 ? 22.453 -16.219 -19.312 1 93.81 225 GLN B CA 1
ATOM 4255 C C . GLN B 1 225 ? 21.344 -16.922 -18.531 1 93.81 225 GLN B C 1
ATOM 4257 O O . GLN B 1 225 ? 20.188 -16.969 -18.984 1 93.81 225 GLN B O 1
ATOM 4262 N N . ARG B 1 226 ? 21.734 -17.375 -17.359 1 94.88 226 ARG B N 1
ATOM 4263 C CA . ARG B 1 226 ? 20.75 -18.078 -16.547 1 94.88 226 ARG B CA 1
ATOM 4264 C C . ARG B 1 226 ? 19.719 -17.109 -15.992 1 94.88 226 ARG B C 1
ATOM 4266 O O . ARG B 1 226 ? 18.531 -17.453 -15.906 1 94.88 226 ARG B O 1
ATOM 4273 N N . ILE B 1 227 ? 20.172 -15.898 -15.609 1 94.88 227 ILE B N 1
ATOM 4274 C CA . ILE B 1 227 ? 19.25 -14.883 -15.109 1 94.88 227 ILE B CA 1
ATOM 4275 C C . ILE B 1 227 ? 18.25 -14.508 -16.203 1 94.88 227 ILE B C 1
ATOM 4277 O O . ILE B 1 227 ? 17.047 -14.492 -15.961 1 94.88 227 ILE B O 1
ATOM 4281 N N . TRP B 1 228 ? 18.688 -14.367 -17.438 1 95.19 228 TRP B N 1
ATOM 4282 C CA . TRP B 1 228 ? 17.844 -13.844 -18.516 1 95.19 228 TRP B CA 1
ATOM 4283 C C . TRP B 1 228 ? 16.984 -14.945 -19.125 1 95.19 228 TRP B C 1
ATOM 4285 O O . TRP B 1 228 ? 15.891 -14.688 -19.609 1 95.19 228 TRP B O 1
ATOM 4295 N N . ASN B 1 229 ? 17.469 -16.188 -19.016 1 95.62 229 ASN B N 1
ATOM 4296 C CA . ASN B 1 229 ? 16.781 -17.234 -19.75 1 95.62 229 ASN B CA 1
ATOM 4297 C C . ASN B 1 229 ? 16.062 -18.219 -18.812 1 95.62 229 ASN B C 1
ATOM 4299 O O . ASN B 1 229 ? 15.211 -18.984 -19.25 1 95.62 229 ASN B O 1
ATOM 4303 N N . ILE B 1 230 ? 16.359 -18.141 -17.516 1 96.25 230 ILE B N 1
ATOM 4304 C CA . ILE B 1 230 ? 15.727 -19.062 -16.594 1 96.25 230 ILE B CA 1
ATOM 4305 C C . ILE B 1 230 ? 15.008 -18.281 -15.492 1 96.25 230 ILE B C 1
ATOM 4307 O O . ILE B 1 230 ? 13.781 -18.359 -15.367 1 96.25 230 ILE B O 1
ATOM 4311 N N . ASP B 1 231 ? 15.742 -17.438 -14.75 1 96 231 ASP B N 1
ATOM 4312 C CA . ASP B 1 231 ? 15.188 -16.75 -13.586 1 96 231 ASP B CA 1
ATOM 4313 C C . ASP B 1 231 ? 14.055 -15.812 -13.984 1 96 231 ASP B C 1
ATOM 4315 O O . ASP B 1 231 ? 12.914 -15.969 -13.531 1 96 231 ASP B O 1
ATOM 4319 N N . LEU B 1 232 ? 14.305 -14.859 -14.867 1 96 232 LEU B N 1
ATOM 4320 C CA . LEU B 1 232 ? 13.336 -13.828 -15.211 1 96 232 LEU B CA 1
ATOM 4321 C C . LEU B 1 232 ? 12.133 -14.43 -15.93 1 96 232 LEU B C 1
ATOM 4323 O O . LEU B 1 232 ? 10.984 -14.164 -15.562 1 96 232 LEU B O 1
ATOM 4327 N N . PRO B 1 233 ? 12.352 -15.312 -16.906 1 94.62 233 PRO B N 1
ATOM 4328 C CA . PRO B 1 233 ? 11.188 -15.969 -17.516 1 94.62 233 PRO B CA 1
ATOM 4329 C C . PRO B 1 233 ? 10.43 -16.859 -16.531 1 94.62 233 PRO B C 1
ATOM 4331 O O . PRO B 1 233 ? 9.211 -17 -16.641 1 94.62 233 PRO B O 1
ATOM 4334 N N . GLY B 1 234 ? 11.148 -17.422 -15.602 1 93.5 234 GLY B N 1
ATOM 4335 C CA . GLY B 1 234 ? 10.531 -18.312 -14.625 1 93.5 234 GLY B CA 1
ATOM 4336 C C . GLY B 1 234 ? 9.562 -17.594 -13.703 1 93.5 234 GLY B C 1
ATOM 4337 O O . GLY B 1 234 ? 8.625 -18.203 -13.18 1 93.5 234 GLY B O 1
ATOM 4338 N N . ILE B 1 235 ? 9.82 -16.25 -13.508 1 94.31 235 ILE B N 1
ATOM 4339 C CA . ILE B 1 235 ? 8.945 -15.531 -12.594 1 94.31 235 ILE B CA 1
ATOM 4340 C C . ILE B 1 235 ? 8.195 -14.438 -13.359 1 94.31 235 ILE B C 1
ATOM 4342 O O . ILE B 1 235 ? 7.738 -13.461 -12.758 1 94.31 235 ILE B O 1
ATOM 4346 N N . ALA B 1 236 ? 8.07 -14.57 -14.664 1 93.56 236 ALA B N 1
ATOM 4347 C CA . ALA B 1 236 ? 7.441 -13.562 -15.516 1 93.56 236 ALA B CA 1
ATOM 4348 C C . ALA B 1 236 ? 5.996 -13.312 -15.094 1 93.56 236 ALA B C 1
ATOM 4350 O O . ALA B 1 236 ? 5.531 -12.172 -15.094 1 93.56 236 ALA B O 1
ATOM 4351 N N . SER B 1 237 ? 5.316 -14.359 -14.758 1 90.81 237 SER B N 1
ATOM 4352 C CA . SER B 1 237 ? 3.926 -14.203 -14.336 1 90.81 237 SER B CA 1
ATOM 4353 C C . SER B 1 237 ? 3.816 -13.328 -13.094 1 90.81 237 SER B C 1
ATOM 4355 O O . SER B 1 237 ? 2.955 -12.445 -13.023 1 90.81 237 SER B O 1
ATOM 4357 N N . THR B 1 238 ? 4.723 -13.609 -12.133 1 92.94 238 THR B N 1
ATOM 4358 C CA . THR B 1 238 ? 4.746 -12.812 -10.914 1 92.94 238 THR B CA 1
ATOM 4359 C C . THR B 1 238 ? 5.09 -11.359 -11.227 1 92.94 238 THR B C 1
ATOM 4361 O O . THR B 1 238 ? 4.449 -10.438 -10.719 1 92.94 238 THR B O 1
ATOM 4364 N N . ILE B 1 239 ? 6.062 -11.125 -12.125 1 95.25 239 ILE B N 1
ATOM 4365 C CA . ILE B 1 239 ? 6.5 -9.789 -12.516 1 95.25 239 ILE B CA 1
ATOM 4366 C C . ILE B 1 239 ? 5.336 -9.031 -13.156 1 95.25 239 ILE B C 1
ATOM 4368 O O . ILE B 1 239 ? 5.074 -7.875 -12.805 1 95.25 239 ILE B O 1
ATOM 4372 N N . ILE B 1 240 ? 4.625 -9.672 -14.008 1 92.94 240 ILE B N 1
ATOM 4373 C CA . ILE B 1 240 ? 3.545 -9.031 -14.742 1 92.94 240 ILE B CA 1
ATOM 4374 C C . ILE B 1 240 ? 2.398 -8.688 -13.797 1 92.94 240 ILE B C 1
ATOM 4376 O O . ILE B 1 240 ? 1.857 -7.586 -13.836 1 92.94 240 ILE B O 1
ATOM 4380 N N . ILE B 1 241 ? 2.068 -9.633 -12.969 1 91.38 241 ILE B N 1
ATOM 4381 C CA . ILE B 1 241 ? 0.968 -9.406 -12.039 1 91.38 241 ILE B CA 1
ATOM 4382 C C . ILE B 1 241 ? 1.327 -8.273 -11.086 1 91.38 241 ILE B C 1
ATOM 4384 O O . ILE B 1 241 ? 0.49 -7.418 -10.789 1 91.38 241 ILE B O 1
ATOM 4388 N N . MET B 1 242 ? 2.557 -8.25 -10.586 1 93.94 242 MET B N 1
ATOM 4389 C CA . MET B 1 242 ? 2.984 -7.184 -9.688 1 93.94 242 MET B CA 1
ATOM 4390 C C . MET B 1 242 ? 3.014 -5.844 -10.414 1 93.94 242 MET B C 1
ATOM 4392 O O . MET B 1 242 ? 2.746 -4.801 -9.812 1 93.94 242 MET B O 1
ATOM 4396 N N . LEU B 1 243 ? 3.385 -5.879 -11.664 1 93.31 243 LEU B N 1
ATOM 4397 C CA . LEU B 1 243 ? 3.346 -4.656 -12.453 1 93.31 243 LEU B CA 1
ATOM 4398 C C . LEU B 1 243 ? 1.92 -4.125 -12.562 1 93.31 243 LEU B C 1
ATOM 4400 O O . LEU B 1 243 ? 1.684 -2.926 -12.383 1 93.31 243 LEU B O 1
ATOM 4404 N N . ILE B 1 244 ? 1.031 -5.016 -12.859 1 90.62 244 ILE B N 1
ATOM 4405 C CA . ILE B 1 244 ? -0.377 -4.648 -12.961 1 90.62 244 ILE B CA 1
ATOM 4406 C C . ILE B 1 244 ? -0.856 -4.07 -11.633 1 90.62 244 ILE B C 1
ATOM 4408 O O . ILE B 1 244 ? -1.501 -3.018 -11.602 1 90.62 244 ILE B O 1
ATOM 4412 N N . MET B 1 245 ? -0.518 -4.734 -10.594 1 91.5 245 MET B N 1
ATOM 4413 C CA . MET B 1 245 ? -0.945 -4.273 -9.273 1 91.5 245 MET B CA 1
ATOM 4414 C C . MET B 1 245 ? -0.333 -2.916 -8.945 1 91.5 245 MET B C 1
ATOM 4416 O O . MET B 1 245 ? -0.998 -2.055 -8.375 1 91.5 245 MET B O 1
ATOM 4420 N N . ASN B 1 246 ? 0.906 -2.713 -9.25 1 92.88 246 ASN B N 1
ATOM 4421 C CA . ASN B 1 246 ? 1.541 -1.419 -9.031 1 92.88 246 ASN B CA 1
ATOM 4422 C C . ASN B 1 246 ? 0.876 -0.322 -9.859 1 92.88 246 ASN B C 1
ATOM 4424 O O . ASN B 1 246 ? 0.719 0.807 -9.391 1 92.88 246 ASN B O 1
ATOM 4428 N N . CYS B 1 247 ? 0.519 -0.653 -11.031 1 89.94 247 CYS B N 1
ATOM 4429 C CA . CYS B 1 247 ? -0.124 0.313 -11.922 1 89.94 247 CYS B CA 1
ATOM 4430 C C . CYS B 1 247 ? -1.49 0.721 -11.383 1 89.94 247 CYS B C 1
ATOM 4432 O O . CYS B 1 247 ? -1.955 1.834 -11.633 1 89.94 247 CYS B O 1
ATOM 4434 N N . GLY B 1 248 ? -2.086 -0.152 -10.688 1 88.12 248 GLY B N 1
ATOM 4435 C CA . GLY B 1 248 ? -3.359 0.17 -10.062 1 88.12 248 GLY B CA 1
ATOM 4436 C C . GLY B 1 248 ? -3.252 1.269 -9.023 1 88.12 248 GLY B C 1
ATOM 4437 O O . GLY B 1 248 ? -4.262 1.84 -8.609 1 88.12 248 GLY B O 1
ATOM 4438 N N . HIS B 1 249 ? -2.066 1.621 -8.656 1 88.62 249 HIS B N 1
ATOM 4439 C CA . HIS B 1 249 ? -1.853 2.639 -7.637 1 88.62 249 HIS B CA 1
ATOM 4440 C C . HIS B 1 249 ? -1.214 3.891 -8.227 1 88.62 249 HIS B C 1
ATOM 4442 O O . HIS B 1 249 ? -0.78 4.777 -7.492 1 88.62 249 HIS B O 1
ATOM 4448 N N . ILE B 1 250 ? -1.166 4.004 -9.523 1 87.31 250 ILE B N 1
ATOM 4449 C CA . ILE B 1 250 ? -0.438 5.086 -10.172 1 87.31 250 ILE B CA 1
ATOM 4450 C C . ILE B 1 250 ? -1.05 6.43 -9.781 1 87.31 250 ILE B C 1
ATOM 4452 O O . ILE B 1 250 ? -0.329 7.375 -9.461 1 87.31 250 ILE B O 1
ATOM 4456 N N . MET B 1 251 ? -2.373 6.477 -9.742 1 85 251 MET B N 1
ATOM 4457 C CA . MET B 1 251 ? -3.002 7.766 -9.477 1 85 251 MET B CA 1
ATOM 4458 C C . MET B 1 251 ? -3.256 7.949 -7.984 1 85 251 MET B C 1
ATOM 4460 O O . MET B 1 251 ? -3.84 8.953 -7.566 1 85 251 MET B O 1
ATOM 4464 N N . SER B 1 252 ? -2.949 6.988 -7.191 1 78.5 252 SER B N 1
ATOM 4465 C CA . SER B 1 252 ? -3.119 7.094 -5.746 1 78.5 252 SER B CA 1
ATOM 4466 C C . SER B 1 252 ? -1.777 7.277 -5.043 1 78.5 252 SER B C 1
ATOM 4468 O O . SER B 1 252 ? -1.561 6.738 -3.955 1 78.5 252 SER B O 1
ATOM 4470 N N . VAL B 1 253 ? -0.999 8.125 -5.691 1 69.06 253 VAL B N 1
ATOM 4471 C CA . VAL B 1 253 ? 0.377 8.258 -5.223 1 69.06 253 VAL B CA 1
ATOM 4472 C C . VAL B 1 253 ? 0.392 8.867 -3.82 1 69.06 253 VAL B C 1
ATOM 4474 O O . VAL B 1 253 ? -0.486 9.656 -3.471 1 69.06 253 VAL B O 1
ATOM 4477 N N . GLY B 1 254 ? 1.348 8.492 -2.99 1 71.69 254 GLY B N 1
ATOM 4478 C CA . GLY B 1 254 ? 1.79 8.648 -1.614 1 71.69 254 GLY B CA 1
ATOM 4479 C C . GLY B 1 254 ? 1.406 9.984 -1.009 1 71.69 254 GLY B C 1
ATOM 4480 O O . GLY B 1 254 ? 2.273 10.812 -0.714 1 71.69 254 GLY B O 1
ATOM 4481 N N . TYR B 1 255 ? 0.212 10.148 -0.835 1 77.25 255 TYR B N 1
ATOM 4482 C CA . TYR B 1 255 ? -0.347 11.391 -0.328 1 77.25 255 TYR B CA 1
ATOM 4483 C C . TYR B 1 255 ? 0.349 11.82 0.959 1 77.25 255 TYR B C 1
ATOM 4485 O O . TYR B 1 255 ? 0.768 12.969 1.094 1 77.25 255 TYR B O 1
ATOM 4493 N N . GLU B 1 256 ? 0.542 10.883 1.775 1 79.12 256 GLU B N 1
ATOM 4494 C CA . GLU B 1 256 ? 1.072 11.227 3.092 1 79.12 256 GLU B CA 1
ATOM 4495 C C . GLU B 1 256 ? 2.506 11.742 2.992 1 79.12 256 GLU B C 1
ATOM 4497 O O . GLU B 1 256 ? 2.822 12.812 3.506 1 79.12 256 GLU B O 1
ATOM 4502 N N . LYS B 1 257 ? 3.236 11.016 2.275 1 89.25 257 LYS B N 1
ATOM 4503 C CA . LYS B 1 257 ? 4.645 11.398 2.186 1 89.25 257 LYS B CA 1
ATOM 4504 C C . LYS B 1 257 ? 4.816 12.688 1.387 1 89.25 257 LYS B C 1
ATOM 4506 O O . LYS B 1 257 ? 5.66 13.523 1.721 1 89.25 257 LYS B O 1
ATOM 4511 N N . ILE B 1 258 ? 4.047 12.828 0.374 1 92.56 258 ILE B N 1
ATOM 4512 C CA . ILE B 1 258 ? 4.129 14.047 -0.428 1 92.56 258 ILE B CA 1
ATOM 4513 C C . ILE B 1 258 ? 3.729 15.25 0.421 1 92.56 258 ILE B C 1
ATOM 4515 O O . ILE B 1 258 ? 4.402 16.281 0.401 1 92.56 258 ILE B O 1
ATOM 4519 N N . LEU B 1 259 ? 2.734 15.078 1.135 1 87 259 LEU B N 1
ATOM 4520 C CA . LEU B 1 259 ? 2.262 16.156 1.994 1 87 259 LEU B CA 1
ATOM 4521 C C . LEU B 1 259 ? 3.32 16.531 3.023 1 87 259 LEU B C 1
ATOM 4523 O O . LEU B 1 259 ? 3.508 17.719 3.32 1 87 259 LEU B O 1
ATOM 4527 N N . LEU B 1 260 ? 3.992 15.562 3.502 1 86.38 260 LEU B N 1
ATOM 4528 C CA . LEU B 1 260 ? 4.98 15.789 4.555 1 86.38 260 LEU B CA 1
ATOM 4529 C C . LEU B 1 260 ? 6.227 16.469 3.996 1 86.38 260 LEU B C 1
ATOM 4531 O O . LEU B 1 260 ? 6.898 17.219 4.707 1 86.38 260 LEU B O 1
ATOM 4535 N N . LEU B 1 261 ? 6.488 16.234 2.756 1 92.75 261 LEU B N 1
ATOM 4536 C CA . LEU B 1 261 ? 7.699 16.781 2.15 1 92.75 261 LEU B CA 1
ATOM 4537 C C . LEU B 1 261 ? 7.402 18.062 1.393 1 92.75 261 LEU B C 1
ATOM 4539 O O . LEU B 1 261 ? 8.32 18.781 0.977 1 92.75 261 LEU B O 1
ATOM 4543 N N . GLN B 1 262 ? 6.137 18.312 1.291 1 92.81 262 GLN B N 1
ATOM 4544 C CA . GLN B 1 262 ? 5.68 19.469 0.528 1 92.81 262 GLN B CA 1
ATOM 4545 C C . GLN B 1 262 ? 5.879 20.766 1.314 1 92.81 262 GLN B C 1
ATOM 4547 O O . GLN B 1 262 ? 5.773 20.781 2.543 1 92.81 262 GLN B O 1
ATOM 4552 N N . ASN B 1 263 ? 6.227 21.797 0.653 1 92.12 263 ASN B N 1
ATOM 4553 C CA . ASN B 1 263 ? 6.27 23.156 1.192 1 92.12 263 ASN B CA 1
ATOM 4554 C C . ASN B 1 263 ? 5.891 24.188 0.137 1 92.12 263 ASN B C 1
ATOM 4556 O O . ASN B 1 263 ? 5.602 23.828 -1.007 1 92.12 263 ASN B O 1
ATOM 4560 N N . SER B 1 264 ? 5.84 25.422 0.502 1 92.44 264 SER B N 1
ATOM 4561 C CA . SER B 1 264 ? 5.32 26.484 -0.362 1 92.44 264 SER B CA 1
ATOM 4562 C C . SER B 1 264 ? 6.219 26.688 -1.574 1 92.44 264 SER B C 1
ATOM 4564 O O . SER B 1 264 ? 5.75 27.109 -2.637 1 92.44 264 SER B O 1
ATOM 4566 N N . VAL B 1 265 ? 7.438 26.328 -1.472 1 93.62 265 VAL B N 1
ATOM 4567 C CA . VAL B 1 265 ? 8.383 26.672 -2.525 1 93.62 265 VAL B CA 1
ATOM 4568 C C . VAL B 1 265 ? 8.492 25.531 -3.523 1 93.62 265 VAL B C 1
ATOM 4570 O O . VAL B 1 265 ? 8.961 25.719 -4.652 1 93.62 265 VAL B O 1
ATOM 4573 N N . ASN B 1 266 ? 8.078 24.328 -3.156 1 95.56 266 ASN B N 1
ATOM 4574 C CA . ASN B 1 266 ? 8.203 23.219 -4.094 1 95.56 266 ASN B CA 1
ATOM 4575 C C . ASN B 1 266 ? 6.84 22.734 -4.582 1 95.56 266 ASN B C 1
ATOM 4577 O O . ASN B 1 266 ? 6.734 21.656 -5.184 1 95.56 266 ASN B O 1
ATOM 4581 N N . MET B 1 267 ? 5.824 23.453 -4.383 1 94.38 267 MET B N 1
ATOM 4582 C CA . MET B 1 267 ? 4.445 23.094 -4.707 1 94.38 267 MET B CA 1
ATOM 4583 C C . MET B 1 267 ? 4.273 22.906 -6.211 1 94.38 267 MET B C 1
ATOM 4585 O O . MET B 1 267 ? 3.434 22.125 -6.648 1 94.38 267 MET B O 1
ATOM 4589 N N . SER B 1 268 ? 5.055 23.578 -6.973 1 95.5 268 SER B N 1
ATOM 4590 C CA . SER B 1 268 ? 4.941 23.484 -8.43 1 95.5 268 SER B CA 1
ATOM 4591 C C . SER B 1 268 ? 5.152 22.062 -8.906 1 95.5 268 SER B C 1
ATOM 4593 O O . SER B 1 268 ? 4.613 21.656 -9.938 1 95.5 268 SER B O 1
ATOM 4595 N N . THR B 1 269 ? 5.875 21.234 -8.102 1 96.31 269 THR B N 1
ATOM 4596 C CA . THR B 1 269 ? 6.16 19.859 -8.508 1 96.31 269 THR B CA 1
ATOM 4597 C C . THR B 1 269 ? 5.582 18.859 -7.504 1 96.31 269 THR B C 1
ATOM 4599 O O . THR B 1 269 ? 5.305 17.719 -7.852 1 96.31 269 THR B O 1
ATOM 4602 N N . SER B 1 270 ? 5.32 19.359 -6.316 1 95.62 270 SER B N 1
ATOM 4603 C CA . SER B 1 270 ? 4.938 18.438 -5.262 1 95.62 270 SER B CA 1
ATOM 4604 C C . SER B 1 270 ? 3.42 18.312 -5.152 1 95.62 270 SER B C 1
ATOM 4606 O O . SER B 1 270 ? 2.908 17.359 -4.559 1 95.62 270 SER B O 1
ATOM 4608 N N . ASP B 1 271 ? 2.758 19.281 -5.723 1 94.75 271 ASP B N 1
ATOM 4609 C CA . ASP B 1 271 ? 1.303 19.25 -5.613 1 94.75 271 ASP B CA 1
ATOM 4610 C C . ASP B 1 271 ? 0.699 18.266 -6.609 1 94.75 271 ASP B C 1
ATOM 4612 O O . ASP B 1 271 ? 0.812 18.453 -7.82 1 94.75 271 ASP B O 1
ATOM 4616 N N . VAL B 1 272 ? 0.13 17.266 -6.066 1 94.56 272 VAL B N 1
ATOM 4617 C CA . VAL B 1 272 ? -0.499 16.219 -6.863 1 94.56 272 VAL B CA 1
ATOM 4618 C C . VAL B 1 272 ? -1.997 16.172 -6.566 1 94.56 272 VAL B C 1
ATOM 4620 O O . VAL B 1 272 ? -2.482 16.875 -5.676 1 94.56 272 VAL B O 1
ATOM 4623 N N . ILE B 1 273 ? -2.711 15.367 -7.285 1 92.25 273 ILE B N 1
ATOM 4624 C CA . ILE B 1 273 ? -4.168 15.336 -7.199 1 92.25 273 ILE B CA 1
ATOM 4625 C C . ILE B 1 273 ? -4.594 14.922 -5.793 1 92.25 273 ILE B C 1
ATOM 4627 O O . ILE B 1 273 ? -5.5 15.523 -5.211 1 92.25 273 ILE B O 1
ATOM 4631 N N . SER B 1 274 ? -3.939 13.984 -5.246 1 88.38 274 SER B N 1
ATOM 4632 C CA . SER B 1 274 ? -4.328 13.484 -3.93 1 88.38 274 SER B CA 1
ATOM 4633 C C . SER B 1 274 ? -4.168 14.562 -2.863 1 88.38 274 SER B C 1
ATOM 4635 O O . SER B 1 274 ? -5.023 14.711 -1.987 1 88.38 274 SER B O 1
ATOM 4637 N N . THR B 1 275 ? -3.076 15.312 -2.895 1 90.12 275 THR B N 1
ATOM 4638 C CA . THR B 1 275 ? -2.893 16.375 -1.919 1 90.12 275 THR B CA 1
ATOM 4639 C C . THR B 1 275 ? -3.863 17.531 -2.186 1 90.12 275 THR B C 1
ATOM 4641 O O . THR B 1 275 ? -4.332 18.188 -1.252 1 90.12 275 THR B O 1
ATOM 4644 N N . TYR B 1 276 ? -4.148 17.766 -3.434 1 91.62 276 TYR B N 1
ATOM 4645 C CA . TYR B 1 276 ? -5.121 18.781 -3.809 1 91.62 276 TYR B CA 1
ATOM 4646 C C . TYR B 1 276 ? -6.508 18.438 -3.279 1 91.62 276 TYR B C 1
ATOM 4648 O O . TYR B 1 276 ? -7.191 19.281 -2.699 1 91.62 276 TYR B O 1
ATOM 4656 N N . VAL B 1 277 ? -6.867 17.219 -3.48 1 88.19 277 VAL B N 1
ATOM 4657 C CA . VAL B 1 277 ? -8.164 16.75 -3.02 1 88.19 277 VAL B CA 1
ATOM 4658 C C . VAL B 1 277 ? -8.242 16.844 -1.497 1 88.19 277 VAL B C 1
ATOM 4660 O O . VAL B 1 277 ? -9.281 17.203 -0.942 1 88.19 277 VAL B O 1
ATOM 4663 N N . TYR B 1 278 ? -7.168 16.531 -0.906 1 84 278 TYR B N 1
ATOM 4664 C CA . TYR B 1 278 ? -7.113 16.641 0.548 1 84 278 TYR B CA 1
ATOM 4665 C C . TYR B 1 278 ? -7.305 18.078 1.002 1 84 278 TYR B C 1
ATOM 4667 O O . TYR B 1 278 ? -8.102 18.359 1.902 1 84 278 TYR B O 1
ATOM 4675 N N . ARG B 1 279 ? -6.652 18.922 0.444 1 87.56 279 ARG B N 1
ATOM 4676 C CA . ARG B 1 279 ? -6.703 20.344 0.823 1 87.56 279 ARG B CA 1
ATOM 4677 C C . ARG B 1 279 ? -8.086 20.922 0.552 1 87.56 279 ARG B C 1
ATOM 4679 O O . ARG B 1 279 ? -8.68 21.547 1.434 1 87.56 279 ARG B O 1
ATOM 4686 N N . ILE B 1 280 ? -8.609 20.656 -0.584 1 87.25 280 ILE B N 1
ATOM 4687 C CA . ILE B 1 280 ? -9.875 21.281 -0.972 1 87.25 280 ILE B CA 1
ATOM 4688 C C . ILE B 1 280 ? -11.031 20.562 -0.27 1 87.25 280 ILE B C 1
ATOM 4690 O O . ILE B 1 280 ? -12.023 21.203 0.103 1 87.25 280 ILE B O 1
ATOM 4694 N N . GLY B 1 281 ? -10.977 19.281 -0.178 1 79.62 281 GLY B N 1
ATOM 4695 C CA . GLY B 1 281 ? -12.055 18.5 0.417 1 79.62 281 GLY B CA 1
ATOM 4696 C C . GLY B 1 281 ? -12.109 18.609 1.929 1 79.62 281 GLY B C 1
ATOM 4697 O O . GLY B 1 281 ? -13.164 18.875 2.5 1 79.62 281 GLY B O 1
ATOM 4698 N N . LEU B 1 282 ? -11.008 18.406 2.57 1 72.25 282 LEU B N 1
ATOM 4699 C CA . LEU B 1 282 ? -11.016 18.281 4.023 1 72.25 282 LEU B CA 1
ATOM 4700 C C . LEU B 1 282 ? -10.695 19.625 4.676 1 72.25 282 LEU B C 1
ATOM 4702 O O . LEU B 1 282 ? -11.297 19.984 5.688 1 72.25 282 LEU B O 1
ATOM 4706 N N . GLN B 1 283 ? -9.859 20.312 4.059 1 73.75 283 GLN B N 1
ATOM 4707 C CA . GLN B 1 283 ? -9.5 21.578 4.688 1 73.75 283 GLN B CA 1
ATOM 4708 C C . GLN B 1 283 ? -10.484 22.672 4.316 1 73.75 283 GLN B C 1
ATOM 4710 O O . GLN B 1 283 ? -10.891 23.469 5.168 1 73.75 283 GLN B O 1
ATOM 4715 N N . ASN B 1 284 ? -10.953 22.672 3.07 1 80.25 284 ASN B N 1
ATOM 4716 C CA . ASN B 1 284 ? -11.836 23.734 2.604 1 80.25 284 ASN B CA 1
ATOM 4717 C C . ASN B 1 284 ? -13.297 23.281 2.59 1 80.25 284 ASN B C 1
ATOM 4719 O O . ASN B 1 284 ? -14.188 24.062 2.246 1 80.25 284 ASN B O 1
ATOM 4723 N N . ALA B 1 285 ? -13.539 22.031 2.865 1 77.44 285 ALA B N 1
ATOM 4724 C CA . ALA B 1 285 ? -14.875 21.453 3.014 1 77.44 285 ALA B CA 1
ATOM 4725 C C . ALA B 1 285 ? -15.656 21.547 1.707 1 77.44 285 ALA B C 1
ATOM 4727 O O . ALA B 1 285 ? -16.859 21.844 1.715 1 77.44 285 ALA B O 1
ATOM 4728 N N . GLN B 1 286 ? -14.93 21.547 0.624 1 86.69 286 GLN B N 1
ATOM 4729 C CA . GLN B 1 286 ? -15.586 21.453 -0.679 1 86.69 286 GLN B CA 1
ATOM 4730 C C . GLN B 1 286 ? -15.75 20 -1.108 1 86.69 286 GLN B C 1
ATOM 4732 O O . GLN B 1 286 ? -15.039 19.516 -1.993 1 86.69 286 GLN B O 1
ATOM 4737 N N . TYR B 1 287 ? -16.766 19.5 -0.623 1 83.38 287 TYR B N 1
ATOM 4738 C CA . TYR B 1 287 ? -16.938 18.047 -0.714 1 83.38 287 TYR B CA 1
ATOM 4739 C C . TYR B 1 287 ? -17.312 17.641 -2.131 1 83.38 287 TYR B C 1
ATOM 4741 O O . TYR B 1 287 ? -16.766 16.672 -2.67 1 83.38 287 TYR B O 1
ATOM 4749 N N . SER B 1 288 ? -18.203 18.391 -2.715 1 89.44 288 SER B N 1
ATOM 4750 C CA . SER B 1 288 ? -18.656 18.047 -4.059 1 89.44 288 SER B CA 1
ATOM 4751 C C . SER B 1 288 ? -17.516 18.156 -5.07 1 89.44 288 SER B C 1
ATOM 4753 O O . SER B 1 288 ? -17.281 17.25 -5.863 1 89.44 288 SER B O 1
ATOM 4755 N N . PHE B 1 289 ? -16.844 19.25 -4.918 1 91.56 289 PHE B N 1
ATOM 4756 C CA . PHE B 1 289 ? -15.734 19.5 -5.836 1 91.56 289 PHE B CA 1
ATOM 4757 C C . PHE B 1 289 ? -14.617 18.484 -5.617 1 91.56 289 PHE B C 1
ATOM 4759 O O . PHE B 1 289 ? -14.094 17.906 -6.578 1 91.56 289 PHE B O 1
ATOM 4766 N N . SER B 1 290 ? -14.289 18.219 -4.422 1 89.5 290 SER B N 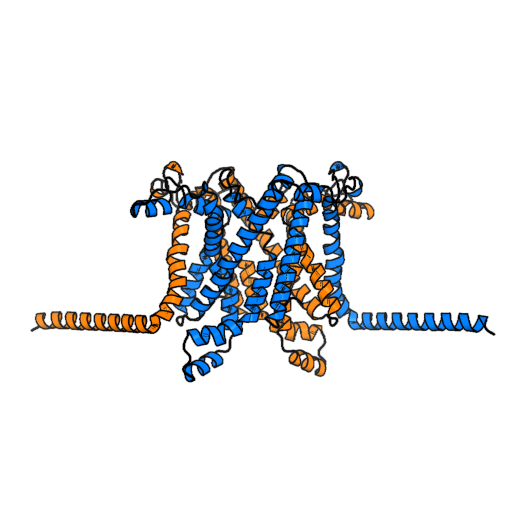1
ATOM 4767 C CA . SER B 1 290 ? -13.234 17.266 -4.113 1 89.5 290 SER B CA 1
ATOM 4768 C C . SER B 1 290 ? -13.617 15.852 -4.566 1 89.5 290 SER B C 1
ATOM 4770 O O . SER B 1 290 ? -12.766 15.102 -5.059 1 89.5 290 SER B O 1
ATOM 4772 N N . THR B 1 291 ? -14.836 15.477 -4.391 1 88.62 291 THR B N 1
ATOM 4773 C CA . THR B 1 291 ? -15.305 14.164 -4.836 1 88.62 291 THR B CA 1
ATOM 4774 C C . THR B 1 291 ? -15.242 14.062 -6.359 1 88.62 291 THR B C 1
ATOM 4776 O O . THR B 1 291 ? -14.859 13.023 -6.898 1 88.62 291 THR B O 1
ATOM 4779 N N . ALA B 1 292 ? -15.602 15.109 -6.977 1 91.75 292 ALA B N 1
ATOM 4780 C CA . ALA B 1 292 ? -15.531 15.125 -8.438 1 91.75 292 ALA B CA 1
ATOM 4781 C C . ALA B 1 292 ? -14.094 14.938 -8.914 1 91.75 292 ALA B C 1
ATOM 4783 O O . ALA B 1 292 ? -13.836 14.148 -9.828 1 91.75 292 ALA B O 1
ATOM 4784 N N . VAL B 1 293 ? -13.203 15.656 -8.305 1 92.31 293 VAL B N 1
ATOM 4785 C CA . VAL B 1 293 ? -11.797 15.539 -8.672 1 92.31 293 VAL B CA 1
ATOM 4786 C C . VAL B 1 293 ? -11.297 14.125 -8.375 1 92.31 293 VAL B C 1
ATOM 4788 O O . VAL B 1 293 ? -10.57 13.539 -9.18 1 92.31 293 VAL B O 1
ATOM 4791 N N . GLY B 1 294 ? -11.695 13.609 -7.262 1 88.62 294 GLY B N 1
ATOM 4792 C CA . GLY B 1 294 ? -11.344 12.242 -6.914 1 88.62 294 GLY B CA 1
ATOM 4793 C C . GLY B 1 294 ? -11.867 11.219 -7.902 1 88.62 294 GLY B C 1
ATOM 4794 O O . GLY B 1 294 ? -11.164 10.273 -8.258 1 88.62 294 GLY B O 1
ATOM 4795 N N . LEU B 1 295 ? -13.062 11.414 -8.25 1 87.38 295 LEU B N 1
ATOM 4796 C CA . LEU B 1 295 ? -13.664 10.516 -9.227 1 87.38 295 LEU B CA 1
ATOM 4797 C C . LEU B 1 295 ? -12.938 10.609 -10.562 1 87.38 295 LEU B C 1
ATOM 4799 O O . LEU B 1 295 ? -12.711 9.594 -11.227 1 87.38 295 LEU B O 1
ATOM 4803 N N . PHE B 1 296 ? -12.68 11.812 -10.898 1 89.5 296 PHE B N 1
ATOM 4804 C CA . PHE B 1 296 ? -11.891 12.031 -12.109 1 89.5 296 PHE B CA 1
ATOM 4805 C C . PHE B 1 296 ? -10.57 11.281 -12.039 1 89.5 296 PHE B C 1
ATOM 4807 O O . PHE B 1 296 ? -10.18 10.602 -12.992 1 89.5 296 PHE B O 1
ATOM 4814 N N . ASN B 1 297 ? -9.906 11.398 -10.945 1 90.31 297 ASN B N 1
ATOM 4815 C CA . ASN B 1 297 ? -8.656 10.695 -10.688 1 90.31 297 ASN B CA 1
ATOM 4816 C C . ASN B 1 297 ? -8.828 9.18 -10.789 1 90.31 297 ASN B C 1
ATOM 4818 O O . ASN B 1 297 ? -7.988 8.492 -11.375 1 90.31 297 ASN B O 1
ATOM 4822 N N . GLY B 1 298 ? -9.844 8.68 -10.219 1 87.88 298 GLY B N 1
ATOM 4823 C CA . GLY B 1 298 ? -10.141 7.254 -10.273 1 87.88 298 GLY B CA 1
ATOM 4824 C C . GLY B 1 298 ? -10.367 6.746 -11.68 1 87.88 298 GLY B C 1
ATOM 4825 O O . GLY B 1 298 ? -9.891 5.664 -12.039 1 87.88 298 GLY B O 1
ATOM 4826 N N . VAL B 1 299 ? -11.047 7.484 -12.461 1 85.62 299 VAL B N 1
ATOM 4827 C CA . VAL B 1 299 ? -11.328 7.105 -13.836 1 85.62 299 VAL B CA 1
ATOM 4828 C C . VAL B 1 299 ? -10.031 7.023 -14.633 1 85.62 299 VAL B C 1
ATOM 4830 O O . VAL B 1 299 ? -9.812 6.074 -15.391 1 85.62 299 VAL B O 1
ATOM 4833 N N . ILE B 1 300 ? -9.195 7.992 -14.406 1 88 300 ILE B N 1
ATOM 4834 C CA . ILE B 1 300 ? -7.902 7.98 -15.086 1 88 300 ILE B CA 1
ATOM 4835 C C . ILE B 1 300 ? -7.113 6.734 -14.672 1 88 300 ILE B C 1
ATOM 4837 O O . ILE B 1 300 ? -6.52 6.062 -15.523 1 88 300 ILE B O 1
ATOM 4841 N N . ASN B 1 301 ? -7.176 6.496 -13.422 1 88.38 301 ASN B N 1
ATOM 4842 C CA . ASN B 1 301 ? -6.457 5.328 -12.93 1 88.38 301 ASN B CA 1
ATOM 4843 C C . ASN B 1 301 ? -7.008 4.039 -13.531 1 88.38 301 ASN B C 1
ATOM 4845 O O . ASN B 1 301 ? -6.246 3.131 -13.875 1 88.38 301 ASN B O 1
ATOM 4849 N N . CYS B 1 302 ? -8.281 3.957 -13.648 1 84 302 CYS B N 1
ATOM 4850 C CA . CYS B 1 302 ? -8.914 2.789 -14.25 1 84 302 CYS B CA 1
ATOM 4851 C C . CYS B 1 302 ? -8.492 2.627 -15.711 1 84 302 CYS B C 1
ATOM 4853 O O . CYS B 1 302 ? -8.172 1.521 -16.141 1 84 302 CYS B O 1
ATOM 4855 N N . ILE B 1 303 ? -8.469 3.682 -16.406 1 85.56 303 ILE B N 1
ATOM 4856 C CA . ILE B 1 303 ? -8.07 3.658 -17.812 1 85.56 303 ILE B CA 1
ATOM 4857 C C . ILE B 1 303 ? -6.625 3.178 -17.922 1 85.56 303 ILE B C 1
ATOM 4859 O O . ILE B 1 303 ? -6.309 2.338 -18.766 1 85.56 303 ILE B O 1
ATOM 4863 N N . LEU B 1 304 ? -5.816 3.668 -17.031 1 85.88 304 LEU B N 1
ATOM 4864 C CA . LEU B 1 304 ? -4.41 3.273 -17.047 1 85.88 304 LEU B CA 1
ATOM 4865 C C . LEU B 1 304 ? -4.262 1.786 -16.734 1 85.88 304 LEU B C 1
ATOM 4867 O O . LEU B 1 304 ? -3.48 1.09 -17.391 1 85.88 304 LEU B O 1
ATOM 4871 N N . LEU B 1 305 ? -5.008 1.327 -15.789 1 84.31 305 LEU B N 1
ATOM 4872 C CA . LEU B 1 305 ? -4.945 -0.079 -15.406 1 84.31 305 LEU B CA 1
ATOM 4873 C C . LEU B 1 305 ? -5.379 -0.977 -16.562 1 84.31 305 LEU B C 1
ATOM 4875 O O . LEU B 1 305 ? -4.727 -1.979 -16.859 1 84.31 305 LEU B O 1
ATOM 4879 N N . VAL B 1 306 ? -6.461 -0.67 -17.234 1 82.12 306 VAL B N 1
ATOM 4880 C CA . VAL B 1 306 ? -6.98 -1.46 -18.344 1 82.12 306 VAL B CA 1
ATOM 4881 C C . VAL B 1 306 ? -5.977 -1.45 -19.484 1 82.12 306 VAL B C 1
ATOM 4883 O O . VAL B 1 306 ? -5.75 -2.479 -20.125 1 82.12 306 VAL B O 1
ATOM 4886 N N . SER B 1 307 ? -5.41 -0.302 -19.703 1 86.44 307 SER B N 1
ATOM 4887 C CA . SER B 1 307 ? -4.426 -0.189 -20.766 1 86.44 307 SER B CA 1
ATOM 4888 C C . SER B 1 307 ? -3.213 -1.071 -20.5 1 86.44 307 SER B C 1
ATOM 4890 O O . SER B 1 307 ? -2.746 -1.786 -21.391 1 86.44 307 SER B O 1
ATOM 4892 N N . ILE B 1 308 ? -2.797 -1.052 -19.328 1 84.44 308 ILE B N 1
ATOM 4893 C CA . ILE B 1 308 ? -1.629 -1.848 -18.953 1 84.44 308 ILE B CA 1
ATOM 4894 C C . ILE B 1 308 ? -1.981 -3.332 -19 1 84.44 308 ILE B C 1
ATOM 4896 O O . ILE B 1 308 ? -1.165 -4.16 -19.422 1 84.44 308 ILE B O 1
ATOM 4900 N N . ASN B 1 309 ? -3.139 -3.627 -18.547 1 82.94 309 ASN B N 1
ATOM 4901 C CA . ASN B 1 309 ? -3.592 -5.012 -18.594 1 82.94 309 ASN B CA 1
ATOM 4902 C C . ASN B 1 309 ? -3.656 -5.523 -20.031 1 82.94 309 ASN B C 1
ATOM 4904 O O . ASN B 1 309 ? -3.312 -6.672 -20.312 1 82.94 309 ASN B O 1
ATOM 4908 N N . LYS B 1 310 ? -4.059 -4.734 -20.938 1 85.06 310 LYS B N 1
ATOM 4909 C CA . LYS B 1 310 ? -4.109 -5.102 -22.344 1 85.06 310 LYS B CA 1
ATOM 4910 C C . LYS B 1 310 ? -2.711 -5.348 -22.906 1 85.06 310 LYS B C 1
ATOM 4912 O O . LYS B 1 310 ? -2.5 -6.281 -23.672 1 85.06 310 LYS B O 1
ATOM 4917 N N . ILE B 1 311 ? -1.849 -4.566 -22.438 1 86.19 311 ILE B N 1
ATOM 4918 C CA . ILE B 1 311 ? -0.464 -4.719 -22.875 1 86.19 311 ILE B CA 1
ATOM 4919 C C . ILE B 1 311 ? 0.119 -6.004 -22.297 1 86.19 311 ILE B C 1
ATOM 4921 O O . ILE B 1 311 ? 0.81 -6.75 -22.984 1 86.19 311 ILE B O 1
ATOM 4925 N N . ALA B 1 312 ? -0.179 -6.215 -21.078 1 83.75 312 ALA B N 1
ATOM 4926 C CA . ALA B 1 312 ? 0.288 -7.43 -20.406 1 83.75 312 ALA B CA 1
ATOM 4927 C C . ALA B 1 312 ? -0.261 -8.68 -21.094 1 83.75 312 ALA B C 1
ATOM 4929 O O . ALA B 1 312 ? 0.454 -9.664 -21.25 1 83.75 312 ALA B O 1
ATOM 4930 N N . LYS B 1 313 ? -1.463 -8.664 -21.531 1 82.38 313 LYS B N 1
ATOM 4931 C CA . LYS B 1 313 ? -2.105 -9.781 -22.219 1 82.38 313 LYS B CA 1
ATOM 4932 C C . LYS B 1 313 ? -1.409 -10.086 -23.547 1 82.38 313 LYS B C 1
ATOM 4934 O O . LYS B 1 313 ? -1.319 -11.25 -23.938 1 82.38 313 LYS B O 1
ATOM 4939 N N . ARG B 1 314 ? -0.94 -9.125 -24.109 1 81.19 314 ARG B N 1
ATOM 4940 C CA . ARG B 1 314 ? -0.289 -9.297 -25.391 1 81.19 314 ARG B CA 1
ATOM 4941 C C . ARG B 1 314 ? 1.113 -9.875 -25.234 1 81.19 314 ARG B C 1
ATOM 4943 O O . ARG B 1 314 ? 1.576 -10.641 -26.078 1 81.19 314 ARG B O 1
ATOM 4950 N N . VAL B 1 315 ? 1.709 -9.5 -24.125 1 75.62 315 VAL B N 1
ATOM 4951 C CA . VAL B 1 315 ? 3.109 -9.867 -23.938 1 75.62 315 VAL B CA 1
ATOM 4952 C C . VAL B 1 315 ? 3.199 -11.211 -23.219 1 75.62 315 VAL B C 1
ATOM 4954 O O . VAL B 1 315 ? 4.152 -11.969 -23.422 1 75.62 315 VAL B O 1
ATOM 4957 N N . SER B 1 316 ? 2.195 -11.352 -22.375 1 73.69 316 SER B N 1
ATOM 4958 C CA . SER B 1 316 ? 2.236 -12.586 -21.594 1 73.69 316 SER B CA 1
ATOM 4959 C C . SER B 1 316 ? 0.851 -13.211 -21.469 1 73.69 316 SER B C 1
ATOM 4961 O O . SER B 1 316 ? -0.157 -12.562 -21.766 1 73.69 316 SER B O 1
ATOM 4963 N N . GLU B 1 317 ? 0.832 -14.453 -21.266 1 72.69 317 GLU B N 1
ATOM 4964 C CA . GLU B 1 317 ? -0.436 -15.156 -21.078 1 72.69 317 GLU B CA 1
ATOM 4965 C C . GLU B 1 317 ? -1.058 -14.836 -19.719 1 72.69 317 GLU B C 1
ATOM 4967 O O . GLU B 1 317 ? -2.182 -15.25 -19.438 1 72.69 317 GLU B O 1
ATOM 4972 N N . THR B 1 318 ? -0.299 -13.992 -19.094 1 72 318 THR B N 1
ATOM 4973 C CA . THR B 1 318 ? -0.791 -13.625 -17.781 1 72 318 THR B CA 1
ATOM 4974 C C . THR B 1 318 ? -1.444 -12.25 -17.797 1 72 318 THR B C 1
ATOM 4976 O O . THR B 1 318 ? -0.848 -11.281 -18.281 1 72 318 THR B O 1
ATOM 4979 N N . SER B 1 319 ? -2.705 -12.125 -17.641 1 74.25 319 SER B N 1
ATOM 4980 C CA . SER B 1 319 ? -3.451 -10.867 -17.547 1 74.25 319 SER B CA 1
ATOM 4981 C C . SER B 1 319 ? -4.598 -10.977 -16.547 1 74.25 319 SER B C 1
ATOM 4983 O O . SER B 1 319 ? -4.781 -12.023 -15.914 1 74.25 319 SER B O 1
ATOM 4985 N N . LEU B 1 320 ? -5.219 -9.891 -16.25 1 71.25 320 LEU B N 1
ATOM 4986 C CA . LEU B 1 320 ? -6.336 -9.875 -15.312 1 71.25 320 LEU B CA 1
ATOM 4987 C C . LEU B 1 320 ? -7.539 -10.617 -15.891 1 71.25 320 LEU B C 1
ATOM 4989 O O . LEU B 1 320 ? -8.297 -11.25 -15.156 1 71.25 320 LEU B O 1
ATOM 4993 N N . TRP B 1 321 ? -7.758 -10.375 -17.031 1 67.44 321 TRP B N 1
ATOM 4994 C CA . TRP B 1 321 ? -8.828 -11.055 -17.75 1 67.44 321 TRP B CA 1
ATOM 4995 C C . TRP B 1 321 ? -8.555 -11.062 -19.25 1 67.44 321 TRP B C 1
ATOM 4997 O O . TRP B 1 321 ? -7.793 -10.234 -19.75 1 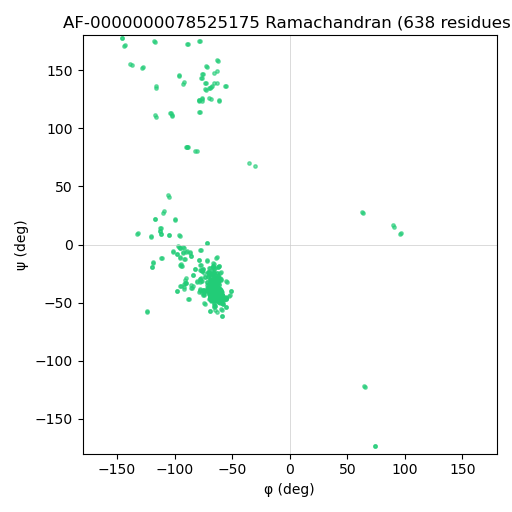67.44 321 TRP B O 1
#

Sequence (642 aa):
MLKTAGKTASALAAGRRKEEIAQVIGRMKKNWQLYAIIALPVMVLLIFSYGPMYGLQIAFKDFVPTRGFAGSKWVGMKHFQTFVTSYQFGRLIKNTLLVSLYSLAAGFPAAIILAVAINECKSKWYKKTVQMITYAPHFISTVVMAGIVIMVLSPYSGVVNNIIQAFGGERIDFMANAGYFRHIYVWSGVWQNMGFNSIIYISALASIDPTLHEAAVVDGAGRWQRIWNIDLPGIASTIIIMLIMNCGHIMSVGYEKILLLQNSVNMSTSDVISTYVYRIGLQNAQYSFSTAVGLFNGVINCILLVSINKIAKRVSETSLWMLKTAGKTASALAAGRRKEEIAQVIGRMKKNWQLYAIIALPVMVLLIFSYGPMYGLQIAFKDFVPTRGFAGSKWVGMKHFQTFVTSYQFGRLIKNTLLVSLYSLAAGFPAAIILAVAINECKSKWYKKTVQMITYAPHFISTVVMAGIVIMVLSPYSGVVNNIIQAFGGERIDFMANAGYFRHIYVWSGVWQNMGFNSIIYISALASIDPTLHEAAVVDGAGRWQRIWNIDLPGIASTIIIMLIMNCGHIMSVGYEKILLLQNSVNMSTSDVISTYVYRIGLQNAQYSFSTAVGLFNGVINCILLVSINKIAKRVSETSLW